Protein 6BWE (pdb70)

Sequence (373 aa):
EVDSPAVRDSSVLEEAARQYNTSVVVGFPIASKNSGPYLDYLQQLNPQRRAEERPVIASISSIPTIDAHHLPIYHGTDTATLEHGLGHLLYGSALPVGGTGTHPVITTGHSGLLANATLFDNLEDVKEHDPIYITVQGETLKYEVDAINVVLPEDTKLLAPDPNKDQITLIITTPYAVNSHRLLVRAHRVDLDPNDPNLSPAVRDSVLEEAARQYNTSVVGFPIASKNSGPYLDYLQQLNPQRAERPVIASISIPTIDAHLPIYHGTDTATLEEHGLGHLYGSALPVGGTTGTHPVITTGHSGLANNATLFDNLEDVKKEHDPIYITVQGETLKYEVDAINVVLPEDTKLLAPDPNKDQIITLITTPYAVNSHRLLVRAHRVDLDPNDPNL

Secondary structure (DSSP, 8-state):
-TTSHHHHHHHHHHHHHHHHT--S-----TTSHHHHHHHHTT-TT--SS-EEEEEEEGGGTEEEEEEEB--HHHHHHSEEE-BTB--SS--TT---EEE--S--TT--TTTTGGG--TT-EEEEEETTEEEEEEEEEEEEE-TT--GGG---TT--EEEEE--TTSSS--EEEEEEEEEPPPTT-TT-/-HHHHHHHHHHHHHHHHT--S-----TTSHHHHHHHHTT-TT--SS-EEEEEEEGGGTEEEEEEES--HHHHTTSEEE-BTB--SS--TT---EEE--S--SS--SSTTGGG--TT-EEEEEETTEEEEEEEEEEEEE-TT--GGG---TT--EEEEE---TTT--SEEEEEEEEE---TT-TT-

Nearest PDB structures (foldseek):
  6bwe-assembly1_B  TM=9.898E-01  e=1.405E-38  Corynebacterium diphtheriae NCTC 13129
  5k9a-assembly1_A-2  TM=9.764E-01  e=8.359E-36  Corynebacterium diphtheriae NCTC 13129
  2xwg-assembly3_C  TM=9.290E-01  e=4.893E-22  Actinomyces oris
  2xwg-assembly1_A  TM=9.254E-01  e=7.025E-22  Actinomyces oris
  3o0p-assembly1_A  TM=8.353E-01  e=5.648E-19  Streptococcus agalactiae 515

Solvent-accessible surface area: 17972 Å² total

Foldseek 3Di:
DCLDPVNLVVLLVLLVVLQVVQDWAPLDDCPDPNNVSVQCHCCPVSDDWDQQKWKAQVVVRDIFTETEADDPVVQVHTKYWHPSFRDQSWDQQGEIEIEHEADDPVDHHCVPVVVDDFQGWMWMGGSRDIWIWGWHDKDKAASSPCVVRTTDNGFTKYWYWYDVVDPDDIIIITMITTDDDDPVPVVD/DVVVLVVLLVLLVVLQVPQDKAPLDDCPDPNNVSQQCRCCPVVDDWDQFKWKAQPVQGATFTETEDDDPVDQLHGKYWHPSFRDPSWDAQGEIEIEHEQADPPDHHCVPVVVDDFQGWMWMAGSNDIWIWGWHDKDKAAPSPCPVRTTDNGFTKYWYWYDDHPPRRIIIITMITTDDDDPVPVVD

Radius of gyration: 22.57 Å; Cα contacts (8 Å, |Δi|>4): 876; chains: 2; bounding box: 68×53×50 Å

InterPro domains:
  IPR005754 Sortase family [PF04203] (114-239)
  IPR005754 Sortase family [TIGR01076] (113-240)
  IPR023365 Sortase domain superfamily [G3DSA:2.40.260.10] (56-248)
  IPR023365 Sortase domain superfamily [SSF63817] (104-242)
  IPR042002 Sortase C [cd05827] (110-238)

CATH classification: 2.40.260.10

Organism: Corynebacterium diphtheriae (strain ATCC 700971 / NCTC 13129 / Biotype gravis) (NCBI:txid257309)

Structure (mmCIF, N/CA/C/O backbone):
data_6BWE
#
_entry.id   6BWE
#
_cell.length_a   65.193
_cell.length_b   45.497
_cell.length_c   74.880
_cell.angle_alpha   90.000
_cell.angle_beta   96.370
_cell.angle_gamma   90.000
#
_symmetry.space_group_name_H-M   'P 1 21 1'
#
loop_
_entity.id
_entity.type
_entity.pdbx_description
1 polymer 'Putative fimbrial associated sortase-like protein'
2 water water
#
loop_
_atom_site.group_PDB
_atom_site.id
_atom_site.type_symbol
_atom_site.label_atom_id
_atom_site.label_alt_id
_atom_site.label_comp_id
_atom_site.label_asym_id
_atom_site.label_entity_id
_atom_site.label_seq_id
_atom_site.pdbx_PDB_ins_code
_atom_site.Cartn_x
_atom_site.Cartn_y
_atom_site.Cartn_z
_atom_site.occupancy
_atom_site.B_iso_or_equiv
_atom_site.auth_seq_id
_atom_site.auth_comp_id
_atom_site.auth_asym_id
_atom_site.auth_atom_id
_atom_site.pdbx_PDB_model_num
ATOM 1 N N . GLU A 1 20 ? -18.259 18.750 14.147 1.00 32.59 53 GLU A N 1
ATOM 2 C CA . GLU A 1 20 ? -18.645 17.734 15.140 1.00 32.34 53 GLU A CA 1
ATOM 3 C C . GLU A 1 20 ? -17.528 16.723 15.262 1.00 30.74 53 GLU A C 1
ATOM 4 O O . GLU A 1 20 ? -17.017 16.210 14.248 1.00 28.66 53 GLU A O 1
ATOM 10 N N . VAL A 1 21 ? -17.133 16.431 16.499 1.00 31.15 54 VAL A N 1
ATOM 11 C CA . VAL A 1 21 ? -16.012 15.539 16.750 1.00 30.84 54 VAL A CA 1
ATOM 12 C C . VAL A 1 21 ? -16.227 14.130 16.176 1.00 29.35 54 VAL A C 1
ATOM 13 O O . VAL A 1 21 ? -15.296 13.534 15.697 1.00 27.77 54 VAL A O 1
ATOM 17 N N . ASP A 1 22 ? -17.469 13.643 16.200 1.00 28.82 55 ASP A N 1
ATOM 18 C CA . ASP A 1 22 ? -17.811 12.335 15.697 1.00 28.56 55 ASP A CA 1
ATOM 19 C C . ASP A 1 22 ? -18.150 12.281 14.200 1.00 27.22 55 ASP A C 1
ATOM 20 O O . ASP A 1 22 ? -18.553 11.223 13.699 1.00 26.97 55 ASP A O 1
ATOM 25 N N . SER A 1 23 ? -17.969 13.374 13.478 1.00 26.14 56 SER A N 1
ATOM 26 C CA . SER A 1 23 ? -18.277 13.412 12.044 1.00 26.44 56 SER A CA 1
ATOM 27 C C . SER A 1 23 ? -17.248 12.592 11.264 1.00 26.36 56 SER A C 1
ATOM 28 O O . SER A 1 23 ? -16.093 12.491 11.704 1.00 25.32 56 SER A O 1
ATOM 31 N N . PRO A 1 24 ? -17.656 12.015 10.104 1.00 26.98 57 PRO A N 1
ATOM 32 C CA . PRO A 1 24 ? -16.663 11.356 9.227 1.00 27.01 57 PRO A CA 1
ATOM 33 C C . PRO A 1 24 ? -15.484 12.268 8.813 1.00 25.92 57 PRO A C 1
ATOM 34 O O . PRO A 1 24 ? -14.352 11.780 8.788 1.00 25.10 57 PRO A O 1
ATOM 38 N N . ALA A 1 25 ? -15.739 13.555 8.544 1.00 25.48 58 ALA A N 1
ATOM 39 C CA . ALA A 1 25 ? -14.689 14.519 8.163 1.00 26.82 58 ALA A CA 1
ATOM 40 C C . ALA A 1 25 ? -13.627 14.596 9.244 1.00 26.17 58 ALA A C 1
ATOM 41 O O . ALA A 1 25 ? -12.439 14.488 8.947 1.00 26.55 58 ALA A O 1
ATOM 43 N N . VAL A 1 26 ? -14.069 14.785 10.490 1.00 25.83 59 VAL A N 1
ATOM 44 C CA . VAL A 1 26 ? -13.131 14.891 11.603 1.00 25.16 59 VAL A CA 1
ATOM 45 C C . VAL A 1 26 ? -12.424 13.550 11.839 1.00 23.79 59 VAL A C 1
ATOM 46 O O . VAL A 1 26 ? -11.182 13.503 11.906 1.00 23.07 59 VAL A O 1
ATOM 50 N N . ARG A 1 27 ? -13.183 12.468 11.926 1.00 23.24 60 ARG A N 1
ATOM 51 C CA . ARG A 1 27 ? -12.593 11.126 12.157 1.00 23.47 60 ARG A CA 1
ATOM 52 C C . ARG A 1 27 ? -11.539 10.788 11.082 1.00 24.26 60 ARG A C 1
ATOM 53 O O . ARG A 1 27 ? -10.432 10.389 11.430 1.00 23.74 60 ARG A O 1
ATOM 61 N N . ASP A 1 28 ? -11.882 10.995 9.809 1.00 25.67 61 ASP A N 1
ATOM 62 C CA . ASP A 1 28 ? -10.928 10.810 8.678 1.00 28.01 61 ASP A CA 1
ATOM 63 C C . ASP A 1 28 ? -9.656 11.632 8.832 1.00 26.46 61 ASP A C 1
ATOM 64 O O . ASP A 1 28 ? -8.565 11.098 8.654 1.00 25.42 61 ASP A O 1
ATOM 69 N N . SER A 1 29 ? -9.794 12.901 9.213 1.00 25.70 62 SER A N 1
ATOM 70 C CA A SER A 1 29 ? -8.632 13.779 9.383 0.60 25.78 62 SER A CA 1
ATOM 71 C CA B SER A 1 29 ? -8.633 13.779 9.390 0.40 25.61 62 SER A CA 1
ATOM 72 C C . SER A 1 29 ? -7.740 13.336 10.559 1.00 24.88 62 SER A C 1
ATOM 73 O O . SER A 1 29 ? -6.512 13.366 10.457 1.00 23.52 62 SER A O 1
ATOM 78 N N . VAL A 1 30 ? -8.366 12.915 11.653 1.00 23.51 63 VAL A N 1
ATOM 79 C CA . VAL A 1 30 ? -7.657 12.445 12.839 1.00 22.37 63 VAL A CA 1
ATOM 80 C C . VAL A 1 30 ? -6.888 11.139 12.535 1.00 21.67 63 VAL A C 1
ATOM 81 O O . VAL A 1 30 ? -5.716 10.975 12.919 1.00 21.24 63 VAL A O 1
ATOM 85 N N . LEU A 1 31 ? -7.540 10.213 11.840 1.00 21.37 64 LEU A N 1
ATOM 86 C CA . LEU A 1 31 ? -6.861 8.992 11.398 1.00 21.96 64 LEU A CA 1
ATOM 87 C C . LEU A 1 31 ? -5.667 9.277 10.484 1.00 22.49 64 LEU A C 1
ATOM 88 O O . LEU A 1 31 ? -4.570 8.687 10.684 1.00 22.59 64 LEU A O 1
ATOM 93 N N . GLU A 1 32 ? -5.842 10.153 9.493 1.00 23.71 65 GLU A N 1
ATOM 94 C CA A GLU A 1 32 ? -4.764 10.537 8.623 0.60 25.25 65 GLU A CA 1
ATOM 95 C CA B GLU A 1 32 ? -4.708 10.476 8.621 0.40 24.38 65 GLU A CA 1
ATOM 96 C C . GLU A 1 32 ? -3.625 11.174 9.416 1.00 24.29 65 GLU A C 1
ATOM 97 O O . GLU A 1 32 ? -2.456 10.866 9.198 1.00 24.23 65 GLU A O 1
ATOM 108 N N . ALA A 1 33 ? -3.979 12.083 10.318 1.00 22.88 66 ALA A N 1
ATOM 109 C CA . ALA A 1 33 ? -2.950 12.709 11.162 1.00 22.73 66 ALA A CA 1
ATOM 110 C C . ALA A 1 33 ? -2.179 11.673 11.970 1.00 21.40 66 ALA A C 1
ATOM 111 O O . ALA A 1 33 ? -0.958 11.807 12.162 1.00 21.31 66 ALA A O 1
ATOM 113 N N . ALA A 1 34 ? -2.872 10.658 12.473 1.00 19.84 67 ALA A N 1
ATOM 114 C CA . ALA A 1 34 ? -2.183 9.614 13.257 1.00 19.78 67 ALA A CA 1
ATOM 115 C C . ALA A 1 34 ? -1.297 8.709 12.409 1.00 20.89 67 ALA A C 1
ATOM 116 O O . ALA A 1 34 ? -0.235 8.251 12.867 1.00 21.72 67 ALA A O 1
ATOM 118 N N . ARG A 1 35 ? -1.730 8.418 11.204 1.00 21.02 68 ARG A N 1
ATOM 119 C CA . ARG A 1 35 ? -0.860 7.715 10.241 1.00 23.26 68 ARG A CA 1
ATOM 120 C C . ARG A 1 35 ? 0.405 8.523 9.905 1.00 22.89 68 ARG A C 1
ATOM 121 O O . ARG A 1 35 ? 1.492 7.961 9.835 1.00 23.08 68 ARG A O 1
ATOM 129 N N . GLN A 1 36 ? 0.262 9.827 9.716 1.00 23.36 69 GLN A N 1
ATOM 130 C CA . GLN A 1 36 ? 1.420 10.711 9.526 1.00 24.06 69 GLN A CA 1
ATOM 131 C C . GLN A 1 36 ? 2.374 10.683 10.761 1.00 23.21 69 GLN A C 1
ATOM 132 O O . GLN A 1 36 ? 3.618 10.557 10.617 1.00 22.82 69 GLN A O 1
ATOM 138 N N . TYR A 1 37 ? 1.795 10.786 11.957 1.00 21.39 70 TYR A N 1
ATOM 139 C CA . TYR A 1 37 ? 2.557 10.670 13.199 1.00 20.88 70 TYR A CA 1
ATOM 140 C C . TYR A 1 37 ? 3.359 9.354 13.188 1.00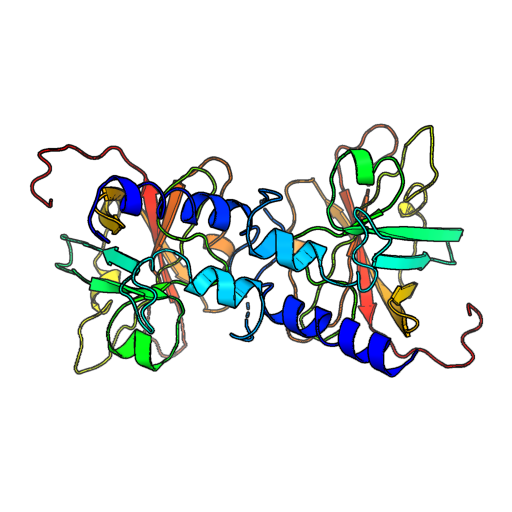 21.06 70 TYR A C 1
ATOM 141 O O . TYR A 1 37 ? 4.577 9.350 13.434 1.00 20.22 70 TYR A O 1
ATOM 150 N N . ASN A 1 38 ? 2.679 8.265 12.851 1.00 20.71 71 ASN A N 1
ATOM 151 C CA . ASN A 1 38 ? 3.338 6.962 12.811 1.00 20.94 71 ASN A CA 1
ATOM 152 C C . ASN A 1 38 ? 4.566 6.855 11.901 1.00 21.37 71 ASN A C 1
ATOM 153 O O . ASN A 1 38 ? 5.489 6.079 12.213 1.00 22.07 71 ASN A O 1
ATOM 158 N N . THR A 1 39 ? 4.617 7.640 10.831 1.00 21.76 72 THR A N 1
ATOM 159 C CA . THR A 1 39 ? 5.811 7.638 9.961 1.00 23.18 72 THR A CA 1
ATOM 160 C C . THR A 1 39 ? 7.047 8.098 10.696 1.00 23.25 72 THR A C 1
ATOM 161 O O . THR A 1 39 ? 8.170 7.770 10.280 1.00 23.46 72 THR A O 1
ATOM 165 N N . SER A 1 40 ? 6.849 8.873 11.757 1.00 22.25 73 SER A N 1
ATOM 166 C CA . SER A 1 40 ? 7.948 9.408 12.583 1.00 22.76 73 SER A CA 1
ATOM 167 C C . SER A 1 40 ? 8.464 8.420 13.639 1.00 23.08 73 SER A C 1
ATOM 168 O O . SER A 1 40 ? 9.486 8.678 14.268 1.00 23.46 73 SER A O 1
ATOM 171 N N . VAL A 1 41 ? 7.764 7.304 13.846 1.00 22.65 74 VAL A N 1
ATOM 172 C CA . VAL A 1 41 ? 8.134 6.311 14.825 1.00 23.67 74 VAL A CA 1
ATOM 173 C C . VAL A 1 41 ? 9.077 5.334 14.140 1.00 25.52 74 VAL A C 1
ATOM 174 O O . VAL A 1 41 ? 8.675 4.545 13.296 1.00 27.40 74 VAL A O 1
ATOM 178 N N . VAL A 1 42 ? 10.327 5.361 14.523 1.00 26.05 75 VAL A N 1
ATOM 179 C CA A VAL A 1 42 ? 11.263 4.508 13.796 0.60 27.44 75 VAL A CA 1
ATOM 180 C CA B VAL A 1 42 ? 11.395 4.639 13.843 0.40 27.68 75 VAL A CA 1
ATOM 181 C C . VAL A 1 42 ? 11.887 3.415 14.649 1.00 27.91 75 VAL A C 1
ATOM 182 O O . VAL A 1 42 ? 12.385 2.429 14.103 1.00 31.53 75 VAL A O 1
ATOM 189 N N . GLY A 1 43 ? 11.859 3.499 15.953 1.00 27.83 76 GLY A N 1
ATOM 190 C CA . GLY A 1 43 ? 12.257 2.293 16.675 1.00 28.41 76 GLY A CA 1
ATOM 191 C C . GLY A 1 43 ? 11.108 1.469 17.252 1.00 26.86 76 GLY A C 1
ATOM 192 O O . GLY A 1 43 ? 9.992 1.343 16.700 1.00 22.65 76 GLY A O 1
ATOM 193 N N . PHE A 1 44 ? 11.445 0.862 18.366 1.00 26.78 77 PHE A N 1
ATOM 194 C CA . PHE A 1 44 ? 10.458 0.323 19.264 1.00 26.88 77 PHE A CA 1
ATOM 195 C C . PHE A 1 44 ? 10.914 0.679 20.661 1.00 27.70 77 PHE A C 1
ATOM 196 O O . PHE A 1 44 ? 12.084 0.994 20.863 1.00 27.56 77 PHE A O 1
ATOM 204 N N . PRO A 1 45 ? 10.004 0.625 21.630 1.00 29.76 78 PRO A N 1
ATOM 205 C CA . PRO A 1 45 ? 10.377 0.918 23.007 1.00 32.73 78 PRO A CA 1
ATOM 206 C C . PRO A 1 45 ? 11.247 -0.153 23.662 1.00 35.74 78 PRO A C 1
ATOM 207 O O . PRO A 1 45 ? 10.844 -1.293 23.729 1.00 36.14 78 PRO A O 1
ATOM 211 N N . ILE A 1 46 ? 12.431 0.239 24.131 1.00 43.20 79 ILE A N 1
ATOM 212 C CA . ILE A 1 46 ? 13.380 -0.679 24.836 1.00 47.29 79 ILE A CA 1
ATOM 213 C C . ILE A 1 46 ? 13.586 -0.283 26.306 1.00 48.75 79 ILE A C 1
ATOM 214 O O . ILE A 1 46 ? 12.745 -0.581 27.167 1.00 54.36 79 ILE A O 1
ATOM 219 N N . ALA A 1 54 ? 10.627 9.844 29.123 1.00 51.60 87 ALA A N 1
ATOM 220 C CA . ALA A 1 54 ? 10.413 10.916 28.142 1.00 50.06 87 ALA A CA 1
ATOM 221 C C . ALA A 1 54 ? 9.842 12.125 28.824 1.00 48.52 87 ALA A C 1
ATOM 222 O O . ALA A 1 54 ? 8.852 12.006 29.547 1.00 52.80 87 ALA A O 1
ATOM 224 N N . SER A 1 55 ? 10.448 13.285 28.608 1.00 44.92 88 SER A N 1
ATOM 225 C CA . SER A 1 55 ? 9.883 14.499 29.135 1.00 43.42 88 SER A CA 1
ATOM 226 C C . SER A 1 55 ? 8.578 14.647 28.361 1.00 41.24 88 SER A C 1
ATOM 227 O O . SER A 1 55 ? 8.554 14.467 27.134 1.00 38.77 88 SER A O 1
ATOM 230 N N . LYS A 1 56 ? 7.503 14.954 29.087 1.00 40.22 89 LYS A N 1
ATOM 231 C CA . LYS A 1 56 ? 6.206 15.150 28.473 1.00 38.64 89 LYS A CA 1
ATOM 232 C C . LYS A 1 56 ? 6.113 16.513 27.883 1.00 36.75 89 LYS A C 1
ATOM 233 O O . LYS A 1 56 ? 5.131 16.802 27.230 1.00 36.10 89 LYS A O 1
ATOM 239 N N . ASN A 1 57 ? 7.125 17.367 28.106 1.00 36.73 90 ASN A N 1
ATOM 240 C CA . ASN A 1 57 ? 7.169 18.693 27.489 1.00 37.72 90 ASN A CA 1
ATOM 241 C C . ASN A 1 57 ? 7.959 18.759 26.178 1.00 34.02 90 ASN A C 1
ATOM 242 O O . ASN A 1 57 ? 7.977 19.813 25.521 1.00 35.46 90 ASN A O 1
ATOM 247 N N . SER A 1 58 ? 8.585 17.659 25.768 1.00 30.34 91 SER A N 1
ATOM 248 C CA . SER A 1 58 ? 9.264 17.627 24.467 1.00 28.42 91 SER A CA 1
ATOM 249 C C . SER A 1 58 ? 8.274 17.824 23.316 1.00 27.43 91 SER A C 1
ATOM 250 O O . SER A 1 58 ? 7.091 17.430 23.420 1.00 27.43 91 SER A O 1
ATOM 253 N N . GLY A 1 59 ? 8.730 18.407 22.216 1.00 24.91 92 GLY A N 1
ATOM 254 C CA . GLY A 1 59 ? 7.908 18.547 21.031 1.00 24.99 92 GLY A CA 1
ATOM 255 C C . GLY A 1 59 ? 7.244 17.247 20.587 1.00 23.99 92 GLY A C 1
ATOM 256 O O . GLY A 1 59 ? 6.060 17.224 20.320 1.00 22.84 92 GLY A O 1
ATOM 257 N N . PRO A 1 60 ? 8.020 16.161 20.464 1.00 23.74 93 PRO A N 1
ATOM 258 C CA . PRO A 1 60 ? 7.387 14.913 19.991 1.00 23.22 93 PRO A CA 1
ATOM 259 C C . PRO A 1 60 ? 6.349 14.359 20.942 1.00 22.33 93 PRO A C 1
ATOM 260 O O . PRO A 1 60 ? 5.347 13.821 20.460 1.00 21.08 93 PRO A O 1
ATOM 264 N N . TYR A 1 61 ? 6.593 14.449 22.255 1.00 22.19 94 TYR A N 1
ATOM 265 C CA . TYR A 1 61 ? 5.615 13.921 23.207 1.00 22.61 94 TYR A CA 1
ATOM 266 C C . TYR A 1 61 ? 4.322 14.762 23.181 1.00 22.62 94 TYR A C 1
ATOM 267 O O . TYR A 1 61 ? 3.216 14.224 23.185 1.00 21.71 94 TYR A O 1
ATOM 276 N N . LEU A 1 62 ? 4.485 16.069 23.055 1.00 23.69 95 LEU A N 1
ATOM 277 C CA . LEU A 1 62 ? 3.337 16.983 22.926 1.00 24.58 95 LEU A CA 1
ATOM 278 C C . LEU A 1 62 ? 2.524 16.684 21.675 1.00 24.11 95 LEU A C 1
ATOM 279 O O . LEU A 1 62 ? 1.285 16.716 21.712 1.00 23.61 95 LEU A O 1
ATOM 284 N N . ASP A 1 63 ? 3.211 16.400 20.570 1.00 23.22 96 ASP A N 1
ATOM 285 C CA . ASP A 1 63 ? 2.517 16.022 19.352 1.00 23.27 96 ASP A CA 1
ATOM 286 C C . ASP A 1 63 ? 1.780 14.693 19.472 1.00 21.36 96 ASP A C 1
ATOM 287 O O . ASP A 1 63 ? 0.625 14.581 19.046 1.00 20.59 96 ASP A O 1
ATOM 292 N N . TYR A 1 64 ? 2.438 13.717 20.086 1.00 20.21 97 TYR A N 1
ATOM 293 C CA . TYR A 1 64 ? 1.805 12.446 20.450 1.00 19.62 97 TYR A CA 1
ATOM 294 C C . TYR A 1 64 ? 0.464 12.628 21.172 1.00 19.94 97 TYR A C 1
ATOM 295 O O . TYR A 1 64 ? -0.534 12.024 20.811 1.00 19.03 97 TYR A O 1
ATOM 304 N N . LEU A 1 65 ? 0.472 13.495 22.174 1.00 19.97 98 LEU A N 1
ATOM 305 C CA . LEU A 1 65 ? -0.708 13.727 22.985 1.00 20.85 98 LEU A CA 1
ATOM 306 C C . LEU A 1 65 ? -1.839 14.404 22.230 1.00 22.11 98 LEU A C 1
ATOM 307 O O . LEU A 1 65 ? -2.995 14.185 22.578 1.00 22.15 98 LEU A O 1
ATOM 312 N N . GLN A 1 66 ? -1.521 15.189 21.204 1.00 22.19 99 GLN A N 1
ATOM 313 C CA . GLN A 1 66 ? -2.543 15.752 20.320 1.00 24.71 99 GLN A CA 1
ATOM 314 C C . GLN A 1 66 ? -3.183 14.709 19.389 1.00 22.91 99 GLN A C 1
ATOM 315 O O . GLN A 1 66 ? -4.262 14.949 18.834 1.00 23.07 99 GLN A O 1
ATOM 321 N N . GLN A 1 67 ? -2.534 13.551 19.194 1.00 20.61 100 GLN A N 1
ATOM 322 C CA . GLN A 1 67 ? -3.062 12.580 18.226 1.00 20.64 100 GLN A CA 1
ATOM 323 C C . GLN A 1 67 ? -4.224 11.828 18.868 1.00 20.32 100 GLN A C 1
ATOM 324 O O . GLN A 1 67 ? -4.232 11.597 20.081 1.00 21.56 100 GLN A O 1
ATOM 330 N N . LEU A 1 68 ? -5.165 11.431 18.031 1.00 19.96 101 LEU A N 1
ATOM 331 C CA . LEU A 1 68 ? -6.366 10.741 18.433 1.00 20.13 101 LEU A CA 1
ATOM 332 C C . LEU A 1 68 ? -7.135 11.504 19.516 1.00 20.22 101 LEU A C 1
ATOM 333 O O . LEU A 1 68 ? -7.735 10.895 20.400 1.00 20.91 101 LEU A O 1
ATOM 338 N N . ASN A 1 69 ? -7.142 12.826 19.416 1.00 20.53 102 ASN A N 1
ATOM 339 C CA . ASN A 1 69 ? -7.713 13.684 20.467 1.00 21.04 102 ASN A CA 1
ATOM 340 C C . ASN A 1 69 ? -8.194 15.004 19.881 1.00 21.38 102 ASN A C 1
ATOM 341 O O . ASN A 1 69 ? -7.747 16.093 20.292 1.00 20.36 102 ASN A O 1
ATOM 346 N N . PRO A 1 70 ? -9.124 14.938 18.922 1.00 21.99 103 PRO A N 1
ATOM 347 C CA . PRO A 1 70 ? -9.609 16.168 18.293 1.00 23.32 103 PRO A CA 1
ATOM 348 C C . PRO A 1 70 ? -10.428 17.013 19.275 1.00 24.39 103 PRO A C 1
ATOM 349 O O . PRO A 1 70 ? -10.503 18.200 19.129 1.00 25.46 103 PRO A O 1
ATOM 353 N N . GLN A 1 71 ? -11.006 16.378 20.275 1.00 26.13 104 GLN A N 1
ATOM 354 C CA . GLN A 1 71 ? -11.702 17.070 21.335 1.00 29.13 104 GLN A CA 1
ATOM 355 C C . GLN A 1 71 ? -10.710 17.824 22.264 1.00 30.70 104 GLN A C 1
ATOM 356 O O . GLN A 1 71 ? -11.156 18.585 23.090 1.00 30.74 104 GLN A O 1
ATOM 362 N N . ARG A 1 72 ? -9.388 17.595 22.094 1.00 31.76 105 ARG A N 1
ATOM 363 C CA A ARG A 1 72 ? -8.333 18.264 22.862 0.60 32.95 105 ARG A CA 1
ATOM 364 C CA B ARG A 1 72 ? -8.320 18.258 22.855 0.40 32.49 105 ARG A CA 1
ATOM 365 C C . ARG A 1 72 ? -8.543 18.124 24.366 1.00 33.15 105 ARG A C 1
ATOM 366 O O . ARG A 1 72 ? -8.436 19.111 25.127 1.00 32.33 105 ARG A O 1
ATOM 381 N N . ALA A 1 73 ? -8.860 16.900 24.785 1.00 30.95 106 ALA A N 1
ATOM 382 C CA . ALA A 1 73 ? -9.090 16.575 26.193 1.00 30.74 106 ALA A CA 1
ATOM 383 C C . ALA A 1 73 ? -7.757 16.223 26.871 1.00 30.76 106 ALA A C 1
ATOM 384 O O . ALA A 1 73 ? -6.744 15.931 26.195 1.00 30.07 106 ALA A O 1
ATOM 386 N N . GLU A 1 74 ? -7.779 16.186 28.197 1.00 30.82 107 GLU A N 1
ATOM 387 C CA A GLU A 1 74 ? -6.572 15.897 28.973 0.70 32.36 107 GLU A CA 1
ATOM 388 C CA B GLU A 1 74 ? -6.580 15.893 29.001 0.30 30.46 107 GLU A CA 1
ATOM 389 C C . GLU A 1 74 ? -6.225 14.397 29.043 1.00 30.03 107 GLU A C 1
ATOM 390 O O . GLU A 1 74 ? -5.048 14.037 28.992 1.00 30.14 107 GLU A O 1
ATOM 401 N N . ARG A 1 75 ? -7.229 13.540 29.195 1.00 28.38 108 ARG A N 1
ATOM 402 C CA . ARG A 1 75 ? -7.028 12.055 29.221 1.00 27.50 108 ARG A CA 1
ATOM 403 C C . ARG A 1 75 ? -8.030 11.369 28.311 1.00 24.93 108 ARG A C 1
ATOM 404 O O . ARG A 1 75 ? -8.865 10.559 28.762 1.00 24.93 108 ARG A O 1
ATOM 412 N N . PRO A 1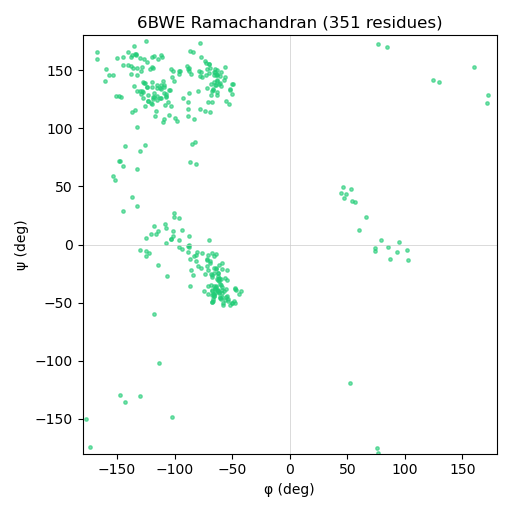 76 ? -7.918 11.629 27.013 1.00 23.26 109 PRO A N 1
ATOM 413 C CA . PRO A 1 76 ? -8.867 10.990 26.113 1.00 22.95 109 PRO A CA 1
ATOM 414 C C . PRO A 1 76 ? -8.665 9.499 25.977 1.00 21.76 109 PRO A C 1
ATOM 415 O O . PRO A 1 76 ? -7.537 9.001 26.023 1.00 19.42 109 PRO A O 1
ATOM 419 N N . VAL A 1 77 ? -9.770 8.800 25.780 1.00 21.80 110 VAL A N 1
ATOM 420 C CA . VAL A 1 77 ? -9.702 7.407 25.325 1.00 22.10 110 VAL A CA 1
ATOM 421 C C . VAL A 1 77 ? -9.300 7.465 23.851 1.00 21.89 110 VAL A C 1
ATOM 422 O O . VAL A 1 77 ? -10.068 7.978 23.010 1.00 22.57 110 VAL A O 1
ATOM 426 N N . ILE A 1 78 ? -8.115 6.952 23.525 1.00 20.68 111 ILE A N 1
ATOM 427 C CA . ILE A 1 78 ? -7.621 7.048 22.148 1.00 20.74 111 ILE A CA 1
ATOM 428 C C . ILE A 1 78 ? -8.163 5.915 21.262 1.00 20.29 111 ILE A C 1
ATOM 429 O O . ILE A 1 78 ? -8.242 6.071 20.066 1.00 20.75 111 ILE A O 1
ATOM 434 N N . ALA A 1 79 ? -8.496 4.787 21.870 1.00 19.89 112 ALA A N 1
ATOM 435 C CA . ALA A 1 79 ? -9.056 3.632 21.197 1.00 20.51 112 ALA A CA 1
ATOM 436 C C . ALA A 1 79 ? -9.592 2.680 22.241 1.00 21.38 112 ALA A C 1
ATOM 437 O O . ALA A 1 79 ? -9.346 2.839 23.428 1.00 20.45 112 ALA A O 1
ATOM 439 N N . SER A 1 80 ? -10.391 1.709 21.820 1.00 22.80 113 SER A N 1
ATOM 440 C CA . SER A 1 80 ? -10.770 0.650 22.735 1.00 24.46 113 SER A CA 1
ATOM 441 C C . SER A 1 80 ? -10.433 -0.687 22.089 1.00 24.17 113 SER A C 1
ATOM 442 O O . SER A 1 80 ? -10.251 -0.775 20.872 1.00 25.70 113 SER A O 1
ATOM 445 N N . ILE A 1 81 ? -10.320 -1.697 22.930 1.00 24.11 114 ILE A N 1
ATOM 446 C CA . ILE A 1 81 ? -9.948 -3.016 22.504 1.00 23.60 114 ILE A CA 1
ATOM 447 C C . ILE A 1 81 ? -10.979 -3.993 23.015 1.00 24.46 114 ILE A C 1
ATOM 448 O O . ILE A 1 81 ? -11.462 -3.844 24.117 1.00 25.09 114 ILE A O 1
ATOM 453 N N . SER A 1 82 ? -11.320 -4.962 22.171 1.00 24.42 115 SER A N 1
ATOM 454 C CA A SER A 1 82 ? -12.158 -6.102 22.538 0.60 24.60 115 SER A CA 1
ATOM 455 C CA B SER A 1 82 ? -12.169 -6.095 22.542 0.40 24.76 115 SER A CA 1
ATOM 456 C C . SER A 1 82 ? -11.411 -7.402 22.267 1.00 24.90 115 SER A C 1
ATOM 457 O O . SER A 1 82 ? -10.874 -7.579 21.186 1.00 24.45 115 SER A O 1
ATOM 462 N N . ILE A 1 83 ? -11.395 -8.298 23.261 1.00 25.11 116 ILE A N 1
ATOM 463 C CA . ILE A 1 83 ? -10.758 -9.601 23.199 1.00 25.13 116 ILE A CA 1
ATOM 464 C C . ILE A 1 83 ? -11.825 -10.597 23.695 1.00 25.70 116 ILE A C 1
ATOM 465 O O . ILE A 1 83 ? -11.840 -10.966 24.861 1.00 26.60 116 ILE A O 1
ATOM 470 N N . PRO A 1 84 ? -12.756 -10.983 22.815 1.00 27.09 117 PRO A N 1
ATOM 471 C CA . PRO A 1 84 ? -13.914 -11.745 23.298 1.00 28.35 117 PRO A CA 1
ATOM 472 C C . PRO A 1 84 ? -13.595 -13.076 23.943 1.00 29.29 117 PRO A C 1
ATOM 473 O O . PRO A 1 84 ? -14.332 -13.489 24.878 1.00 29.00 117 PRO A O 1
ATOM 477 N N . THR A 1 85 ? -12.513 -13.736 23.543 1.00 28.64 118 THR A N 1
ATOM 478 C CA . THR A 1 85 ? -12.219 -15.026 24.174 1.00 28.84 118 THR A CA 1
ATOM 479 C C . THR A 1 85 ? -11.912 -14.949 25.667 1.00 28.74 118 THR A C 1
ATOM 480 O O . THR A 1 85 ? -11.966 -15.970 26.362 1.00 28.32 118 THR A O 1
ATOM 484 N N . ILE A 1 86 ? -11.532 -13.767 26.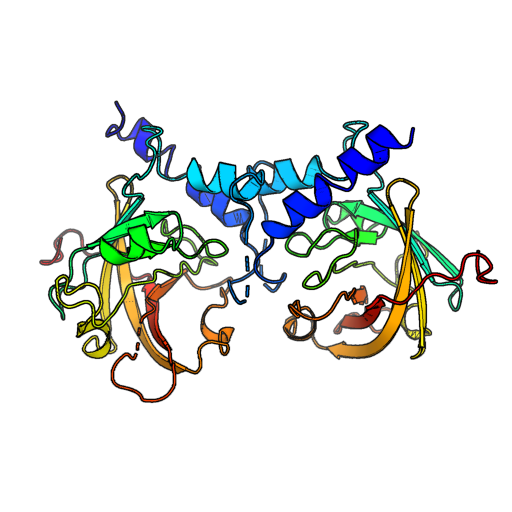165 1.00 27.13 119 ILE A N 1
ATOM 485 C CA . ILE A 1 86 ? -11.364 -13.558 27.599 1.00 26.81 119 ILE A CA 1
ATOM 486 C C . ILE A 1 86 ? -12.345 -12.498 28.111 1.00 27.03 119 ILE A C 1
ATOM 487 O O . ILE A 1 86 ? -12.180 -11.997 29.217 1.00 26.91 119 ILE A O 1
ATOM 492 N N . ASP A 1 87 ? -13.364 -12.187 27.313 1.00 28.22 120 ASP A N 1
ATOM 493 C CA . ASP A 1 87 ? -14.370 -11.199 27.639 1.00 30.74 120 ASP A CA 1
ATOM 494 C C . ASP A 1 87 ? -13.785 -9.867 28.201 1.00 29.79 120 ASP A C 1
ATOM 495 O O . ASP A 1 87 ? -14.218 -9.360 29.239 1.00 28.05 120 ASP A O 1
ATOM 500 N N . ALA A 1 88 ? -12.795 -9.329 27.491 1.00 27.92 121 ALA A N 1
ATOM 501 C CA . ALA A 1 88 ? -12.140 -8.093 27.875 1.00 26.69 121 ALA A CA 1
ATOM 502 C C . ALA A 1 88 ? -12.595 -7.022 26.897 1.00 25.93 121 ALA A C 1
ATOM 503 O O . ALA A 1 88 ? -12.581 -7.261 25.699 1.00 26.28 121 ALA A O 1
ATOM 505 N N . HIS A 1 89 ? -13.085 -5.900 27.422 1.00 25.85 122 HIS A N 1
ATOM 506 C CA A HIS A 1 89 ? -13.423 -4.719 26.621 0.60 26.28 122 HIS A CA 1
ATOM 507 C CA B HIS A 1 89 ? -13.467 -4.726 26.631 0.40 25.48 122 HIS A CA 1
ATOM 508 C C . HIS A 1 89 ? -12.953 -3.506 27.397 1.00 25.17 122 HIS A C 1
ATOM 509 O O . HIS A 1 89 ? -13.498 -3.161 28.459 1.00 26.26 122 HIS A O 1
ATOM 522 N N . LEU A 1 90 ? -11.890 -2.886 26.895 1.00 23.52 123 LEU A N 1
ATOM 523 C CA . LEU A 1 90 ? -11.130 -1.926 27.677 1.00 23.01 123 LEU A CA 1
ATOM 524 C C . LEU A 1 90 ? -10.720 -0.677 26.874 1.00 22.00 123 LEU A C 1
ATOM 525 O O . LEU A 1 90 ? -10.468 -0.782 25.676 1.00 21.66 123 LEU A O 1
ATOM 530 N N . PRO A 1 91 ? -10.663 0.488 27.558 1.00 21.86 124 PRO A N 1
ATOM 531 C CA . PRO A 1 91 ? -10.159 1.706 26.956 1.00 22.23 124 PRO A CA 1
ATOM 532 C C . PRO A 1 91 ? -8.619 1.710 26.890 1.00 21.30 124 PRO A C 1
ATOM 533 O O . PRO A 1 91 ? -7.934 1.154 27.784 1.00 21.09 124 PRO A O 1
ATOM 537 N N . ILE A 1 92 ? -8.098 2.381 25.851 1.00 20.34 125 ILE A N 1
ATOM 538 C CA . ILE A 1 92 ? -6.677 2.628 25.715 1.00 20.35 125 ILE A CA 1
ATOM 539 C C . ILE A 1 92 ? -6.465 4.159 25.805 1.00 19.97 125 ILE A C 1
ATOM 540 O O . ILE A 1 92 ? -7.181 4.906 25.163 1.00 19.45 125 ILE A O 1
ATOM 545 N N . TYR A 1 93 ? -5.439 4.573 26.547 1.00 19.61 126 TYR A N 1
ATOM 546 C CA . TYR A 1 93 ? -5.052 5.957 26.723 1.00 19.39 126 TYR A CA 1
ATOM 547 C C . TYR A 1 93 ? -3.650 6.186 26.223 1.00 19.53 126 TYR A C 1
ATOM 548 O O . TYR A 1 93 ? -2.886 5.237 26.054 1.00 18.37 126 TYR A O 1
ATOM 557 N N . HIS A 1 94 ? -3.302 7.452 25.972 1.00 19.13 127 HIS A N 1
ATOM 558 C CA . HIS A 1 94 ? -1.907 7.788 25.730 1.00 20.09 127 HIS A CA 1
ATOM 559 C C . HIS A 1 94 ? -1.035 7.431 26.940 1.00 20.18 127 HIS A C 1
ATOM 560 O O . HIS A 1 94 ? -1.400 7.695 28.071 1.00 20.63 127 HIS A O 1
ATOM 567 N N . GLY A 1 95 ? 0.143 6.886 26.684 1.00 20.08 128 GLY A N 1
ATOM 568 C CA . GLY A 1 95 ? 1.153 6.722 27.707 1.00 19.49 128 GLY A CA 1
ATOM 569 C C . GLY A 1 95 ? 0.911 5.594 28.670 1.00 19.63 128 GLY A C 1
ATOM 570 O O . GLY A 1 95 ? -0.090 4.833 28.577 1.00 19.29 128 GLY A O 1
ATOM 571 N N . THR A 1 96 ? 1.802 5.530 29.655 1.00 20.27 129 THR A N 1
ATOM 572 C CA . THR A 1 96 ? 1.820 4.432 30.631 1.00 21.37 129 THR A CA 1
ATOM 573 C C . THR A 1 96 ? 2.057 5.001 32.027 1.00 23.02 129 THR A C 1
ATOM 574 O O . THR A 1 96 ? 2.742 4.382 32.826 1.00 22.42 129 THR A O 1
ATOM 578 N N . ASP A 1 97 ? 1.430 6.134 32.340 1.00 22.82 130 ASP A N 1
ATOM 579 C CA . ASP A 1 97 ? 1.433 6.644 33.715 1.00 24.75 130 ASP A CA 1
ATOM 580 C C . ASP A 1 97 ? 0.799 5.622 34.682 1.00 23.58 130 ASP A C 1
ATOM 581 O O . ASP A 1 97 ? -0.112 4.857 34.344 1.00 21.29 130 ASP A O 1
ATOM 586 N N . THR A 1 98 ? 1.297 5.639 35.901 1.00 23.87 131 THR A N 1
ATOM 587 C CA . THR A 1 98 ? 0.777 4.778 36.979 1.00 24.68 131 THR A CA 1
ATOM 588 C C . THR A 1 98 ? -0.742 4.879 37.081 1.00 23.96 131 THR A C 1
ATOM 589 O O . THR A 1 98 ? -1.457 3.870 37.084 1.00 22.60 131 THR A O 1
ATOM 593 N N . ALA A 1 99 ? -1.247 6.113 37.133 1.00 23.83 132 ALA A N 1
ATOM 594 C CA . ALA A 1 99 ? -2.696 6.303 37.325 1.00 24.80 132 ALA A CA 1
ATOM 595 C C . ALA A 1 99 ? -3.495 5.716 36.160 1.00 24.90 132 ALA A C 1
ATOM 596 O O . ALA A 1 99 ? -4.517 5.022 36.364 1.00 24.97 132 ALA A O 1
ATOM 598 N N . THR A 1 100 ? -2.979 5.881 34.940 1.00 24.12 133 THR A N 1
ATOM 599 C CA . THR A 1 100 ? -3.641 5.357 33.734 1.00 24.16 133 THR A CA 1
ATOM 600 C C . THR A 1 100 ? -3.828 3.844 33.818 1.00 23.62 133 THR A C 1
ATOM 601 O O . THR A 1 100 ? -4.909 3.328 33.543 1.00 22.48 133 THR A O 1
ATOM 605 N N . LEU A 1 101 ? -2.777 3.144 34.236 1.00 23.31 134 LEU A N 1
ATOM 606 C CA . LEU A 1 101 ? -2.800 1.692 34.263 1.00 23.98 134 LEU A CA 1
ATOM 607 C C . LEU A 1 101 ? -3.614 1.104 35.450 1.00 24.05 134 LEU A C 1
ATOM 608 O O . LEU A 1 101 ? -3.875 -0.100 35.498 1.00 24.16 134 LEU A O 1
ATOM 613 N N . GLU A 1 102 ? -4.074 1.947 36.375 1.00 23.88 135 GLU A N 1
ATOM 614 C CA . GLU A 1 102 ? -5.071 1.523 37.362 1.00 25.34 135 GLU A CA 1
ATOM 615 C C . GLU A 1 102 ? -6.479 1.525 36.776 1.00 25.11 135 GLU A C 1
ATOM 616 O O . GLU A 1 102 ? -7.358 0.882 37.328 1.00 26.03 135 GLU A O 1
ATOM 622 N N . HIS A 1 103 ? -6.697 2.231 35.673 1.00 24.65 136 HIS A N 1
ATOM 623 C CA . HIS A 1 103 ? -8.036 2.385 35.121 1.00 25.81 136 HIS A CA 1
ATOM 624 C C . HIS A 1 103 ? -8.254 1.914 33.693 1.00 26.28 136 HIS A C 1
ATOM 625 O O . HIS A 1 103 ? -9.388 1.918 33.212 1.00 28.30 136 HIS A O 1
ATOM 632 N N . GLY A 1 104 ? -7.195 1.534 32.981 1.00 24.08 137 GLY A N 1
ATOM 633 C CA . GLY A 1 104 ? -7.372 0.967 31.668 1.00 22.93 137 GLY A CA 1
ATOM 634 C C . GLY A 1 104 ? -6.020 0.558 31.102 1.00 21.73 137 GLY A C 1
ATOM 635 O O . GLY A 1 104 ? -5.076 0.278 31.850 1.00 21.29 137 GLY A O 1
ATOM 636 N N . LEU A 1 105 ? -5.906 0.607 29.790 1.00 21.33 138 LEU A N 1
ATOM 637 C CA . LEU A 1 105 ? -4.684 0.219 29.115 1.00 20.26 138 LEU A CA 1
ATOM 638 C C . LEU A 1 105 ? -3.907 1.443 28.708 1.00 20.30 138 LEU A C 1
ATOM 639 O O . LEU A 1 105 ? -4.472 2.498 28.445 1.00 20.54 138 LEU A O 1
ATOM 644 N N . GLY A 1 106 ? -2.591 1.288 28.687 1.00 19.96 139 GLY A N 1
ATOM 645 C CA . GLY A 1 106 ? -1.696 2.322 28.258 1.00 21.17 139 GLY A CA 1
ATOM 646 C C . GLY A 1 106 ? -1.034 2.017 26.924 1.00 21.25 139 GLY A C 1
ATOM 647 O O . GLY A 1 106 ? -0.561 0.892 26.678 1.00 23.86 139 GLY A O 1
ATOM 648 N N . HIS A 1 107 ? -0.948 3.017 26.064 1.00 20.76 140 HIS A N 1
ATOM 649 C CA . HIS A 1 107 ? -0.202 2.876 24.824 1.00 19.88 140 HIS A CA 1
ATOM 650 C C . HIS A 1 107 ? 1.257 3.233 25.108 1.00 20.29 140 HIS A C 1
ATOM 651 O O . HIS A 1 107 ? 1.522 4.269 25.720 1.00 19.62 140 HIS A O 1
ATOM 658 N N . LEU A 1 108 ? 2.189 2.373 24.681 1.00 19.60 141 LEU A N 1
ATOM 659 C CA A LEU A 1 108 ? 3.600 2.611 24.922 0.60 20.32 141 LEU A CA 1
ATOM 660 C CA B LEU A 1 108 ? 3.623 2.606 24.915 0.40 20.30 141 LEU A CA 1
ATOM 661 C C . LEU A 1 108 ? 4.179 3.616 23.928 1.00 19.85 141 LEU A C 1
ATOM 662 O O . LEU A 1 108 ? 4.350 3.317 22.743 1.00 19.70 141 LEU A O 1
ATOM 671 N N . TYR A 1 109 ? 4.449 4.817 24.422 1.00 19.41 142 TYR A N 1
ATOM 672 C CA . TYR A 1 109 ? 5.094 5.850 23.669 1.00 19.52 142 TYR A CA 1
ATOM 673 C C . TYR A 1 109 ? 6.396 5.304 23.039 1.00 19.39 142 TYR A C 1
ATOM 674 O O . TYR A 1 109 ? 7.186 4.616 23.711 1.00 19.42 142 TYR A O 1
ATOM 683 N N . GLY A 1 110 ? 6.592 5.587 21.766 1.00 19.42 143 GLY A N 1
ATOM 684 C CA . GLY A 1 110 ? 7.714 5.030 21.010 1.00 19.52 143 GLY A CA 1
ATOM 685 C C . GLY A 1 110 ? 7.332 3.882 20.103 1.00 19.38 143 GLY A C 1
ATOM 686 O O . GLY A 1 110 ? 8.201 3.341 19.393 1.00 20.10 143 GLY A O 1
ATOM 687 N N . SER A 1 111 ? 6.064 3.466 20.181 1.00 18.76 144 SER A N 1
ATOM 688 C CA . SER A 1 111 ? 5.475 2.525 19.252 1.00 18.08 144 SER A CA 1
ATOM 689 C C . SER A 1 111 ? 4.384 3.278 18.493 1.00 18.33 144 SER A C 1
ATOM 690 O O . SER A 1 111 ? 3.916 4.323 18.943 1.00 17.45 144 SER A O 1
ATOM 693 N N . ALA A 1 112 ? 4.001 2.753 17.328 1.00 18.33 145 ALA A N 1
ATOM 694 C CA . ALA A 1 112 ? 2.981 3.388 16.493 1.00 18.46 145 ALA A CA 1
ATOM 695 C C . ALA A 1 112 ? 1.638 3.420 17.232 1.00 19.18 145 ALA A C 1
ATOM 696 O O . ALA A 1 112 ? 1.316 2.541 18.041 1.00 17.44 145 ALA A O 1
ATOM 698 N N . LEU A 1 113 ? 0.886 4.466 16.968 1.00 19.41 146 LEU A N 1
ATOM 699 C CA . LEU A 1 113 ? -0.495 4.546 17.412 1.00 19.87 146 LEU A CA 1
ATOM 700 C C . LEU A 1 113 ? -1.344 3.487 16.701 1.00 20.02 146 LEU A C 1
ATOM 701 O O . LEU A 1 113 ? -1.041 3.133 15.552 1.00 20.02 146 LEU A O 1
ATOM 706 N N . PRO A 1 114 ? -2.404 2.965 17.369 1.00 20.34 147 PRO A N 1
ATOM 707 C CA . PRO A 1 114 ? -3.051 1.763 16.826 1.00 21.29 147 PRO A CA 1
ATOM 708 C C . PRO A 1 114 ? -4.124 2.113 15.797 1.00 22.47 147 PRO A C 1
ATOM 709 O O . PRO A 1 114 ? -5.311 1.974 16.064 1.00 23.04 147 PRO A O 1
ATOM 713 N N . VAL A 1 115 ? -3.662 2.586 14.639 1.00 22.62 148 VAL A N 1
ATOM 714 C CA . VAL A 1 115 ? -4.499 2.932 13.485 1.00 22.47 148 VAL A CA 1
ATOM 715 C C . VAL A 1 115 ? -4.190 2.044 12.269 1.00 23.17 148 VAL A C 1
ATOM 716 O O . VAL A 1 115 ? -4.694 2.314 11.200 1.00 23.83 148 VAL A O 1
ATOM 720 N N . GLY A 1 116 ? -3.386 0.991 12.455 1.00 23.26 149 GLY A N 1
ATOM 721 C CA . GLY A 1 116 ? -3.049 0.052 11.375 1.00 24.90 149 GLY A CA 1
ATOM 722 C C . GLY A 1 116 ? -2.014 0.630 10.420 1.00 25.83 149 GLY A C 1
ATOM 723 O O . GLY A 1 116 ? -1.628 1.812 10.533 1.00 26.05 149 GLY A O 1
ATOM 724 N N . GLY A 1 117 ? -1.544 -0.213 9.504 1.00 26.05 150 GLY A N 1
ATOM 725 C CA . GLY A 1 117 ? -0.570 0.171 8.499 1.00 26.93 150 GLY A CA 1
ATOM 726 C C . GLY A 1 117 ? 0.556 -0.824 8.489 1.00 27.71 150 GLY A C 1
ATOM 727 O O . GLY A 1 117 ? 1.020 -1.292 9.549 1.00 27.01 150 GLY A O 1
ATOM 728 N N . THR A 1 118 ? 1.029 -1.163 7.311 1.00 29.39 151 THR A N 1
ATOM 729 C CA . THR A 1 118 ? 2.182 -2.070 7.248 1.00 31.45 151 THR A CA 1
ATOM 730 C C . THR A 1 118 ? 3.385 -1.320 7.780 1.00 29.60 151 THR A C 1
ATOM 731 O O . THR A 1 118 ? 3.521 -0.134 7.571 1.00 30.82 151 THR A O 1
ATOM 735 N N . GLY A 1 119 ? 4.192 -1.994 8.566 1.00 28.47 152 GLY A N 1
ATOM 736 C CA . GLY A 1 119 ? 5.313 -1.365 9.228 1.00 28.92 152 GLY A CA 1
ATOM 737 C C . GLY A 1 119 ? 5.065 -0.841 10.617 1.00 27.27 152 GLY A C 1
ATOM 738 O O . GLY A 1 119 ? 5.995 -0.389 11.258 1.00 27.17 152 GLY A O 1
ATOM 739 N N . THR A 1 120 ? 3.820 -0.870 11.085 1.00 26.13 153 THR A N 1
ATOM 740 C CA . THR A 1 120 ? 3.490 -0.389 12.431 1.00 24.68 153 THR A CA 1
ATOM 741 C C . THR A 1 120 ? 3.455 -1.562 13.395 1.00 23.87 153 THR A C 1
ATOM 742 O O . THR A 1 120 ? 3.171 -2.704 12.996 1.00 23.49 153 THR A O 1
ATOM 746 N N . HIS A 1 121 ? 3.794 -1.277 14.642 1.00 22.05 154 HIS A N 1
ATOM 747 C CA . HIS A 1 121 ? 3.735 -2.262 15.740 1.00 21.34 154 HIS A CA 1
ATOM 748 C C . HIS A 1 121 ? 3.399 -1.577 17.081 1.00 20.66 154 HIS A C 1
ATOM 749 O O . HIS A 1 121 ? 4.252 -1.474 17.995 1.00 20.89 154 HIS A O 1
ATOM 756 N N . PRO A 1 122 ? 2.132 -1.124 17.231 1.00 20.61 155 PRO A N 1
ATOM 757 C CA . PRO A 1 122 ? 1.695 -0.587 18.512 1.00 20.38 155 PRO A CA 1
ATOM 758 C C . PRO A 1 122 ? 1.877 -1.590 19.631 1.00 20.48 155 PRO A C 1
ATOM 759 O O . PRO A 1 122 ? 1.691 -2.796 19.423 1.00 20.03 155 PRO A O 1
ATOM 763 N N . VAL A 1 123 ? 2.277 -1.085 20.792 1.00 20.70 156 VAL A N 1
ATOM 764 C CA . VAL A 1 123 ? 2.366 -1.879 21.985 1.00 21.30 156 VAL A CA 1
ATOM 765 C C . VAL A 1 123 ? 1.409 -1.281 23.033 1.00 21.60 156 VAL A C 1
ATOM 766 O O . VAL A 1 123 ? 1.460 -0.084 23.326 1.00 21.52 156 VAL A O 1
ATOM 770 N N . ILE A 1 124 ? 0.528 -2.126 23.540 1.00 21.40 157 ILE A N 1
ATOM 771 C CA . ILE A 1 124 ? -0.573 -1.741 24.436 1.00 22.59 157 ILE A CA 1
ATOM 772 C C . ILE A 1 124 ? -0.345 -2.532 25.717 1.00 22.49 157 ILE A C 1
ATOM 773 O O . ILE A 1 124 ? -0.309 -3.777 25.664 1.00 22.25 157 ILE A O 1
ATOM 778 N N . THR A 1 125 ? -0.199 -1.830 26.834 1.00 22.59 158 THR A N 1
ATOM 779 C CA A THR A 1 125 ? 0.122 -2.426 28.135 0.50 23.16 158 THR A CA 1
ATOM 780 C CA B THR A 1 125 ? 0.099 -2.479 28.115 0.50 23.29 158 THR A CA 1
ATOM 781 C C . THR A 1 125 ? -1.053 -2.365 29.123 1.00 23.57 158 THR A C 1
ATOM 782 O O . THR A 1 125 ? -1.832 -1.397 29.134 1.00 23.67 158 THR A O 1
ATOM 789 N N . GLY A 1 126 ? -1.165 -3.378 29.971 1.00 23.37 159 GLY A N 1
ATOM 790 C CA . GLY A 1 126 ? -2.150 -3.372 31.052 1.00 24.05 159 GLY A CA 1
ATOM 791 C C . GLY A 1 126 ? -1.630 -4.173 32.225 1.00 25.55 159 GLY A C 1
ATOM 792 O O . GLY A 1 126 ? -0.765 -5.074 32.067 1.00 25.12 159 GLY A O 1
ATOM 793 N N . HIS A 1 127 ? -2.228 -3.914 33.374 1.00 27.88 160 HIS A N 1
ATOM 794 C CA . HIS A 1 127 ? -1.817 -4.542 34.617 1.00 30.68 160 HIS A CA 1
ATOM 795 C C . HIS A 1 127 ? -2.558 -5.846 34.776 1.00 30.33 160 HIS A C 1
ATOM 796 O O . HIS A 1 127 ? -3.693 -5.996 34.309 1.00 27.40 160 HIS A O 1
ATOM 803 N N . SER A 1 128 ? -1.883 -6.756 35.471 1.00 31.94 161 SER A N 1
ATOM 804 C CA . SER A 1 128 ? -2.456 -7.968 36.022 1.00 34.81 161 SER A CA 1
ATOM 805 C C . SER A 1 128 ? -2.264 -7.937 37.544 1.00 36.66 161 SER A C 1
ATOM 806 O O . SER A 1 128 ? -1.204 -7.508 38.039 1.00 34.51 161 SER A O 1
ATOM 809 N N . GLY A 1 129 ? -3.295 -8.380 38.271 1.00 41.28 162 GLY A N 1
ATOM 810 C CA . GLY A 1 129 ? -3.220 -8.537 39.734 1.00 44.12 162 GLY A CA 1
ATOM 811 C C . GLY A 1 129 ? -3.881 -7.491 40.609 1.00 47.15 162 GLY A C 1
ATOM 812 O O . GLY A 1 129 ? -4.054 -7.732 41.809 1.00 50.94 162 GLY A O 1
ATOM 813 N N . LEU A 1 130 ? -4.267 -6.352 40.036 1.00 47.03 163 LEU A N 1
ATOM 814 C CA A LEU A 1 130 ? -4.876 -5.271 40.809 0.60 48.43 163 LEU A CA 1
ATOM 815 C CA B LEU A 1 130 ? -4.879 -5.266 40.811 0.40 48.77 163 LEU A CA 1
ATOM 816 C C . LEU A 1 130 ? -6.242 -5.735 41.303 1.00 51.18 163 LEU A C 1
ATOM 817 O O . LEU A 1 130 ? -7.111 -6.060 40.501 1.00 52.52 163 LEU A O 1
ATOM 826 N N . ALA A 1 131 ? -6.414 -5.762 42.623 1.00 51.76 164 ALA A N 1
ATOM 827 C CA . ALA A 1 131 ? -7.568 -6.393 43.257 1.00 53.81 164 ALA A CA 1
ATOM 828 C C . ALA A 1 131 ? -8.912 -5.809 42.870 1.00 54.20 164 ALA A C 1
ATOM 829 O O . ALA A 1 131 ? -9.889 -6.550 42.766 1.00 56.41 164 ALA A O 1
ATOM 831 N N . ASN A 1 132 ? -8.976 -4.498 42.633 1.00 52.63 165 ASN A N 1
ATOM 832 C CA . ASN A 1 132 ? -10.256 -3.875 42.273 1.00 51.20 165 ASN A CA 1
ATOM 833 C C . ASN A 1 132 ? -10.583 -3.850 40.749 1.00 47.46 165 ASN A C 1
ATOM 834 O O . ASN A 1 132 ? -11.659 -3.395 40.362 1.00 46.80 165 ASN A O 1
ATOM 839 N N . ALA A 1 133 ? -9.691 -4.359 39.894 1.00 43.16 166 ALA A N 1
ATOM 840 C CA . ALA A 1 133 ? -9.895 -4.234 38.441 1.00 39.63 166 ALA A CA 1
ATOM 841 C C . ALA A 1 133 ? -9.267 -5.377 37.648 1.00 36.03 166 ALA A C 1
ATOM 842 O O . ALA A 1 133 ? -8.076 -5.654 37.792 1.00 35.93 166 ALA A O 1
ATOM 844 N N . THR A 1 134 ? -10.052 -6.009 36.784 1.00 32.92 167 THR A N 1
ATOM 845 C CA . THR A 1 134 ? -9.587 -7.216 36.083 1.00 32.74 167 THR A CA 1
ATOM 846 C C . THR A 1 134 ? -8.458 -6.860 35.097 1.00 30.83 167 THR A C 1
ATOM 847 O O . THR A 1 134 ? -7.374 -7.483 35.113 1.00 30.35 167 THR A O 1
ATOM 851 N N . LEU A 1 135 ? -8.712 -5.840 34.288 1.00 26.93 168 LEU A N 1
ATOM 852 C CA . LEU A 1 135 ? -7.718 -5.341 33.335 1.00 26.70 168 LEU A CA 1
ATOM 853 C C . LEU A 1 135 ? -7.151 -6.478 32.446 1.00 25.39 168 LEU A C 1
ATOM 854 O O . LEU A 1 135 ? -7.933 -7.118 31.732 1.00 25.28 168 LEU A O 1
ATOM 859 N N . PHE A 1 136 ? -5.851 -6.743 32.483 1.00 23.97 169 PHE A N 1
ATOM 860 C CA . PHE A 1 136 ? -5.264 -7.816 31.685 1.00 24.21 169 PHE A CA 1
ATOM 861 C C . PHE A 1 136 ? -5.003 -9.086 32.526 1.00 24.77 169 PHE A C 1
ATOM 862 O O . PHE A 1 136 ? -4.169 -9.925 32.142 1.00 23.96 169 PHE A O 1
ATOM 870 N N . ASP A 1 137 ? -5.727 -9.262 33.642 1.00 25.61 170 ASP A N 1
ATOM 871 C CA . ASP A 1 137 ? -5.567 -10.451 34.509 1.00 27.19 170 ASP A CA 1
ATOM 872 C C . ASP A 1 137 ? -5.560 -11.757 33.693 1.00 25.41 170 ASP A C 1
ATOM 873 O O . ASP A 1 137 ? -4.849 -12.684 34.032 1.00 25.30 170 ASP A O 1
ATOM 878 N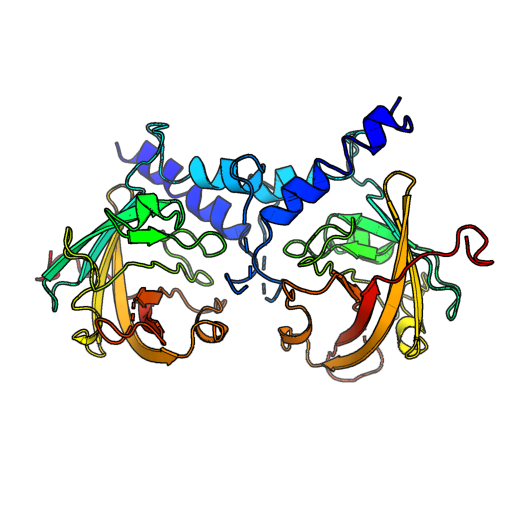 N . ASN A 1 138 ? -6.400 -11.815 32.662 1.00 24.61 171 ASN A N 1
ATOM 879 C CA . ASN A 1 138 ? -6.607 -13.046 31.904 1.00 24.76 171 ASN A CA 1
ATOM 880 C C . ASN A 1 138 ? -6.000 -13.032 30.508 1.00 24.80 171 ASN A C 1
ATOM 881 O O . ASN A 1 138 ? -6.335 -13.898 29.694 1.00 22.90 171 ASN A O 1
ATOM 886 N N . LEU A 1 139 ? -5.052 -12.109 30.240 1.00 24.66 172 LEU A N 1
ATOM 887 C CA . LEU A 1 139 ? -4.356 -12.101 28.942 1.00 24.94 172 LEU A CA 1
ATOM 888 C C . LEU A 1 139 ? -3.622 -13.427 28.704 1.00 25.40 172 LEU A C 1
ATOM 889 O O . LEU A 1 139 ? -3.505 -13.890 27.575 1.00 24.45 172 LEU A O 1
ATOM 894 N N . GLU A 1 140 ? -3.185 -14.068 29.792 1.00 25.73 173 GLU A N 1
ATOM 895 C CA . GLU A 1 140 ? -2.622 -15.406 29.716 1.00 26.66 173 GLU A CA 1
ATOM 896 C C . GLU A 1 140 ? -3.520 -16.515 29.146 1.00 27.46 173 GLU A C 1
ATOM 897 O O . GLU A 1 140 ? -2.994 -17.570 28.798 1.00 26.37 173 GLU A O 1
ATOM 903 N N . ASP A 1 141 ? -4.837 -16.290 29.062 1.00 26.66 174 ASP A N 1
ATOM 904 C CA . ASP A 1 141 ? -5.788 -17.278 28.542 1.00 27.43 174 ASP A CA 1
ATOM 905 C C . ASP A 1 141 ? -6.126 -17.075 27.064 1.00 27.60 174 ASP A C 1
ATOM 906 O O . ASP A 1 141 ? -6.868 -17.852 26.485 1.00 25.05 174 ASP A O 1
ATOM 911 N N . VAL A 1 142 ? -5.566 -16.033 26.455 1.00 26.12 175 VAL A N 1
ATOM 912 C CA . VAL A 1 142 ? -5.694 -15.800 25.048 1.00 27.13 175 VAL A CA 1
ATOM 913 C C . VAL A 1 142 ? -4.826 -16.870 24.339 1.00 28.37 175 VAL A C 1
ATOM 914 O O . VAL A 1 142 ? -3.701 -17.140 24.743 1.00 27.86 175 VAL A O 1
ATOM 918 N N . LYS A 1 143 ? -5.396 -17.474 23.311 1.00 29.14 176 LYS A N 1
ATOM 919 C CA . LYS A 1 143 ? -4.705 -18.473 22.500 1.00 31.06 176 LYS A CA 1
ATOM 920 C C . LYS A 1 143 ? -4.408 -18.002 21.066 1.00 30.72 176 LYS A C 1
ATOM 921 O O . LYS A 1 143 ? -5.012 -17.044 20.559 1.00 28.55 176 LYS A O 1
ATOM 927 N N . GLU A 1 144 ? -3.491 -18.730 20.423 1.00 31.67 177 GLU A N 1
ATOM 928 C CA . GLU A 1 144 ? -3.168 -18.581 19.017 1.00 33.62 177 GLU A CA 1
ATOM 929 C C . GLU A 1 144 ? -4.463 -18.589 18.197 1.00 32.19 177 GLU A C 1
ATOM 930 O O . GLU A 1 144 ? -5.405 -19.357 18.487 1.00 29.40 177 GLU A O 1
ATOM 936 N N . HIS A 1 145 ? -4.505 -17.691 17.217 1.00 30.29 178 HIS A N 1
ATOM 937 C CA . HIS A 1 145 ? -5.673 -17.453 16.350 1.00 32.20 178 HIS A CA 1
ATOM 938 C C . HIS A 1 145 ? -6.846 -16.698 16.974 1.00 30.96 178 HIS A C 1
ATOM 939 O O . HIS A 1 145 ? -7.783 -16.380 16.248 1.00 31.12 178 HIS A O 1
ATOM 946 N N . ASP A 1 146 ? -6.821 -16.387 18.272 1.00 29.66 179 ASP A N 1
ATOM 947 C CA . ASP A 1 146 ? -7.925 -15.608 18.856 1.00 29.38 179 ASP A CA 1
ATOM 948 C C . ASP A 1 146 ? -7.982 -14.221 18.199 1.00 27.85 179 ASP A C 1
ATOM 949 O O . ASP A 1 146 ? -6.948 -13.681 17.833 1.00 26.90 179 ASP A O 1
ATOM 954 N N . PRO A 1 147 ? -9.181 -13.653 18.034 1.00 26.54 180 PRO A N 1
ATOM 955 C CA . PRO A 1 147 ? -9.265 -12.310 17.472 1.00 26.41 180 PRO A CA 1
ATOM 956 C C . PRO A 1 147 ? -9.161 -11.189 18.520 1.00 25.48 180 PRO A C 1
ATOM 957 O O . PRO A 1 147 ? -9.573 -11.353 19.682 1.00 24.72 180 PRO A O 1
ATOM 961 N N . ILE A 1 148 ? -8.616 -10.072 18.076 1.00 24.14 181 ILE A N 1
ATOM 962 C CA . ILE A 1 148 ? -8.517 -8.832 18.855 1.00 24.32 181 ILE A CA 1
ATOM 963 C C . ILE A 1 148 ? -9.072 -7.726 17.976 1.00 23.82 181 ILE A C 1
ATOM 964 O O . ILE A 1 148 ? -8.672 -7.631 16.810 1.00 24.76 181 ILE A O 1
ATOM 969 N N . TYR A 1 149 ? -9.999 -6.919 18.500 1.00 22.95 182 TYR A N 1
ATOM 970 C CA . TYR A 1 149 ? -10.610 -5.828 17.729 1.00 22.62 182 TYR A CA 1
ATOM 971 C C . TYR A 1 149 ? -10.239 -4.473 18.336 1.00 22.69 182 TYR A C 1
ATOM 972 O O . TYR A 1 149 ? -10.474 -4.257 19.527 1.00 22.28 182 TYR A O 1
ATOM 981 N N . ILE A 1 150 ? -9.721 -3.553 17.522 1.00 21.98 183 ILE A N 1
ATOM 982 C CA . ILE A 1 150 ? -9.389 -2.224 17.991 1.00 22.56 183 ILE A CA 1
ATOM 983 C C . ILE A 1 150 ? -10.370 -1.280 17.327 1.00 22.69 183 ILE A C 1
ATOM 984 O O . ILE A 1 150 ? -10.505 -1.297 16.110 1.00 22.75 183 ILE A O 1
ATOM 989 N N . THR A 1 151 ? -11.054 -0.479 18.129 1.00 22.40 184 THR A N 1
ATOM 990 C CA . THR A 1 151 ? -11.921 0.547 17.595 1.00 22.92 184 THR A CA 1
ATOM 991 C C . THR A 1 151 ? -11.273 1.897 17.826 1.00 22.25 184 THR A C 1
ATOM 992 O O . THR A 1 151 ? -10.913 2.225 18.942 1.00 21.03 184 THR A O 1
ATOM 996 N N . VAL A 1 152 ? -11.141 2.671 16.752 1.00 21.49 185 VAL A N 1
ATOM 997 C CA . VAL A 1 152 ? -10.447 3.958 16.823 1.00 21.54 185 VAL A CA 1
ATOM 998 C C . VAL A 1 152 ? -11.098 4.893 15.812 1.00 21.50 185 VAL A C 1
ATOM 999 O O . VAL A 1 152 ? -11.297 4.524 14.643 1.00 22.40 185 VAL A O 1
ATOM 1003 N N . GLN A 1 153 ? -11.490 6.074 16.272 1.00 21.20 186 GLN A N 1
ATOM 1004 C CA . GLN A 1 153 ? -12.198 7.061 15.441 1.00 21.99 186 GLN A CA 1
ATOM 1005 C C . GLN A 1 153 ? -13.303 6.457 14.581 1.00 22.66 186 GLN A C 1
ATOM 1006 O O . GLN A 1 153 ? -13.423 6.763 13.401 1.00 22.42 186 GLN A O 1
ATOM 1012 N N . GLY A 1 154 ? -14.083 5.579 15.186 1.00 25.44 187 GLY A N 1
ATOM 1013 C CA . GLY A 1 154 ? -15.233 4.980 14.522 1.00 27.54 187 GLY A CA 1
ATOM 1014 C C . GLY A 1 154 ? -14.938 3.729 13.704 1.00 30.05 187 GLY A C 1
ATOM 1015 O O . GLY A 1 154 ? -15.861 3.048 13.269 1.00 32.89 187 GLY A O 1
ATOM 1016 N N . GLU A 1 155 ? -13.680 3.426 13.456 1.00 29.11 188 GLU A N 1
ATOM 1017 C CA . GLU A 1 155 ? -13.336 2.323 12.559 1.00 31.26 188 GLU A CA 1
ATOM 1018 C C . GLU A 1 155 ? -12.914 1.138 13.433 1.00 30.90 188 GLU A C 1
ATOM 1019 O O . GLU A 1 155 ? -12.386 1.350 14.520 1.00 29.32 188 GLU A O 1
ATOM 1025 N N . THR A 1 156 ? -13.122 -0.090 12.962 1.00 28.88 189 THR A N 1
ATOM 1026 C CA . THR A 1 156 ? -12.707 -1.242 13.709 1.00 28.52 189 THR A CA 1
ATOM 1027 C C . THR A 1 156 ? -11.660 -2.023 12.904 1.00 28.08 189 THR A C 1
ATOM 1028 O O . THR A 1 156 ? -11.846 -2.295 11.720 1.00 28.31 189 THR A O 1
ATOM 1032 N N . LEU A 1 157 ? -10.555 -2.352 13.572 1.00 26.84 190 LEU A N 1
ATOM 1033 C CA . LEU A 1 157 ? -9.455 -3.117 12.993 1.00 27.31 190 LEU A CA 1
ATOM 1034 C C . LEU A 1 157 ? -9.421 -4.477 13.684 1.00 26.22 190 LEU A C 1
ATOM 1035 O O . LEU A 1 157 ? -9.532 -4.539 14.907 1.00 25.96 190 LEU A O 1
ATOM 1040 N N . LYS A 1 158 ? -9.215 -5.546 12.913 1.00 25.63 191 LYS A N 1
ATOM 1041 C CA . LYS A 1 158 ? -9.193 -6.881 13.444 1.00 25.23 191 LYS A CA 1
ATOM 1042 C C . LYS A 1 158 ? -7.774 -7.422 13.340 1.00 24.48 191 LYS A C 1
ATOM 1043 O O . LYS A 1 158 ? -7.108 -7.268 12.325 1.00 24.87 191 LYS A O 1
ATOM 1049 N N . TYR A 1 159 ? -7.326 -8.017 14.428 1.00 23.47 192 TYR A N 1
ATOM 1050 C CA . TYR A 1 159 ? -6.033 -8.677 14.489 1.00 24.70 192 TYR A CA 1
ATOM 1051 C C . TYR A 1 159 ? -6.255 -10.104 14.935 1.00 25.44 192 TYR A C 1
ATOM 1052 O O . TYR A 1 159 ? -7.261 -10.399 15.595 1.00 25.66 192 TYR A O 1
ATOM 1061 N N . GLU A 1 160 ? -5.309 -10.979 14.601 1.00 26.32 193 GLU A N 1
ATOM 1062 C CA . GLU A 1 160 ? -5.372 -12.371 15.011 1.00 27.42 193 GLU A CA 1
ATOM 1063 C C . GLU A 1 160 ? -4.057 -12.786 15.680 1.00 25.79 193 GLU A C 1
ATOM 1064 O O . GLU A 1 160 ? -2.992 -12.555 15.129 1.00 25.61 193 GLU A O 1
ATOM 1070 N N . VAL A 1 161 ? -4.144 -13.440 16.837 1.00 24.73 194 VAL A N 1
ATOM 1071 C CA . VAL A 1 161 ? -2.968 -13.769 17.638 1.00 26.10 194 VAL A CA 1
ATOM 1072 C C . VAL A 1 161 ? -2.100 -14.794 16.935 1.00 28.17 194 VAL A C 1
ATOM 1073 O O . VAL A 1 161 ? -2.619 -15.794 16.444 1.00 27.46 194 VAL A O 1
ATOM 1077 N N . ASP A 1 162 ? -0.798 -14.521 16.878 1.00 28.41 195 ASP A N 1
ATOM 1078 C CA . ASP A 1 162 ? 0.159 -15.426 16.213 1.00 30.96 195 ASP A CA 1
ATOM 1079 C C . ASP A 1 162 ? 1.393 -15.781 17.051 1.00 31.35 195 ASP A C 1
ATOM 1080 O O . ASP A 1 162 ? 2.190 -16.605 16.622 1.00 32.44 195 ASP A O 1
ATOM 1085 N N . ALA A 1 163 ? 1.551 -15.191 18.233 1.00 30.81 196 ALA A N 1
ATOM 1086 C CA . ALA A 1 163 ? 2.692 -15.489 19.097 1.00 30.03 196 ALA A CA 1
ATOM 1087 C C . ALA A 1 163 ? 2.406 -15.067 20.538 1.00 29.75 196 ALA A C 1
ATOM 1088 O O . ALA A 1 163 ? 1.759 -14.043 20.816 1.00 26.93 196 ALA A O 1
ATOM 1090 N N . ILE A 1 164 ? 2.871 -15.914 21.443 1.00 29.70 197 ILE A N 1
ATOM 1091 C CA . ILE A 1 164 ? 2.661 -15.786 22.871 1.00 30.02 197 ILE A CA 1
ATOM 1092 C C . ILE A 1 164 ? 4.006 -16.097 23.516 1.00 30.24 197 ILE A C 1
ATOM 1093 O O . ILE A 1 164 ? 4.478 -17.214 23.402 1.00 30.08 197 ILE A O 1
ATOM 1098 N N . ASN A 1 165 ? 4.629 -15.103 24.152 1.00 29.61 198 ASN A N 1
ATOM 1099 C CA . ASN A 1 165 ? 5.974 -15.254 24.710 1.00 31.56 198 ASN A CA 1
ATOM 1100 C C . ASN A 1 165 ? 6.027 -14.660 26.116 1.00 32.64 198 ASN A C 1
ATOM 1101 O O . ASN A 1 165 ? 5.455 -13.604 26.356 1.00 31.40 198 ASN A O 1
ATOM 1106 N N . VAL A 1 166 ? 6.670 -15.362 27.043 1.00 34.24 199 VAL A N 1
ATOM 1107 C CA . VAL A 1 166 ? 6.962 -14.835 28.368 1.00 35.29 199 VAL A CA 1
ATOM 1108 C C . VAL A 1 166 ? 8.457 -14.519 28.388 1.00 36.81 199 VAL A C 1
ATOM 1109 O O . VAL A 1 166 ? 9.277 -15.409 28.118 1.00 36.68 199 VAL A O 1
ATOM 1113 N N . VAL A 1 167 ? 8.802 -13.264 28.677 1.00 35.26 200 VAL A N 1
ATOM 1114 C CA . VAL A 1 167 ? 10.181 -12.794 28.603 1.00 36.72 200 VAL A CA 1
ATOM 1115 C C . VAL A 1 167 ? 10.562 -11.993 29.842 1.00 37.47 200 VAL A C 1
ATOM 1116 O O . VAL A 1 167 ? 9.685 -11.518 30.585 1.00 36.84 200 VAL A O 1
ATOM 1120 N N . LEU A 1 168 ? 11.869 -11.814 30.049 1.00 39.12 201 LEU A N 1
ATOM 1121 C CA . LEU A 1 168 ? 12.341 -10.883 31.070 1.00 40.70 201 LEU A CA 1
ATOM 1122 C C . LEU A 1 168 ? 12.027 -9.470 30.643 1.00 40.46 201 LEU A C 1
ATOM 1123 O O . LEU A 1 168 ? 11.967 -9.204 29.452 1.00 40.92 201 LEU A O 1
ATOM 1128 N N . PRO A 1 169 ? 11.835 -8.544 31.603 1.00 43.21 202 PRO A N 1
ATOM 1129 C CA . PRO A 1 169 ? 11.354 -7.209 31.256 1.00 43.52 202 PRO A CA 1
ATOM 1130 C C . PRO A 1 169 ? 12.286 -6.414 30.348 1.00 45.71 202 PRO A C 1
ATOM 1131 O O . PRO A 1 169 ? 11.814 -5.582 29.575 1.00 46.28 202 PRO A O 1
ATOM 1135 N N . GLU A 1 170 ? 13.578 -6.690 30.405 1.00 47.06 203 GLU A N 1
ATOM 1136 C CA . GLU A 1 170 ? 14.537 -6.058 29.482 1.00 49.85 203 GLU A CA 1
ATOM 1137 C C . GLU A 1 170 ? 14.620 -6.708 28.098 1.00 49.62 203 GLU A C 1
ATOM 1138 O O . GLU A 1 170 ? 15.183 -6.112 27.188 1.00 50.37 203 GLU A O 1
ATOM 1144 N N . ASP A 1 171 ? 14.077 -7.915 27.939 1.00 48.73 204 ASP A N 1
ATOM 1145 C CA . ASP A 1 171 ? 14.098 -8.616 26.657 1.00 47.31 204 ASP A CA 1
ATOM 1146 C C . ASP A 1 171 ? 12.947 -8.121 25.757 1.00 44.85 204 ASP A C 1
ATOM 1147 O O . ASP A 1 171 ? 11.866 -8.710 25.759 1.00 42.66 204 ASP A O 1
ATOM 1152 N N . THR A 1 172 ? 13.203 -7.059 24.984 1.00 43.23 205 THR A N 1
ATOM 1153 C CA . THR A 1 172 ? 12.171 -6.345 24.197 1.00 42.47 205 THR A CA 1
ATOM 1154 C C . THR A 1 172 ? 12.216 -6.562 22.671 1.00 41.28 205 THR A C 1
ATOM 1155 O O . THR A 1 172 ? 11.393 -5.970 21.954 1.00 41.21 205 THR A O 1
ATOM 1159 N N . LYS A 1 173 ? 13.146 -7.390 22.183 1.00 39.36 206 LYS A N 1
ATOM 1160 C CA . LYS A 1 173 ? 13.305 -7.665 20.753 1.00 39.24 206 LYS A CA 1
ATOM 1161 C C . LYS A 1 173 ? 11.999 -7.968 20.011 1.00 35.71 206 LYS A C 1
ATOM 1162 O O . LYS A 1 173 ? 11.861 -7.597 18.870 1.00 33.58 206 LYS A O 1
ATOM 1168 N N . LEU A 1 174 ? 11.089 -8.714 20.637 1.00 33.14 207 LEU A N 1
ATOM 1169 C CA . LEU A 1 174 ? 9.828 -9.110 19.987 1.00 32.25 207 LEU A CA 1
ATOM 1170 C C . LEU A 1 174 ? 8.864 -7.949 19.659 1.00 30.58 207 LEU A C 1
ATOM 1171 O O . LEU A 1 174 ? 7.866 -8.157 18.937 1.00 30.45 207 LEU A O 1
ATOM 1176 N N . LEU A 1 175 ? 9.165 -6.763 20.176 1.00 29.30 208 LEU A N 1
ATOM 1177 C CA . LEU A 1 175 ? 8.359 -5.555 19.936 1.00 28.56 208 LEU A CA 1
ATOM 1178 C C . LEU A 1 175 ? 8.774 -4.801 18.689 1.00 28.99 208 LEU A C 1
ATOM 1179 O O . LEU A 1 175 ? 8.181 -3.770 18.358 1.00 28.19 208 LEU A O 1
ATOM 1184 N N . ALA A 1 176 ? 9.791 -5.294 17.983 1.00 29.86 209 ALA A N 1
ATOM 1185 C CA . ALA A 1 176 ? 10.267 -4.598 16.809 1.00 29.82 209 ALA A CA 1
ATOM 1186 C C . ALA A 1 176 ? 9.188 -4.530 15.701 1.00 29.82 209 ALA A C 1
ATOM 1187 O O . ALA A 1 176 ? 8.427 -5.503 15.492 1.00 30.61 209 ALA A O 1
ATOM 1189 N N . PRO A 1 177 ? 9.103 -3.385 14.993 1.00 30.56 210 PRO A N 1
ATOM 1190 C CA . PRO A 1 177 ? 8.276 -3.324 13.802 1.00 31.52 210 PRO A CA 1
ATOM 1191 C C . PRO A 1 177 ? 8.925 -4.158 12.674 1.00 34.85 210 PRO A C 1
ATOM 1192 O O . PRO A 1 177 ? 10.145 -4.429 12.686 1.00 34.38 210 PRO A O 1
ATOM 1196 N N . ASP A 1 178 ? 8.094 -4.609 11.750 1.00 35.07 211 ASP A N 1
ATOM 1197 C CA . ASP A 1 178 ? 8.554 -5.312 10.555 1.00 35.61 211 ASP A CA 1
ATOM 1198 C C . ASP A 1 178 ? 7.941 -4.529 9.397 1.00 36.37 211 ASP A C 1
ATOM 1199 O O . ASP A 1 178 ? 6.709 -4.469 9.300 1.00 32.98 211 ASP A O 1
ATOM 1204 N N . PRO A 1 179 ? 8.785 -3.950 8.500 1.00 36.89 212 PRO A N 1
ATOM 1205 C CA . PRO A 1 179 ? 8.253 -3.108 7.412 1.00 37.68 212 PRO A CA 1
ATOM 1206 C C . PRO A 1 179 ? 7.185 -3.760 6.512 1.00 37.16 212 PRO A C 1
ATOM 1207 O O . PRO A 1 179 ? 6.424 -3.035 5.913 1.00 39.18 212 PRO A O 1
ATOM 1211 N N . ASN A 1 180 ? 7.114 -5.087 6.448 1.00 37.20 213 ASN A N 1
ATOM 1212 C CA . ASN A 1 180 ? 6.073 -5.802 5.686 1.00 37.97 213 ASN A CA 1
ATOM 1213 C C . ASN A 1 180 ? 4.897 -6.398 6.489 1.00 36.71 213 ASN A C 1
ATOM 1214 O O . ASN A 1 180 ? 4.136 -7.197 5.945 1.00 36.77 213 ASN A O 1
ATOM 1219 N N . LYS A 1 181 ? 4.740 -6.054 7.772 1.00 35.33 214 LYS A N 1
ATOM 1220 C CA . LYS A 1 181 ? 3.595 -6.563 8.557 1.00 33.15 214 LYS A CA 1
ATOM 1221 C C . LYS A 1 181 ? 2.916 -5.440 9.329 1.00 30.08 214 LYS A C 1
ATOM 1222 O O . LYS A 1 181 ? 3.540 -4.455 9.727 1.00 29.20 214 LYS A O 1
ATOM 1228 N N . ASP A 1 182 ? 1.629 -5.645 9.554 1.00 28.23 215 ASP A N 1
ATOM 1229 C CA . ASP A 1 182 ? 0.790 -4.780 10.359 1.00 27.09 215 ASP A CA 1
ATOM 1230 C C . ASP A 1 182 ? 0.488 -5.633 11.616 1.00 26.53 215 ASP A C 1
ATOM 1231 O O . ASP A 1 182 ? -0.238 -6.632 11.551 1.00 24.28 215 ASP A O 1
ATOM 1236 N N . GLN A 1 183 ? 1.142 -5.279 12.729 1.00 24.94 216 GLN A N 1
ATOM 1237 C CA . GLN A 1 183 ? 1.109 -6.087 13.950 1.00 25.59 216 GLN A CA 1
ATOM 1238 C C . GLN A 1 183 ? 0.766 -5.234 15.148 1.00 25.22 216 GLN A C 1
ATOM 1239 O O . GLN A 1 183 ? 0.934 -3.999 15.103 1.00 23.79 216 GLN A O 1
ATOM 1245 N N . ILE A 1 184 ? 0.318 -5.907 16.208 1.00 24.38 217 ILE A N 1
ATOM 1246 C CA . ILE A 1 184 ? 0.196 -5.320 17.558 1.00 24.38 217 ILE A CA 1
ATOM 1247 C C . ILE A 1 184 ? 0.690 -6.334 18.588 1.00 24.22 217 ILE A C 1
ATOM 1248 O O . ILE A 1 184 ? 0.622 -7.542 18.346 1.00 24.86 217 ILE A O 1
ATOM 1253 N N . THR A 1 185 ? 1.156 -5.837 19.726 1.00 22.81 218 THR A N 1
ATOM 1254 C CA . THR A 1 185 ? 1.517 -6.653 20.870 1.00 22.50 218 THR A CA 1
ATOM 1255 C C . THR A 1 185 ? 0.839 -6.078 22.098 1.00 22.19 218 THR A C 1
ATOM 1256 O O . THR A 1 185 ? 0.867 -4.866 22.336 1.00 21.19 218 THR A O 1
ATOM 1260 N N . LEU A 1 186 ? 0.209 -6.971 22.861 1.00 21.71 219 LEU A N 1
ATOM 1261 C CA . LEU A 1 186 ? -0.392 -6.656 24.137 1.00 21.66 219 LEU A CA 1
ATOM 1262 C C . LEU A 1 186 ? 0.544 -7.204 25.176 1.00 23.17 219 LEU A C 1
ATOM 1263 O O . LEU A 1 186 ? 1.024 -8.367 25.058 1.00 23.55 219 LEU A O 1
ATOM 1268 N N . ILE A 1 187 ? 0.836 -6.385 26.177 1.00 22.87 220 ILE A N 1
ATOM 1269 C CA A ILE A 1 187 ? 1.824 -6.719 27.218 0.60 23.74 220 ILE A CA 1
ATOM 1270 C CA B ILE A 1 187 ? 1.778 -6.798 27.207 0.40 23.54 220 ILE A CA 1
ATOM 1271 C C . ILE A 1 187 ? 1.229 -6.640 28.617 1.00 23.97 220 ILE A C 1
ATOM 1272 O O . ILE A 1 187 ? 0.522 -5.676 28.930 1.00 23.07 220 ILE A O 1
ATOM 1281 N N . THR A 1 188 ? 1.541 -7.626 29.468 1.00 23.50 221 THR A N 1
ATOM 1282 C CA . THR A 1 188 ? 1.252 -7.505 30.894 1.00 24.10 221 THR A CA 1
ATOM 1283 C C . THR A 1 188 ? 2.362 -8.136 31.724 1.00 24.75 221 THR A C 1
ATOM 1284 O O . THR A 1 188 ? 3.273 -8.767 31.180 1.00 25.39 221 THR A O 1
ATOM 1299 N N . THR A 1 190 ? 3.626 -10.657 35.061 1.00 28.75 223 THR A N 1
ATOM 1300 C CA . THR A 1 190 ? 3.271 -12.009 35.528 1.00 31.36 223 THR A CA 1
ATOM 1301 C C . THR A 1 190 ? 3.304 -11.902 37.035 1.00 30.64 223 THR A C 1
ATOM 1302 O O . THR A 1 190 ? 4.312 -12.203 37.662 1.00 30.75 223 THR A O 1
ATOM 1306 N N . PRO A 1 191 ? 2.205 -11.447 37.627 1.00 31.53 224 PRO A N 1
ATOM 1307 C CA . PRO A 1 191 ? 2.310 -11.077 39.029 1.00 31.68 224 PRO A CA 1
ATOM 1308 C C . PRO A 1 191 ? 2.448 -12.242 40.008 1.00 31.28 224 PRO A C 1
ATOM 1309 O O . PRO A 1 191 ? 2.774 -11.988 41.142 1.00 30.97 224 PRO A O 1
ATOM 1313 N N . TYR A 1 192 ? 2.214 -13.483 39.584 1.00 31.69 225 TYR A N 1
ATOM 1314 C CA . TYR A 1 192 ? 2.396 -14.631 40.490 1.00 33.88 225 TYR A CA 1
ATOM 1315 C C . TYR A 1 192 ? 3.831 -15.160 40.497 1.00 36.01 225 TYR A C 1
ATOM 1316 O O . TYR A 1 192 ? 4.159 -15.980 41.347 1.00 37.59 225 TYR A O 1
ATOM 1325 N N . ALA A 1 193 ? 4.661 -14.729 39.548 1.00 36.58 226 ALA A N 1
ATOM 1326 C CA . ALA A 1 193 ? 6.056 -15.173 39.475 1.00 39.79 226 ALA A CA 1
ATOM 1327 C C . ALA A 1 193 ? 6.886 -14.426 40.508 1.00 41.66 226 ALA A C 1
ATOM 1328 O O . ALA A 1 193 ? 6.646 -13.236 40.785 1.00 41.61 226 ALA A O 1
ATOM 1330 N N . VAL A 1 194 ? 7.875 -15.111 41.072 1.00 45.63 227 VAL A N 1
ATOM 1331 C CA . VAL A 1 194 ? 8.759 -14.490 42.089 1.00 48.49 227 VAL A CA 1
ATOM 1332 C C . VAL A 1 194 ? 9.611 -13.376 41.482 1.00 47.88 227 VAL A C 1
ATOM 1333 O O . VAL A 1 194 ? 9.659 -12.279 42.035 1.00 49.21 227 VAL A O 1
ATOM 1337 N N . ASN A 1 195 ? 10.236 -13.634 40.333 1.00 47.88 228 ASN A N 1
ATOM 1338 C CA . ASN A 1 195 ? 10.880 -12.549 39.568 1.00 47.35 228 ASN A CA 1
ATOM 1339 C C . ASN A 1 195 ? 9.960 -11.981 38.455 1.00 44.63 228 ASN A C 1
ATOM 1340 O O . ASN A 1 195 ? 9.141 -12.696 37.862 1.00 43.12 228 ASN A O 1
ATOM 1345 N N . SER A 1 196 ? 10.153 -10.694 38.177 1.00 42.18 229 SER A N 1
ATOM 1346 C CA . SER A 1 196 ? 9.398 -9.954 37.186 1.00 40.82 229 SER A CA 1
ATOM 1347 C C . SER A 1 196 ? 9.610 -10.507 35.767 1.00 38.75 229 SER A C 1
ATOM 1348 O O . SER A 1 196 ? 10.732 -10.752 35.330 1.00 38.26 229 SER A O 1
ATOM 1351 N N . HIS A 1 197 ? 8.509 -10.773 35.071 1.00 37.36 230 HIS A N 1
ATOM 1352 C CA . HIS A 1 197 ? 8.523 -11.135 33.651 1.00 34.82 230 HIS A CA 1
ATOM 1353 C C . HIS A 1 197 ? 7.417 -10.357 32.937 1.00 31.37 230 HIS A C 1
ATOM 1354 O O . HIS A 1 197 ? 6.556 -9.721 33.579 1.00 29.31 230 HIS A O 1
ATOM 1361 N N . ARG A 1 198 ? 7.433 -10.430 31.617 1.00 29.95 231 ARG A N 1
ATOM 1362 C CA . ARG A 1 198 ? 6.379 -9.870 30.785 1.00 29.73 231 ARG A CA 1
ATOM 1363 C C . ARG A 1 198 ? 5.796 -10.943 29.892 1.00 28.00 231 ARG A C 1
ATOM 1364 O O . ARG A 1 198 ? 6.531 -11.752 29.312 1.00 27.99 231 ARG A O 1
ATOM 1372 N N . LEU A 1 199 ? 4.469 -10.955 29.806 1.00 26.18 232 LEU A N 1
ATOM 1373 C CA . LEU A 1 199 ? 3.738 -11.712 28.800 1.00 25.15 232 LEU A CA 1
ATOM 1374 C C . LEU A 1 199 ? 3.479 -10.818 27.589 1.00 25.94 232 LEU A C 1
ATOM 1375 O O . LEU A 1 199 ? 2.928 -9.713 27.760 1.00 24.09 232 LEU A O 1
ATOM 1380 N N . LEU A 1 200 ? 3.884 -11.285 26.398 1.00 25.31 233 LEU A N 1
ATOM 1381 C CA . LEU A 1 200 ? 3.740 -10.556 25.129 1.00 25.68 233 LEU A CA 1
ATOM 1382 C C . LEU A 1 200 ? 2.882 -11.413 24.227 1.00 26.17 233 LEU A C 1
ATOM 1383 O O . LEU A 1 200 ? 3.255 -12.564 23.903 1.00 27.64 233 LEU A O 1
ATOM 1388 N N . 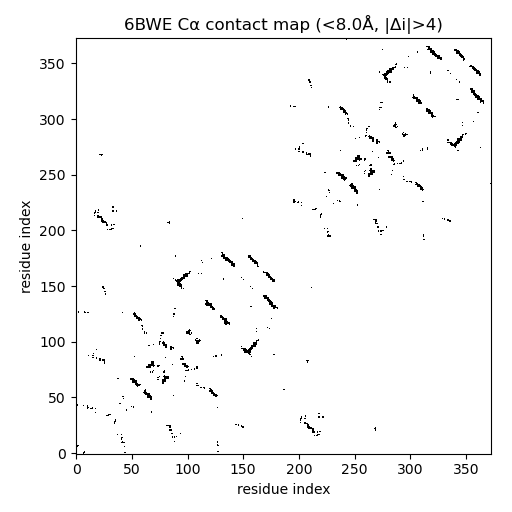VAL A 1 201 ? 1.751 -10.840 23.799 1.00 24.51 234 VAL A N 1
ATOM 1389 C CA . VAL A 1 201 ? 0.816 -11.511 22.946 1.00 24.47 234 VAL A CA 1
ATOM 1390 C C . VAL A 1 201 ? 0.805 -10.697 21.649 1.00 24.27 234 VAL A C 1
ATOM 1391 O O . VAL A 1 201 ? 0.353 -9.536 21.651 1.00 23.13 234 VAL A O 1
ATOM 1395 N N . ARG A 1 202 ? 1.336 -11.288 20.581 1.00 23.50 235 ARG A N 1
ATOM 1396 C CA . ARG A 1 202 ? 1.485 -10.619 19.306 1.00 23.69 235 ARG A CA 1
ATOM 1397 C C . ARG A 1 202 ? 0.395 -11.073 18.346 1.00 23.44 235 ARG A C 1
ATOM 1398 O O . ARG A 1 202 ? 0.000 -12.275 18.331 1.00 22.70 235 ARG A O 1
ATOM 1406 N N . ALA A 1 203 ? -0.062 -10.148 17.521 1.00 22.72 236 ALA A N 1
ATOM 1407 C CA . ALA A 1 203 ? -1.135 -10.420 16.573 1.00 23.71 236 ALA A CA 1
ATOM 1408 C C . ALA A 1 203 ? -0.930 -9.656 15.288 1.00 24.90 236 ALA A C 1
ATOM 1409 O O . ALA A 1 203 ? -0.279 -8.607 15.323 1.00 24.48 236 ALA A O 1
ATOM 1411 N N . HIS A 1 204 ? -1.480 -10.163 14.166 1.00 24.77 237 HIS A N 1
ATOM 1412 C CA . HIS A 1 204 ? -1.309 -9.533 12.872 1.00 26.05 237 HIS A CA 1
ATOM 1413 C C . HIS A 1 204 ? -2.669 -9.149 12.317 1.00 25.91 237 HIS A C 1
ATOM 1414 O O . HIS A 1 204 ? -3.668 -9.769 12.631 1.00 25.80 237 HIS A O 1
ATOM 1421 N N . ARG A 1 205 ? -2.689 -8.123 11.474 1.00 26.37 238 ARG A N 1
ATOM 1422 C CA . ARG A 1 205 ? -3.915 -7.609 10.902 1.00 26.88 238 ARG A CA 1
ATOM 1423 C C . ARG A 1 205 ? -4.557 -8.649 9.976 1.00 28.16 238 ARG A C 1
ATOM 1424 O O . ARG A 1 205 ? -3.863 -9.332 9.242 1.00 28.02 238 ARG A O 1
ATOM 1432 N N . VAL A 1 206 ? -5.874 -8.756 10.025 1.00 28.79 239 VAL A N 1
ATOM 1433 C CA . VAL A 1 206 ? -6.611 -9.647 9.138 1.00 30.27 239 VAL A CA 1
ATOM 1434 C C . VAL A 1 206 ? -7.831 -8.908 8.648 1.00 32.34 239 VAL A C 1
ATOM 1435 O O . VAL A 1 206 ? -8.232 -7.892 9.233 1.00 31.67 239 VAL A O 1
ATOM 1439 N N . ASP A 1 207 ? -8.438 -9.417 7.577 1.00 34.65 240 ASP A N 1
ATOM 1440 C CA . ASP A 1 207 ? -9.643 -8.795 7.036 1.00 38.42 240 ASP A CA 1
ATOM 1441 C C . ASP A 1 207 ? -10.771 -8.934 8.053 1.00 37.64 240 ASP A C 1
ATOM 1442 O O . ASP A 1 207 ? -10.853 -9.918 8.780 1.00 37.20 240 ASP A O 1
ATOM 1447 N N . LEU A 1 208 ? -11.628 -7.928 8.106 1.00 40.23 241 LEU A N 1
ATOM 1448 C CA . LEU A 1 208 ? -12.741 -7.913 9.033 1.00 42.93 241 LEU A CA 1
ATOM 1449 C C . LEU A 1 208 ? -14.024 -8.243 8.289 1.00 46.04 241 LEU A C 1
ATOM 1450 O O . LEU A 1 208 ? -14.387 -7.494 7.396 1.00 47.70 241 LEU A O 1
ATOM 1455 N N . ASP A 1 209 ? -14.720 -9.321 8.657 1.00 49.39 242 ASP A N 1
ATOM 1456 C CA . ASP A 1 209 ? -16.095 -9.557 8.151 1.00 55.13 242 ASP A CA 1
ATOM 1457 C C . ASP A 1 209 ? -17.044 -8.488 8.733 1.00 58.41 242 ASP A C 1
ATOM 1458 O O . ASP A 1 209 ? -17.133 -8.349 9.961 1.00 55.58 242 ASP A O 1
ATOM 1463 N N . PRO A 1 210 ? -17.739 -7.714 7.858 1.00 64.72 243 PRO A N 1
ATOM 1464 C CA . PRO A 1 210 ? -18.727 -6.726 8.340 1.00 65.24 243 PRO A CA 1
ATOM 1465 C C . PRO A 1 210 ? -19.828 -7.296 9.266 1.00 66.24 243 PRO A C 1
ATOM 1466 O O . PRO A 1 210 ? -20.313 -6.566 10.139 1.00 63.49 243 PRO A O 1
ATOM 1470 N N . ASN A 1 211 ? -20.201 -8.573 9.061 1.00 65.69 244 ASN A N 1
ATOM 1471 C CA . ASN A 1 211 ? -21.179 -9.300 9.907 1.00 66.81 244 ASN A CA 1
ATOM 1472 C C . ASN A 1 211 ? -20.584 -10.131 11.072 1.00 64.34 244 ASN A C 1
ATOM 1473 O O . ASN A 1 211 ? -21.300 -10.929 11.685 1.00 63.97 244 ASN A O 1
ATOM 1478 N N . ASP A 1 212 ? -19.298 -9.935 11.384 1.00 60.58 245 ASP A N 1
ATOM 1479 C CA . ASP A 1 212 ? -18.608 -10.674 12.458 1.00 57.56 245 ASP A CA 1
ATOM 1480 C C . ASP A 1 212 ? -19.435 -10.543 13.753 1.00 57.79 245 ASP A C 1
ATOM 1481 O O . ASP A 1 212 ? -19.661 -9.409 14.227 1.00 58.52 245 ASP A O 1
ATOM 1486 N N . PRO A 1 213 ? -19.887 -11.688 14.333 1.00 58.52 246 PRO A N 1
ATOM 1487 C CA . PRO A 1 213 ? -20.689 -11.650 15.577 1.00 58.88 246 PRO A CA 1
ATOM 1488 C C . PRO A 1 213 ? -20.188 -10.649 16.628 1.00 59.42 246 PRO A C 1
ATOM 1489 O O . PRO A 1 213 ? -20.992 -9.936 17.229 1.00 60.22 246 PRO A O 1
ATOM 1493 N N . ASN A 1 214 ? -18.866 -10.563 16.785 1.00 57.73 247 ASN A N 1
ATOM 1494 C CA . ASN A 1 214 ? -18.236 -9.772 17.845 1.00 57.68 247 ASN A CA 1
ATOM 1495 C C . ASN A 1 214 ? -18.359 -8.256 17.726 1.00 59.48 247 ASN A C 1
ATOM 1496 O O . ASN A 1 214 ? -18.084 -7.558 18.703 1.00 61.10 247 ASN A O 1
ATOM 1501 N N . LEU A 1 215 ? -18.753 -7.736 16.563 1.00 62.15 248 LEU A N 1
ATOM 1502 C CA . LEU A 1 215 ? -18.825 -6.273 16.359 1.00 63.65 248 LEU A CA 1
ATOM 1503 C C . LEU A 1 215 ? -20.025 -5.599 17.071 1.00 66.56 248 LEU A C 1
ATOM 1504 O O . LEU A 1 215 ? -20.830 -6.217 17.786 1.00 68.97 248 LEU A O 1
ATOM 1510 N N . SER B 1 23 ? 26.444 33.839 20.950 1.00 72.61 56 SER B N 1
ATOM 1511 C CA . SER B 1 23 ? 26.559 34.199 22.401 1.00 74.11 56 SER B CA 1
ATOM 1512 C C . SER B 1 23 ? 26.288 32.976 23.289 1.00 75.16 56 SER B C 1
ATOM 1513 O O . SER B 1 23 ? 25.565 32.069 22.858 1.00 74.51 56 SER B O 1
ATOM 1516 N N . PRO B 1 24 ? 26.852 32.946 24.526 1.00 75.02 57 PRO B N 1
ATOM 1517 C CA . PRO B 1 24 ? 26.783 31.721 25.360 1.00 70.59 57 PRO B CA 1
ATOM 1518 C C . PRO B 1 24 ? 25.369 31.291 25.811 1.00 68.20 57 PRO B C 1
ATOM 1519 O O . PRO B 1 24 ? 25.049 30.092 25.796 1.00 65.39 57 PRO B O 1
ATOM 1523 N N . ALA B 1 25 ? 24.534 32.249 26.206 1.00 63.36 58 ALA B N 1
ATOM 1524 C CA . ALA B 1 25 ? 23.185 31.928 26.686 1.00 60.95 58 ALA B CA 1
ATOM 1525 C C . ALA B 1 25 ? 22.295 31.308 25.602 1.00 56.73 58 ALA B C 1
ATOM 1526 O O . ALA B 1 25 ? 21.496 30.424 25.900 1.00 53.97 58 ALA B O 1
ATOM 1528 N N . VAL B 1 26 ? 22.426 31.783 24.362 1.00 55.48 59 VAL B N 1
ATOM 1529 C CA . VAL B 1 26 ? 21.683 31.209 23.229 1.00 56.60 59 VAL B CA 1
ATOM 1530 C C . VAL B 1 26 ? 22.171 29.770 22.978 1.00 53.68 59 VAL B C 1
ATOM 1531 O O . VAL B 1 26 ? 21.360 28.852 22.770 1.00 50.82 59 VAL B O 1
ATOM 1535 N N . ARG B 1 27 ? 23.491 29.591 23.003 1.00 52.05 60 ARG B N 1
ATOM 1536 C CA . ARG B 1 27 ? 24.091 28.273 22.800 1.00 50.95 60 ARG B CA 1
ATOM 1537 C C . ARG B 1 27 ? 23.631 27.272 23.855 1.00 48.31 60 ARG B C 1
ATOM 1538 O O . ARG B 1 27 ? 23.237 26.166 23.509 1.00 42.80 60 ARG B O 1
ATOM 1546 N N . ASP B 1 28 ? 23.621 27.680 25.125 1.00 48.23 61 ASP B N 1
ATOM 1547 C CA . ASP B 1 28 ? 23.081 26.819 26.196 1.00 48.59 61 ASP B CA 1
ATOM 1548 C C . ASP B 1 28 ? 21.599 26.507 26.009 1.00 44.80 61 ASP B C 1
ATOM 1549 O O . ASP B 1 28 ? 21.209 25.370 26.227 1.00 43.32 61 ASP B O 1
ATOM 1554 N N . SER B 1 29 ? 20.793 27.482 25.582 1.00 41.58 62 SER B N 1
ATOM 1555 C CA . SER B 1 29 ? 19.357 27.221 25.367 1.00 40.52 62 SER B CA 1
ATOM 1556 C C . SER B 1 29 ? 19.111 26.275 24.160 1.00 37.08 62 SER B C 1
ATOM 1557 O O . SER B 1 29 ? 18.208 25.437 24.199 1.00 34.86 62 SER B O 1
ATOM 1560 N N . VAL B 1 30 ? 19.943 26.391 23.122 1.00 35.33 63 VAL B N 1
ATOM 1561 C CA . VAL B 1 30 ? 19.859 25.482 21.971 1.00 34.46 63 VAL B CA 1
ATOM 1562 C C . VAL B 1 30 ? 20.231 24.064 22.386 1.00 32.67 63 VAL B C 1
ATOM 1563 O O . VAL B 1 30 ? 19.498 23.125 22.081 1.00 31.18 63 VAL B O 1
ATOM 1567 N N . LEU B 1 31 ? 21.354 23.934 23.087 1.00 31.75 64 LEU B N 1
ATOM 1568 C CA . LEU B 1 31 ? 21.802 22.658 23.632 1.00 32.28 64 LEU B CA 1
ATOM 1569 C C . LEU B 1 31 ? 20.798 22.039 24.589 1.00 33.05 64 LEU B C 1
ATOM 1570 O O . LEU B 1 31 ? 20.574 20.839 24.525 1.00 31.68 64 LEU B O 1
ATOM 1575 N N . GLU B 1 32 ? 20.187 22.851 25.466 1.00 33.88 65 GLU B N 1
ATOM 1576 C CA A GLU B 1 32 ? 19.163 22.347 26.383 0.60 34.95 65 GLU B CA 1
ATOM 1577 C CA B GLU B 1 32 ? 19.156 22.357 26.382 0.40 33.85 65 GLU B CA 1
ATOM 1578 C C . GLU B 1 32 ? 17.911 21.865 25.642 1.00 32.30 65 GLU B C 1
ATOM 1579 O O . GLU B 1 32 ? 17.343 20.849 25.995 1.00 33.02 65 GLU B O 1
ATOM 1590 N N . ALA B 1 33 ? 17.494 22.588 24.623 1.00 30.64 66 ALA B N 1
ATOM 1591 C CA . ALA B 1 33 ? 16.331 22.163 23.847 1.00 29.24 66 ALA B CA 1
ATOM 1592 C C . ALA B 1 33 ? 16.633 20.825 23.142 1.00 28.24 66 ALA B C 1
ATOM 1593 O O . ALA B 1 33 ? 15.763 19.968 23.046 1.00 26.54 66 ALA B O 1
ATOM 1595 N N . ALA B 1 34 ? 17.873 20.643 22.680 1.00 27.16 67 ALA B N 1
ATOM 1596 C CA . ALA B 1 34 ? 18.261 19.385 22.032 1.00 26.56 67 ALA B CA 1
ATOM 1597 C C . ALA B 1 34 ? 18.266 18.229 23.065 1.00 26.48 67 ALA B C 1
ATOM 1598 O O . ALA B 1 34 ? 17.815 17.111 22.758 1.00 25.44 67 ALA B O 1
ATOM 1600 N N . ARG B 1 35 ? 18.750 18.486 24.290 1.00 27.17 68 ARG B N 1
ATOM 1601 C CA . ARG B 1 35 ? 18.709 17.465 25.344 1.00 28.85 68 ARG B CA 1
ATOM 1602 C C . ARG B 1 35 ? 17.248 17.068 25.683 1.00 28.49 68 ARG B C 1
ATOM 1603 O O . ARG B 1 35 ? 16.946 15.893 25.861 1.00 27.84 68 ARG B O 1
ATOM 1611 N N . GLN B 1 36 ? 16.353 18.049 25.709 1.00 28.77 69 GLN B N 1
ATOM 1612 C CA . GLN B 1 36 ? 14.955 17.788 25.923 1.00 29.90 69 GLN B CA 1
ATOM 1613 C C . GLN B 1 36 ? 14.364 16.999 24.743 1.00 28.17 69 GLN B C 1
ATOM 1614 O O . GLN B 1 36 ? 13.631 16.057 24.974 1.00 27.98 69 GLN B O 1
ATOM 1620 N N . TYR B 1 37 ? 14.717 17.369 23.505 1.00 27.50 70 TYR B N 1
ATOM 1621 C CA . TYR B 1 37 ? 14.300 16.607 22.331 1.00 26.28 70 TYR B CA 1
ATOM 1622 C C . TYR B 1 37 ? 14.741 15.136 22.519 1.00 25.19 70 TYR B C 1
ATOM 1623 O O . TYR B 1 37 ? 13.963 14.218 22.302 1.00 24.59 70 TYR B O 1
ATOM 1632 N N . ASN B 1 38 ? 15.972 14.937 22.973 1.00 24.68 71 ASN B N 1
ATOM 1633 C CA . ASN B 1 38 ? 16.524 13.582 23.109 1.00 25.20 71 ASN B CA 1
ATOM 1634 C C . ASN B 1 38 ? 15.761 12.689 24.073 1.00 25.20 71 ASN B C 1
ATOM 1635 O O . ASN B 1 38 ? 15.719 11.484 23.882 1.00 24.47 71 ASN B O 1
ATOM 1640 N N . THR B 1 39 ? 15.114 13.268 25.083 1.00 25.83 72 THR B N 1
ATOM 1641 C CA . THR B 1 39 ? 14.324 12.466 26.032 1.00 26.34 72 THR B CA 1
ATOM 1642 C C . THR B 1 39 ? 13.121 11.811 25.339 1.00 26.69 72 THR B C 1
ATOM 1643 O O . THR B 1 39 ? 12.582 10.826 25.838 1.00 27.74 72 THR B O 1
ATOM 1647 N N . SER B 1 40 ? 12.713 12.356 24.186 1.00 26.09 73 SER B N 1
ATOM 1648 C CA . SER B 1 40 ? 11.626 11.803 23.394 1.00 25.78 73 SER B CA 1
ATOM 1649 C C . SER B 1 40 ? 12.037 10.625 22.502 1.00 26.11 73 SER B C 1
ATOM 1650 O O . SER B 1 40 ? 11.175 9.983 21.927 1.00 26.04 73 SER B O 1
ATOM 1653 N N . VAL B 1 41 ? 13.339 10.349 22.398 1.00 26.03 74 VAL B N 1
ATOM 1654 C CA . VAL B 1 41 ? 13.841 9.317 21.513 1.00 27.13 74 VAL B CA 1
ATOM 1655 C C . VAL B 1 41 ? 13.862 8.009 22.258 1.00 28.67 74 VAL B C 1
ATOM 1656 O O . VAL B 1 41 ? 14.590 7.859 23.222 1.00 30.72 74 VAL B O 1
ATOM 1660 N N . VAL B 1 42 ? 13.082 7.047 21.816 1.00 29.16 75 VAL B N 1
ATOM 1661 C CA . VAL B 1 42 ? 12.803 5.912 22.679 1.00 32.56 75 VAL B CA 1
ATOM 1662 C C . VAL B 1 42 ? 13.499 4.616 22.293 1.00 33.10 75 VAL B C 1
ATOM 1663 O O . VAL B 1 42 ? 13.695 3.734 23.126 1.00 36.88 75 VAL B O 1
ATOM 1667 N N . GLY B 1 43 ? 13.818 4.427 21.052 1.00 31.10 76 GLY B N 1
ATOM 1668 C CA . GLY B 1 43 ? 14.571 3.197 20.747 1.00 31.28 76 GLY B CA 1
ATOM 1669 C C . GLY B 1 43 ? 15.764 3.589 19.916 1.00 28.00 76 GLY B C 1
ATOM 1670 O O . GLY B 1 43 ? 16.464 4.521 20.250 1.00 26.41 76 GLY B O 1
ATOM 1671 N N . PHE B 1 44 ? 15.942 2.881 18.815 1.00 27.73 77 PHE B N 1
ATOM 1672 C CA . PHE B 1 44 ? 17.013 3.173 17.881 1.00 27.90 77 PHE B CA 1
ATOM 1673 C C . PHE B 1 44 ? 16.486 2.881 16.485 1.00 27.66 77 PHE B C 1
ATOM 1674 O O . PHE B 1 44 ? 15.500 2.200 16.376 1.00 27.51 77 PHE B O 1
ATOM 1682 N N . PRO B 1 45 ? 17.122 3.423 15.438 1.00 29.06 78 PRO B N 1
ATOM 1683 C CA . PRO B 1 45 ? 16.658 3.236 14.065 1.00 32.27 78 PRO B CA 1
ATOM 1684 C C . PRO B 1 45 ? 16.836 1.808 13.557 1.00 35.33 78 PRO B C 1
ATOM 1685 O O . PRO B 1 45 ? 17.969 1.345 13.468 1.00 34.85 78 PRO B O 1
ATOM 1689 N N . ILE B 1 46 ? 15.721 1.117 13.308 1.00 39.83 79 ILE B N 1
ATOM 1690 C CA . ILE B 1 46 ? 15.728 -0.333 12.962 1.00 43.99 79 ILE B CA 1
ATOM 1691 C C . ILE B 1 46 ? 15.913 -0.537 11.454 1.00 45.66 79 ILE B C 1
ATOM 1692 O O . ILE B 1 46 ? 15.084 -0.088 10.657 1.00 47.84 79 ILE B O 1
ATOM 1697 N N . ALA B 1 54 ? 10.045 8.470 7.074 1.00 42.44 87 ALA B N 1
ATOM 1698 C CA . ALA B 1 54 ? 9.495 9.520 7.940 1.00 43.45 87 ALA B CA 1
ATOM 1699 C C . ALA B 1 54 ? 8.943 10.715 7.121 1.00 44.81 87 ALA B C 1
ATOM 1700 O O . ALA B 1 54 ? 9.675 11.319 6.328 1.00 45.55 87 ALA B O 1
ATOM 1702 N N . SER B 1 55 ? 7.650 11.033 7.294 1.00 43.32 88 SER B N 1
ATOM 1703 C CA . SER B 1 55 ? 7.064 12.183 6.634 1.00 41.64 88 SER B CA 1
ATOM 1704 C C . SER B 1 55 ? 7.787 13.398 7.185 1.00 40.81 88 SER B C 1
ATOM 1705 O O . SER B 1 55 ? 7.927 13.566 8.401 1.00 37.61 88 SER B O 1
ATOM 1708 N N . LYS B 1 56 ? 8.224 14.247 6.268 1.00 40.47 89 LYS B N 1
ATOM 1709 C CA . LYS B 1 56 ? 8.939 15.443 6.612 1.00 40.42 89 LYS B CA 1
ATOM 1710 C C . LYS B 1 56 ? 8.041 16.474 7.247 1.00 38.66 89 LYS B C 1
ATOM 1711 O O . LYS B 1 56 ? 8.555 17.465 7.779 1.00 38.41 89 LYS B O 1
ATOM 1717 N N . ASN B 1 57 ? 6.719 16.277 7.155 1.00 35.98 90 ASN B N 1
ATOM 1718 C CA . ASN B 1 57 ? 5.735 17.158 7.804 1.00 34.60 90 ASN B CA 1
ATOM 1719 C C . ASN B 1 57 ? 5.083 16.624 9.084 1.00 31.49 90 ASN B C 1
ATOM 1720 O O . ASN B 1 57 ? 4.175 17.281 9.610 1.00 30.99 90 ASN B O 1
ATOM 1725 N N . SER B 1 58 ? 5.507 15.459 9.586 1.00 28.13 91 SER B N 1
ATOM 1726 C CA . SER B 1 58 ? 5.011 14.995 10.904 1.00 26.63 91 SER B CA 1
ATOM 1727 C C . SER B 1 58 ? 5.489 15.967 11.989 1.00 26.19 91 SER B C 1
ATOM 1728 O O . SER B 1 58 ? 6.557 16.638 11.850 1.00 26.46 91 SER B O 1
ATOM 1731 N N . GLY B 1 59 ? 4.715 16.085 13.057 1.00 24.05 92 GLY B N 1
ATOM 1732 C CA . GLY B 1 59 ? 5.128 16.891 14.194 1.00 23.70 92 GLY B CA 1
ATOM 1733 C C . GLY B 1 59 ? 6.518 16.561 14.732 1.00 22.94 92 GLY B C 1
ATOM 1734 O O . GLY B 1 59 ? 7.364 17.470 14.867 1.00 25.15 92 GLY B O 1
ATOM 1735 N N . PRO B 1 60 ? 6.784 15.283 15.024 1.00 22.41 93 PRO B N 1
ATOM 1736 C CA . PRO B 1 60 ? 8.120 14.988 15.582 1.00 22.24 93 PRO B CA 1
ATOM 1737 C C . PRO B 1 60 ? 9.278 15.285 14.638 1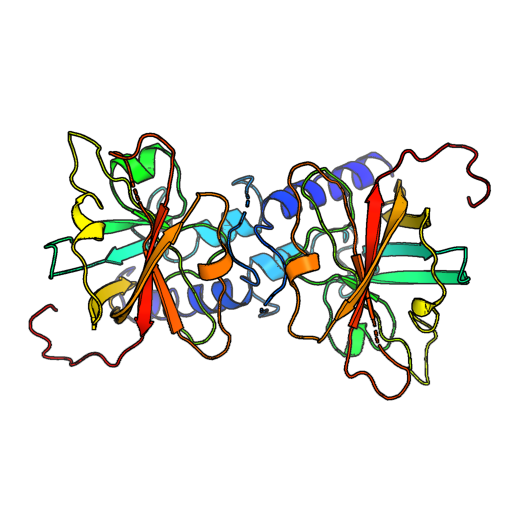.00 22.02 93 PRO B C 1
ATOM 1738 O O . PRO B 1 60 ? 10.329 15.730 15.106 1.00 21.02 93 PRO B O 1
ATOM 1742 N N . TYR B 1 61 ? 9.084 15.062 13.330 1.00 22.31 94 TYR B N 1
ATOM 1743 C CA . TYR B 1 61 ? 10.155 15.304 12.373 1.00 22.44 94 TYR B CA 1
ATOM 1744 C C . TYR B 1 61 ? 10.374 16.793 12.234 1.00 23.31 94 TYR B C 1
ATOM 1745 O O . TYR B 1 61 ? 11.512 17.247 12.210 1.00 22.84 94 TYR B O 1
ATOM 1754 N N . LEU B 1 62 ? 9.287 17.559 12.163 1.00 23.72 95 LEU B N 1
ATOM 1755 C CA . LEU B 1 62 ? 9.399 19.015 12.182 1.00 25.48 95 LEU B CA 1
ATOM 1756 C C . LEU B 1 62 ? 10.120 19.537 13.423 1.00 25.58 95 LEU B C 1
ATOM 1757 O O . LEU B 1 62 ? 10.925 20.484 13.329 1.00 26.09 95 LEU B O 1
ATOM 1762 N N . ASP B 1 63 ? 9.855 18.938 14.584 1.00 25.06 96 ASP B N 1
ATOM 1763 C CA . ASP B 1 63 ? 10.509 19.407 15.823 1.00 25.36 96 ASP B CA 1
ATOM 1764 C C . ASP B 1 63 ? 12.025 19.114 15.776 1.00 23.31 96 ASP B C 1
ATOM 1765 O O . ASP B 1 63 ? 12.873 19.948 16.172 1.00 22.75 96 ASP B O 1
ATOM 1770 N N . TYR B 1 64 ? 12.323 17.913 15.322 1.00 22.59 97 TYR B N 1
ATOM 1771 C CA . TYR B 1 64 ? 13.709 17.481 15.010 1.00 22.13 97 TYR B CA 1
ATOM 1772 C C . TYR B 1 64 ? 14.492 18.495 14.161 1.00 21.83 97 TYR B C 1
ATOM 1773 O O . TYR B 1 64 ? 15.600 18.941 14.544 1.00 21.37 97 TYR B O 1
ATOM 1782 N N . LEU B 1 65 ? 13.862 18.911 13.067 1.00 23.45 98 LEU B N 1
ATOM 1783 C CA . LEU B 1 65 ? 14.452 19.875 12.143 1.00 24.58 98 LEU B CA 1
ATOM 1784 C C . LEU B 1 65 ? 14.640 21.255 12.739 1.00 25.52 98 LEU B C 1
ATOM 1785 O O . LEU B 1 65 ? 15.513 21.966 12.278 1.00 24.22 98 LEU B O 1
ATOM 1790 N N . GLN B 1 66 ? 13.861 21.626 13.762 1.00 26.50 99 GLN B N 1
ATOM 1791 C CA . GLN B 1 66 ? 14.107 22.870 14.497 1.00 28.99 99 GLN B CA 1
ATOM 1792 C C . GLN B 1 66 ? 15.268 22.816 15.493 1.00 27.74 99 GLN B C 1
ATOM 1793 O O . GLN B 1 66 ? 15.755 23.843 15.891 1.00 27.32 99 GLN B O 1
ATOM 1799 N N . GLN B 1 67 ? 15.679 21.629 15.916 1.00 25.89 100 GLN B N 1
ATOM 1800 C CA . GLN B 1 67 ? 16.759 21.484 16.877 1.00 25.96 100 GLN B CA 1
ATOM 1801 C C . GLN B 1 67 ? 18.130 21.796 16.212 1.00 26.11 100 GLN B C 1
ATOM 1802 O O . GLN B 1 67 ? 18.314 21.542 15.010 1.00 26.43 100 GLN B O 1
ATOM 1808 N N . LEU B 1 68 ? 19.053 22.384 16.995 1.00 25.95 101 LEU B N 1
ATOM 1809 C CA . LEU B 1 68 ? 20.396 22.734 16.541 1.00 26.37 101 LEU B CA 1
ATOM 1810 C C . LEU B 1 68 ? 20.366 23.644 15.321 1.00 27.54 101 LEU B C 1
ATOM 1811 O O . LEU B 1 68 ? 21.193 23.528 14.403 1.00 27.56 101 LEU B O 1
ATOM 1816 N N . ASN B 1 69 ? 19.379 24.540 15.333 1.00 28.58 102 ASN B N 1
ATOM 1817 C CA . ASN B 1 69 ? 19.052 25.391 14.210 1.00 29.43 102 ASN B CA 1
ATOM 1818 C C . ASN B 1 69 ? 18.423 26.730 14.712 1.00 33.05 102 ASN B C 1
ATOM 1819 O O . ASN B 1 69 ? 17.320 27.098 14.296 1.00 33.07 102 ASN B O 1
ATOM 1824 N N . PRO B 1 70 ? 19.135 27.458 15.588 1.00 36.40 103 PRO B N 1
ATOM 1825 C CA . PRO B 1 70 ? 18.590 28.747 16.054 1.00 38.30 103 PRO B CA 1
ATOM 1826 C C . PRO B 1 70 ? 18.421 29.763 14.920 1.00 41.08 103 PRO B C 1
ATOM 1827 O O . PRO B 1 70 ? 17.510 30.576 14.975 1.00 44.81 103 PRO B O 1
ATOM 1831 N N . GLN B 1 71 ? 19.262 29.680 13.896 1.00 42.20 104 GLN B N 1
ATOM 1832 C CA . GLN B 1 71 ? 19.116 30.461 12.675 1.00 43.26 104 GLN B CA 1
ATOM 1833 C C . GLN B 1 71 ? 17.857 30.165 11.835 1.00 45.10 104 GLN B C 1
ATOM 1834 O O . GLN B 1 71 ? 17.583 30.886 10.873 1.00 46.87 104 GLN B O 1
ATOM 1840 N N . ARG B 1 72 ? 17.113 29.119 12.194 1.00 44.02 105 ARG B N 1
ATOM 1841 C CA . ARG B 1 72 ? 15.962 28.627 11.442 1.00 46.08 105 ARG B CA 1
ATOM 1842 C C . ARG B 1 72 ? 16.244 28.441 9.935 1.00 44.88 105 ARG B C 1
ATOM 1843 O O . ARG B 1 72 ? 15.426 28.827 9.095 1.00 44.86 105 ARG B O 1
ATOM 1851 N N . ALA B 1 73 ? 17.402 27.865 9.592 1.00 41.55 106 ALA B N 1
ATOM 1852 C CA . ALA B 1 73 ? 17.762 27.639 8.184 1.00 41.31 106 ALA B CA 1
ATOM 1853 C C . ALA B 1 73 ? 17.134 26.333 7.696 1.00 39.73 106 ALA B C 1
ATOM 1854 O O . ALA B 1 73 ? 16.677 25.525 8.512 1.00 37.69 106 ALA B O 1
ATOM 1856 N N . GLU B 1 74 ? 17.119 26.124 6.379 1.00 40.42 107 GLU B N 1
ATOM 1857 C CA . GLU B 1 74 ? 16.480 24.921 5.781 1.00 42.45 107 GLU B CA 1
ATOM 1858 C C . GLU B 1 74 ? 17.252 23.586 5.925 1.00 40.41 107 GLU B C 1
ATOM 1859 O O . GLU B 1 74 ? 16.660 22.510 6.135 1.00 43.26 107 GLU B O 1
ATOM 1865 N N . ARG B 1 75 ? 18.552 23.655 5.775 1.00 37.01 108 ARG B N 1
ATOM 1866 C CA . ARG B 1 75 ? 19.410 22.465 5.867 1.00 34.75 108 ARG B CA 1
ATOM 1867 C C . ARG B 1 75 ? 20.726 22.893 6.513 1.00 30.11 108 ARG B C 1
ATOM 1868 O O . ARG B 1 75 ? 21.763 22.868 5.888 1.00 29.71 108 ARG B O 1
ATOM 1876 N N . PRO B 1 76 ? 20.676 23.270 7.790 1.00 26.95 109 PRO B N 1
ATOM 1877 C CA . PRO B 1 76 ? 21.878 23.705 8.483 1.00 26.45 109 PRO B CA 1
ATOM 1878 C C . PRO B 1 76 ? 22.823 22.580 8.830 1.00 24.65 109 PRO B C 1
ATOM 1879 O O . PRO B 1 76 ? 22.398 21.435 8.979 1.00 22.42 109 PRO B O 1
ATOM 1883 N N . VAL B 1 77 ? 24.086 22.939 9.029 1.00 24.09 110 VAL B N 1
ATOM 1884 C CA . VAL B 1 77 ? 25.060 21.999 9.598 1.00 24.31 110 VAL B CA 1
ATOM 1885 C C . VAL B 1 77 ? 24.760 21.983 11.074 1.00 23.63 110 VAL B C 1
ATOM 1886 O O . VAL B 1 77 ? 24.790 23.035 11.712 1.00 24.57 110 VAL B O 1
ATOM 1890 N N . ILE B 1 78 ? 24.357 20.837 11.601 1.00 22.55 111 ILE B N 1
ATOM 1891 C CA . ILE B 1 78 ? 23.961 20.767 13.025 1.00 22.30 111 ILE B CA 1
ATOM 1892 C C . ILE B 1 78 ? 25.101 20.531 13.990 1.00 22.62 111 ILE B C 1
ATOM 1893 O O . ILE B 1 78 ? 24.989 20.833 15.182 1.00 23.38 111 ILE B O 1
ATOM 1898 N N . ALA B 1 79 ? 26.179 19.983 13.465 1.00 22.02 112 ALA B N 1
ATOM 1899 C CA . ALA B 1 79 ? 27.351 19.648 14.264 1.00 22.16 112 ALA B CA 1
ATOM 1900 C C . ALA B 1 79 ? 28.483 19.352 13.302 1.00 22.06 112 ALA B C 1
ATOM 1901 O O . ALA B 1 79 ? 28.241 19.112 12.119 1.00 22.27 112 ALA B O 1
ATOM 1903 N N . SER B 1 80 ? 29.716 19.436 13.798 1.00 22.99 113 SER B N 1
ATOM 1904 C CA . SER B 1 80 ? 30.891 19.064 13.027 1.00 23.46 113 SER B CA 1
ATOM 1905 C C . SER B 1 80 ? 31.598 17.924 13.734 1.00 23.34 113 SER B C 1
ATOM 1906 O O . SER B 1 80 ? 31.549 17.844 14.950 1.00 23.61 113 SER B O 1
ATOM 1909 N N . ILE B 1 81 ? 32.304 17.081 12.968 1.00 23.06 114 ILE B N 1
ATOM 1910 C CA . ILE B 1 81 ? 33.030 15.962 13.526 1.00 22.92 114 ILE B CA 1
ATOM 1911 C C . ILE B 1 81 ? 34.478 16.052 13.046 1.00 22.79 114 ILE B C 1
ATOM 1912 O O . ILE B 1 81 ? 34.727 16.446 11.914 1.00 23.09 114 ILE B O 1
ATOM 1917 N N . SER B 1 82 ? 35.408 15.768 13.949 1.00 22.16 115 SER B N 1
ATOM 1918 C CA . SER B 1 82 ? 36.824 15.648 13.612 1.00 23.05 115 SER B CA 1
ATOM 1919 C C . SER B 1 82 ? 37.293 14.273 14.032 1.00 21.96 115 SER B C 1
ATOM 1920 O O . SER B 1 82 ? 37.050 13.862 15.155 1.00 21.87 115 SER B O 1
ATOM 1923 N N . ILE B 1 83 ? 37.929 13.557 13.120 1.00 22.29 116 ILE B N 1
ATOM 1924 C CA . ILE B 1 83 ? 38.531 12.239 13.385 1.00 22.34 116 ILE B CA 1
ATOM 1925 C C . ILE B 1 83 ? 39.978 12.419 12.918 1.00 21.74 116 ILE B C 1
ATOM 1926 O O . ILE B 1 83 ? 40.310 12.185 11.774 1.00 21.58 116 ILE B O 1
ATOM 1931 N N . PRO B 1 84 ? 40.834 12.924 13.796 1.00 22.12 117 PRO B N 1
ATOM 1932 C CA . PRO B 1 84 ? 42.184 13.310 13.337 1.00 22.23 117 PRO B CA 1
ATOM 1933 C C . PRO B 1 84 ? 43.017 12.207 12.722 1.00 21.15 117 PRO B C 1
ATOM 1934 O O . PRO B 1 84 ? 43.750 12.476 11.746 1.00 20.84 117 PRO B O 1
ATOM 1938 N N . THR B 1 85 ? 42.915 10.992 13.243 1.00 20.86 118 THR B N 1
ATOM 1939 C CA . THR B 1 85 ? 43.757 9.910 12.757 1.00 21.52 118 THR B CA 1
ATOM 1940 C C . THR B 1 85 ? 43.522 9.534 11.315 1.00 21.26 118 THR B C 1
ATOM 1941 O O . THR B 1 85 ? 44.389 8.938 10.718 1.00 21.29 118 THR B O 1
ATOM 1945 N N . ILE B 1 86 ? 42.346 9.876 10.757 1.00 21.00 119 ILE B N 1
ATOM 1946 C CA . ILE B 1 86 ? 42.071 9.692 9.326 1.00 21.67 119 ILE B CA 1
ATOM 1947 C C . ILE B 1 86 ? 41.877 10.988 8.545 1.00 22.12 119 ILE B C 1
ATOM 1948 O O . ILE B 1 86 ? 41.447 10.950 7.403 1.00 22.28 119 ILE B O 1
ATOM 1953 N N . ASP B 1 87 ? 42.203 12.121 9.165 1.00 22.97 120 ASP B N 1
ATOM 1954 C CA . ASP B 1 87 ? 42.068 13.449 8.566 1.00 23.95 120 ASP B CA 1
ATOM 1955 C C . ASP B 1 87 ? 40.646 13.707 8.031 1.00 23.45 120 ASP B C 1
ATOM 1956 O O . ASP B 1 87 ? 40.478 14.082 6.881 1.00 23.81 120 ASP B O 1
ATOM 1961 N N . ALA B 1 88 ? 39.638 13.410 8.848 1.00 21.59 121 ALA B N 1
ATOM 1962 C CA . ALA B 1 88 ? 38.239 13.654 8.485 1.00 21.44 121 ALA B CA 1
ATOM 1963 C C . ALA B 1 88 ? 37.738 14.814 9.319 1.00 21.69 121 ALA B C 1
ATOM 1964 O O . ALA B 1 88 ? 37.784 14.748 10.543 1.00 21.92 121 ALA B O 1
ATOM 1966 N N . HIS B 1 89 ? 37.312 15.886 8.653 1.00 21.40 122 HIS B N 1
ATOM 1967 C CA . HIS B 1 89 ? 36.734 17.042 9.269 1.00 21.93 122 HIS B CA 1
ATOM 1968 C C . HIS B 1 89 ? 35.477 17.392 8.487 1.00 20.95 122 HIS B C 1
ATOM 1969 O O . HIS B 1 89 ? 35.576 17.960 7.397 1.00 21.26 122 HIS B O 1
ATOM 1976 N N . LEU B 1 90 ? 34.311 17.025 9.016 1.00 20.05 123 LEU B N 1
ATOM 1977 C CA . LEU B 1 90 ? 33.118 16.953 8.189 1.00 19.78 123 LEU B CA 1
ATOM 1978 C C . LEU B 1 90 ? 31.893 17.544 8.844 1.00 20.22 123 LEU B C 1
ATOM 1979 O O . LEU B 1 90 ? 31.770 17.553 10.076 1.00 19.71 123 LEU B O 1
ATOM 1984 N N . PRO B 1 91 ? 30.962 18.050 8.012 1.00 19.75 124 PRO B N 1
ATOM 1985 C CA . PRO B 1 91 ? 29.704 18.569 8.548 1.00 19.83 124 PRO B CA 1
ATOM 1986 C C . PRO B 1 91 ? 28.665 17.457 8.729 1.00 19.28 124 PRO B C 1
ATOM 1987 O O . PRO B 1 91 ? 28.622 16.476 7.935 1.00 19.93 124 PRO B O 1
ATOM 1991 N N . ILE B 1 92 ? 27.829 17.610 9.754 1.00 19.12 125 ILE B N 1
ATOM 1992 C CA . ILE B 1 92 ? 26.708 16.716 10.019 1.00 18.90 125 ILE B CA 1
ATOM 1993 C C . ILE B 1 92 ? 25.432 17.526 9.781 1.00 18.69 125 ILE B C 1
ATOM 1994 O O . ILE B 1 92 ? 25.329 18.641 10.269 1.00 19.46 125 ILE B O 1
ATOM 1999 N N . TYR B 1 93 ? 24.477 16.934 9.073 1.00 18.45 126 TYR B N 1
ATOM 2000 C CA . TYR B 1 93 ? 23.186 17.542 8.756 1.00 19.09 126 TYR B CA 1
ATOM 2001 C C . TYR B 1 93 ? 22.073 16.721 9.368 1.00 19.46 126 TYR B C 1
ATOM 2002 O O . TYR B 1 93 ? 22.271 15.537 9.702 1.00 19.58 126 TYR B O 1
ATOM 2011 N N . HIS B 1 94 ? 20.886 17.312 9.489 1.00 19.70 127 HIS B N 1
ATOM 2012 C CA . HIS B 1 94 ? 19.711 16.538 9.896 1.00 20.19 127 HIS B CA 1
ATOM 2013 C C . HIS B 1 94 ? 19.388 15.498 8.846 1.00 20.38 127 HIS B C 1
ATOM 2014 O O . HIS B 1 94 ? 19.354 15.825 7.659 1.00 21.41 127 HIS B O 1
ATOM 2021 N N . GLY B 1 95 ? 19.059 14.276 9.279 1.00 20.62 128 GLY B N 1
ATOM 2022 C CA . GLY B 1 95 ? 18.474 13.249 8.426 1.00 20.99 128 GLY B CA 1
ATOM 2023 C C . GLY B 1 95 ? 19.498 12.594 7.507 1.00 21.51 128 GLY B C 1
ATOM 2024 O O . GLY B 1 95 ? 20.686 12.936 7.522 1.00 20.54 128 GLY B O 1
ATOM 2025 N N . THR B 1 96 ? 19.010 11.664 6.692 1.00 21.85 129 THR B N 1
ATOM 2026 C CA . THR B 1 96 ? 19.859 10.858 5.835 1.00 23.78 129 THR B CA 1
ATOM 2027 C C . THR B 1 96 ? 19.293 10.804 4.402 1.00 26.34 129 THR B C 1
ATOM 2028 O O . THR B 1 96 ? 19.476 9.801 3.715 1.00 25.90 129 THR B O 1
ATOM 2032 N N . ASP B 1 97 ? 18.644 11.897 3.969 1.00 28.16 130 ASP B N 1
ATOM 2033 C CA . ASP B 1 97 ? 18.141 12.040 2.597 1.00 31.76 130 ASP B CA 1
ATOM 2034 C C . ASP B 1 97 ? 19.275 11.849 1.606 1.00 31.80 130 ASP B C 1
ATOM 2035 O O . ASP B 1 97 ? 20.452 12.122 1.899 1.00 27.27 130 ASP B O 1
ATOM 2040 N N . THR B 1 98 ? 18.919 11.393 0.418 1.00 32.57 131 THR B N 1
ATOM 2041 C CA . THR B 1 98 ? 19.917 11.191 -0.630 1.00 34.36 131 THR B CA 1
ATOM 2042 C C . THR B 1 98 ? 20.745 12.429 -0.893 1.00 32.93 131 THR B C 1
ATOM 2043 O O . THR B 1 98 ? 21.983 12.360 -0.913 1.00 31.56 131 THR B O 1
ATOM 2047 N N . ALA B 1 99 ? 20.096 13.579 -1.027 1.00 32.35 132 ALA B N 1
ATOM 2048 C CA . ALA B 1 99 ? 20.823 14.809 -1.374 1.00 32.68 132 ALA B CA 1
ATOM 2049 C C . ALA B 1 99 ? 21.790 15.230 -0.263 1.00 30.79 132 ALA B C 1
ATOM 2050 O O . ALA B 1 99 ? 22.886 15.697 -0.535 1.00 30.61 132 ALA B O 1
ATOM 2052 N N . THR B 1 100 ? 21.388 15.004 0.985 1.00 27.18 133 THR B N 1
ATOM 2053 C CA . THR B 1 100 ? 22.240 15.222 2.148 1.00 26.04 133 THR B CA 1
ATOM 2054 C C . THR B 1 100 ? 23.526 14.409 2.101 1.00 24.20 133 THR B C 1
ATOM 2055 O O . THR B 1 100 ? 24.611 14.933 2.194 1.00 23.17 133 THR B O 1
ATOM 2059 N N . LEU B 1 101 ? 23.378 13.116 1.894 1.00 24.09 134 LEU B N 1
ATOM 2060 C CA . LEU B 1 101 ? 24.528 12.211 1.873 1.00 24.76 134 LEU B CA 1
ATOM 2061 C C . LEU B 1 101 ? 25.469 12.384 0.660 1.00 25.89 134 LEU B C 1
ATOM 2062 O O . LEU B 1 101 ? 26.567 11.855 0.664 1.00 25.69 134 LEU B O 1
ATOM 2067 N N . GLU B 1 102 ? 25.030 13.067 -0.391 1.00 28.96 135 GLU B N 1
ATOM 2068 C CA A GLU B 1 102 ? 25.910 13.429 -1.517 0.60 31.04 135 GLU B CA 1
ATOM 2069 C CA B GLU B 1 102 ? 25.923 13.392 -1.509 0.40 29.89 135 GLU B CA 1
ATOM 2070 C C . GLU B 1 102 ? 26.949 14.454 -1.124 1.00 29.32 135 GLU B C 1
ATOM 2071 O O . GLU B 1 102 ? 27.972 14.563 -1.790 1.00 30.39 135 GLU B O 1
ATOM 2082 N N . HIS B 1 103 ? 26.668 15.235 -0.077 1.00 28.40 136 HIS B N 1
ATOM 2083 C CA . HIS B 1 103 ? 27.506 16.398 0.307 1.00 29.73 136 HIS B CA 1
ATOM 2084 C C . HIS B 1 103 ? 28.043 16.451 1.739 1.00 26.08 136 HIS B C 1
ATOM 2085 O O . HIS B 1 103 ? 28.765 17.383 2.089 1.00 24.18 136 HIS B O 1
ATOM 2092 N N . GLY B 1 104 ? 27.641 15.508 2.586 1.00 23.18 137 GLY B N 1
ATOM 2093 C CA . GLY B 1 104 ? 27.970 15.581 3.991 1.00 21.91 137 GLY B CA 1
ATOM 2094 C C . GLY B 1 104 ? 27.554 14.329 4.734 1.00 20.73 137 GLY B C 1
ATOM 2095 O O . GLY B 1 104 ? 27.121 13.364 4.114 1.00 21.33 137 GLY B O 1
ATOM 2096 N N . LEU B 1 105 ? 27.708 14.354 6.047 1.00 19.15 138 LEU B N 1
ATOM 2097 C CA . LEU B 1 105 ? 27.238 13.287 6.881 1.00 18.78 138 LEU B CA 1
ATOM 2098 C C . LEU B 1 105 ? 25.792 13.585 7.282 1.00 19.33 138 LEU B C 1
ATOM 2099 O O . LEU B 1 105 ? 25.379 14.739 7.400 1.00 19.53 138 LEU B O 1
ATOM 2104 N N . GLY B 1 106 ? 25.067 12.521 7.553 1.00 19.68 139 GLY B N 1
ATOM 2105 C CA . GLY B 1 106 ? 23.686 12.634 7.976 1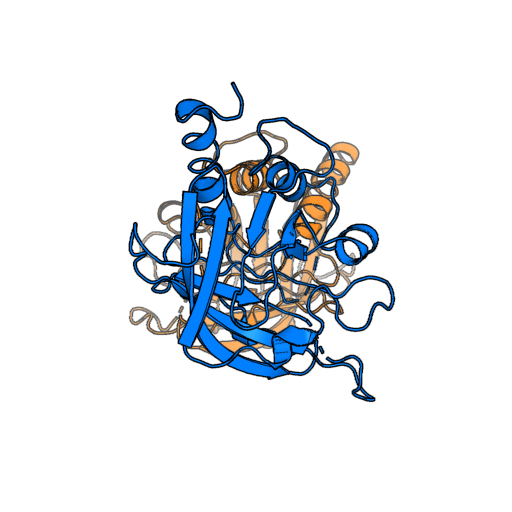.00 20.40 139 GLY B CA 1
ATOM 2106 C C . GLY B 1 106 ? 23.490 12.039 9.343 1.00 20.96 139 GLY B C 1
ATOM 2107 O O . GLY B 1 106 ? 23.993 10.940 9.648 1.00 22.74 139 GLY B O 1
ATOM 2108 N N . HIS B 1 107 ? 22.748 12.753 10.179 1.00 20.35 140 HIS B N 1
ATOM 2109 C CA . HIS B 1 107 ? 22.338 12.220 11.449 1.00 20.54 140 HIS B CA 1
ATOM 2110 C C . HIS B 1 107 ? 21.122 11.277 11.243 1.00 20.67 140 HIS B C 1
ATOM 2111 O O . HIS B 1 107 ? 20.145 11.643 10.565 1.00 20.95 140 HIS B O 1
ATOM 2118 N N . LEU B 1 108 ? 21.157 10.087 11.832 1.00 20.95 141 LEU B N 1
ATOM 2119 C CA . LEU B 1 108 ? 20.098 9.113 11.597 1.00 21.40 141 LEU B CA 1
ATOM 2120 C C . LEU B 1 108 ? 18.939 9.442 12.527 1.00 20.55 141 LEU B C 1
ATOM 2121 O O . LEU B 1 108 ? 19.027 9.265 13.772 1.00 19.16 141 LEU B O 1
ATOM 2126 N N . TYR B 1 109 ? 17.879 9.957 11.900 1.00 20.62 142 TYR B N 1
ATOM 2127 C CA . TYR B 1 109 ? 16.610 10.252 12.609 1.00 20.22 142 TYR B CA 1
ATOM 2128 C C . TYR B 1 109 ? 16.138 9.012 13.387 1.00 20.09 142 TYR B C 1
ATOM 2129 O O . TYR B 1 109 ? 16.125 7.899 12.843 1.00 19.52 142 TYR B O 1
ATOM 2138 N N . GLY B 1 110 ? 15.744 9.240 14.638 1.00 20.40 143 GLY B N 1
ATOM 2139 C CA . GLY B 1 110 ? 15.392 8.176 15.586 1.00 21.82 143 GLY B CA 1
ATOM 2140 C C . GLY B 1 110 ? 16.529 7.737 16.495 1.00 21.24 143 GLY B C 1
ATOM 2141 O O . GLY B 1 110 ? 16.333 6.847 17.320 1.00 22.77 143 GLY B O 1
ATOM 2142 N N . SER B 1 111 ? 17.693 8.375 16.367 1.00 19.84 144 SER B N 1
ATOM 2143 C CA . SER B 1 111 ? 18.723 8.349 17.393 1.00 19.33 144 SER B CA 1
ATOM 2144 C C . SER B 1 111 ? 18.834 9.713 18.019 1.00 19.60 144 SER B C 1
ATOM 2145 O O . SER B 1 111 ? 18.382 10.700 17.458 1.00 20.24 144 SER B O 1
ATOM 2148 N N . ALA B 1 112 ? 19.431 9.788 19.196 1.00 20.74 145 ALA B N 1
ATOM 2149 C CA . ALA B 1 112 ? 19.637 11.059 19.876 1.00 21.03 145 ALA B CA 1
ATOM 2150 C C . ALA B 1 112 ? 20.513 11.991 19.017 1.00 21.76 145 ALA B C 1
ATOM 2151 O O . ALA B 1 112 ? 21.381 11.526 18.273 1.00 21.62 145 ALA B O 1
ATOM 2153 N N . LEU B 1 113 ? 20.233 13.284 19.086 1.00 21.42 146 LEU B N 1
ATOM 2154 C CA . LEU B 1 113 ? 21.116 14.283 18.542 1.00 22.17 146 LEU B CA 1
ATOM 2155 C C . LEU B 1 113 ? 22.431 14.264 19.317 1.00 23.16 146 LEU B C 1
ATOM 2156 O O . LEU B 1 113 ? 22.438 13.994 20.514 1.00 22.79 146 LEU B O 1
ATOM 2161 N N . PRO B 1 114 ? 23.540 14.591 18.646 1.00 24.09 147 PRO B N 1
ATOM 2162 C CA . PRO B 1 114 ? 24.869 14.441 19.216 1.00 24.82 147 PRO B CA 1
ATOM 2163 C C . PRO B 1 114 ? 25.261 15.603 20.145 1.00 25.31 147 PRO B C 1
ATOM 2164 O O . PRO B 1 114 ? 26.139 16.413 19.816 1.00 25.08 147 PRO B O 1
ATOM 2168 N N . VAL B 1 115 ? 24.581 15.659 21.287 1.00 25.80 148 VAL B N 1
ATOM 2169 C CA . VAL B 1 115 ? 24.845 16.679 22.314 1.00 28.07 148 VAL B CA 1
ATOM 2170 C C . VAL B 1 115 ? 25.241 16.072 23.649 1.00 29.15 148 VAL B C 1
ATOM 2171 O O . VAL B 1 115 ? 25.358 16.788 24.619 1.00 31.28 148 VAL B O 1
ATOM 2175 N N . GLY B 1 116 ? 25.474 14.767 23.689 1.00 29.32 149 GLY B N 1
ATOM 2176 C CA . GLY B 1 116 ? 25.904 14.096 24.899 1.00 30.89 149 GLY B CA 1
ATOM 2177 C C . GLY B 1 116 ? 24.813 13.686 25.845 1.00 32.81 149 GLY B C 1
ATOM 2178 O O . GLY B 1 116 ? 23.652 14.079 25.710 1.00 33.62 149 GLY B O 1
ATOM 2179 N N . GLY B 1 117 ? 25.208 12.889 26.828 1.00 34.29 150 GLY B N 1
ATOM 2180 C CA . GLY B 1 117 ? 24.301 12.436 27.858 1.00 34.26 150 GLY B CA 1
ATOM 2181 C C . GLY B 1 117 ? 24.275 10.946 27.942 1.00 34.49 150 GLY B C 1
ATOM 2182 O O . GLY B 1 117 ? 24.270 10.256 26.919 1.00 32.30 150 GLY B O 1
ATOM 2183 N N . THR B 1 118 ? 24.194 10.446 29.175 1.00 35.71 151 THR B N 1
ATOM 2184 C CA A THR B 1 118 ? 24.097 9.007 29.397 0.50 35.41 151 THR B CA 1
ATOM 2185 C CA B THR B 1 118 ? 24.076 9.019 29.438 0.50 35.94 151 THR B CA 1
ATOM 2186 C C . THR B 1 118 ? 22.745 8.531 28.868 1.00 34.62 151 THR B C 1
ATOM 2187 O O . THR B 1 118 ? 21.739 9.220 28.987 1.00 34.12 151 THR B O 1
ATOM 2194 N N . GLY B 1 119 ? 22.741 7.356 28.249 1.00 32.68 152 GLY B N 1
ATOM 2195 C CA . GLY B 1 119 ? 21.545 6.838 27.592 1.00 33.11 152 GLY B CA 1
ATOM 2196 C C . GLY B 1 119 ? 21.311 7.294 26.152 1.00 31.06 152 GLY B C 1
ATOM 2197 O O . GLY B 1 119 ? 20.330 6.866 25.533 1.00 31.39 152 GLY B O 1
ATOM 2198 N N . THR B 1 120 ? 22.183 8.158 25.625 1.00 29.32 153 THR B N 1
ATOM 2199 C CA . THR B 1 120 ? 22.114 8.603 24.235 1.00 28.12 153 THR B CA 1
ATOM 2200 C C . THR B 1 120 ? 23.044 7.770 23.340 1.00 26.83 153 THR B C 1
ATOM 2201 O O . THR B 1 120 ? 24.096 7.279 23.781 1.00 27.73 153 THR B O 1
ATOM 2205 N N . HIS B 1 121 ? 22.619 7.564 22.098 1.00 24.39 154 HIS B N 1
ATOM 2206 C CA . HIS B 1 121 ? 23.441 6.863 21.114 1.00 23.07 154 HIS B CA 1
ATOM 2207 C C . HIS B 1 121 ? 23.159 7.432 19.719 1.00 21.73 154 HIS B C 1
ATOM 2208 O O . HIS B 1 121 ? 22.540 6.772 18.877 1.00 20.98 154 HIS B O 1
ATOM 2215 N N . PRO B 1 122 ? 23.625 8.658 19.466 1.00 21.74 155 PRO B N 1
ATOM 2216 C CA . PRO B 1 122 ? 23.534 9.225 18.123 1.00 21.31 155 PRO B CA 1
ATOM 2217 C C . PRO B 1 122 ? 24.209 8.315 17.120 1.00 20.41 155 PRO B C 1
ATOM 2218 O O . PRO B 1 122 ? 25.246 7.737 17.438 1.00 20.03 155 PRO B O 1
ATOM 2222 N N . VAL B 1 123 ? 23.649 8.240 15.929 1.00 20.10 156 VAL B N 1
ATOM 2223 C CA . VAL B 1 123 ? 24.211 7.486 14.830 1.00 20.48 156 VAL B CA 1
ATOM 2224 C C . VAL B 1 123 ? 24.400 8.449 13.674 1.00 20.92 156 VAL B C 1
ATOM 2225 O O . VAL B 1 123 ? 23.451 9.144 13.259 1.00 20.63 156 VAL B O 1
ATOM 2229 N N . ILE B 1 124 ? 25.655 8.530 13.190 1.00 20.56 157 ILE B N 1
ATOM 2230 C CA . ILE B 1 124 ? 26.056 9.441 12.124 1.00 20.25 157 ILE B CA 1
ATOM 2231 C C . ILE B 1 124 ? 26.472 8.607 10.926 1.00 20.21 157 ILE B C 1
ATOM 2232 O O . ILE B 1 124 ? 27.353 7.761 11.055 1.00 19.85 157 ILE B O 1
ATOM 2237 N N . THR B 1 125 ? 25.859 8.832 9.780 1.00 19.73 158 THR B N 1
ATOM 2238 C CA A THR B 1 125 ? 26.171 8.024 8.601 0.60 19.90 158 THR B CA 1
ATOM 2239 C CA B THR B 1 125 ? 26.119 8.030 8.592 0.40 19.93 158 THR B CA 1
ATOM 2240 C C . THR B 1 125 ? 26.751 8.872 7.473 1.00 19.94 158 THR B C 1
ATOM 2241 O O . THR B 1 125 ? 26.504 10.098 7.371 1.00 19.49 158 THR B O 1
ATOM 2248 N N . GLY B 1 126 ? 27.549 8.219 6.640 1.00 18.98 159 GLY B N 1
ATOM 2249 C CA . GLY B 1 126 ? 28.165 8.849 5.494 1.00 20.21 159 GLY B CA 1
ATOM 2250 C C . GLY B 1 126 ? 28.606 7.834 4.445 1.00 21.33 159 GLY B C 1
ATOM 2251 O O . GLY B 1 126 ? 28.914 6.715 4.782 1.00 22.72 159 GLY B O 1
ATOM 2252 N N . HIS B 1 127 ? 28.633 8.223 3.177 1.00 22.34 160 HIS B N 1
ATOM 2253 C CA . HIS B 1 127 ? 29.144 7.329 2.120 1.00 22.91 160 HIS B CA 1
ATOM 2254 C C . HIS B 1 127 ? 30.661 7.306 2.139 1.00 22.30 160 HIS B C 1
ATOM 2255 O O . HIS B 1 127 ? 31.331 8.188 2.689 1.00 20.18 160 HIS B O 1
ATOM 2262 N N . SER B 1 128 ? 31.198 6.291 1.519 1.00 21.39 161 SER B N 1
ATOM 2263 C CA . SER B 1 128 ? 32.659 6.083 1.501 1.00 23.25 161 SER B CA 1
ATOM 2264 C C . SER B 1 128 ? 33.247 5.965 0.106 1.00 23.86 161 SER B C 1
ATOM 2265 O O . SER B 1 128 ? 34.439 5.663 -0.036 1.00 24.05 161 SER B O 1
ATOM 2268 N N . GLY B 1 129 ? 32.451 6.174 -0.927 1.00 24.27 162 GLY B N 1
ATOM 2269 C CA . GLY B 1 129 ? 32.949 5.962 -2.292 1.00 25.61 162 GLY B CA 1
ATOM 2270 C C . GLY B 1 129 ? 32.413 6.905 -3.342 1.00 26.05 162 GLY B C 1
ATOM 2271 O O . GLY B 1 129 ? 32.359 6.559 -4.523 1.00 26.20 162 GLY B O 1
ATOM 2272 N N . LEU B 1 130 ? 32.070 8.119 -2.945 1.00 24.90 163 LEU B N 1
ATOM 2273 C CA . LEU B 1 130 ? 31.535 9.077 -3.894 1.00 26.29 163 LEU B CA 1
ATOM 2274 C C . LEU B 1 130 ? 32.615 9.644 -4.753 1.00 26.04 163 LEU B C 1
ATOM 2275 O O . LEU B 1 130 ? 33.716 9.900 -4.276 1.00 23.78 163 LEU B O 1
ATOM 2280 N N . ALA B 1 131 ? 32.273 9.899 -6.012 1.00 26.70 164 ALA B N 1
ATOM 2281 C CA . ALA B 1 131 ? 33.185 10.554 -6.935 1.00 27.87 164 ALA B CA 1
ATOM 2282 C C . ALA B 1 131 ? 33.498 12.014 -6.597 1.00 27.08 164 ALA B C 1
ATOM 2283 O O . ALA B 1 131 ? 34.588 12.496 -6.914 1.00 28.94 164 ALA B O 1
ATOM 2285 N N . ASN B 1 132 ? 32.582 12.681 -5.908 1.00 26.32 165 ASN B N 1
ATOM 2286 C CA A ASN B 1 132 ? 32.484 14.139 -5.773 0.60 26.15 165 ASN B CA 1
ATOM 2287 C CA B ASN B 1 132 ? 32.647 14.138 -5.836 0.40 25.54 165 ASN B CA 1
ATOM 2288 C C . ASN B 1 132 ? 32.853 14.652 -4.401 1.00 25.00 165 ASN B C 1
ATOM 2289 O O . ASN B 1 132 ? 32.843 15.860 -4.170 1.00 24.39 165 ASN B O 1
ATOM 2298 N N . ALA B 1 133 ? 33.081 13.742 -3.450 1.00 23.47 166 ALA B N 1
ATOM 2299 C CA . ALA B 1 133 ? 33.398 14.135 -2.094 1.00 22.44 166 ALA B CA 1
ATOM 2300 C C . ALA B 1 133 ? 34.145 13.043 -1.355 1.00 21.89 166 ALA B C 1
ATOM 2301 O O . ALA B 1 133 ? 33.887 11.860 -1.581 1.00 21.56 166 ALA B O 1
ATOM 2303 N N . THR B 1 134 ? 35.058 13.456 -0.473 1.00 20.59 167 THR B N 1
ATOM 2304 C CA . THR B 1 134 ? 35.717 12.552 0.472 1.00 20.66 167 THR B CA 1
ATOM 2305 C C . THR B 1 134 ? 35.029 12.685 1.806 1.00 19.64 167 THR B C 1
ATOM 2306 O O . THR B 1 134 ? 35.154 13.717 2.485 1.00 19.66 167 THR B O 1
ATOM 2310 N N . LEU B 1 135 ? 34.284 11.647 2.165 1.00 18.08 168 LEU B N 1
ATOM 2311 C CA . LEU B 1 135 ? 33.515 11.628 3.386 1.00 18.63 168 LEU B CA 1
ATOM 2312 C C . LEU B 1 135 ? 34.053 10.580 4.363 1.00 18.01 168 LEU B C 1
ATOM 2313 O O . LEU B 1 135 ? 35.082 10.825 5.016 1.00 17.18 168 LEU B O 1
ATOM 2318 N N . PHE B 1 136 ? 33.396 9.424 4.456 1.00 18.10 169 PHE B N 1
ATOM 2319 C CA . PHE B 1 136 ? 33.824 8.336 5.329 1.00 18.67 169 PHE B CA 1
ATOM 2320 C C . PHE B 1 136 ? 34.667 7.293 4.587 1.00 19.02 169 PHE B C 1
ATOM 2321 O O . PHE B 1 136 ? 34.810 6.171 5.070 1.00 19.38 169 PHE B O 1
ATOM 2329 N N . ASP B 1 137 ? 35.259 7.713 3.482 1.00 19.36 170 ASP B N 1
ATOM 2330 C CA . ASP B 1 137 ? 36.146 6.912 2.640 1.00 20.98 170 ASP B CA 1
ATOM 2331 C C . ASP B 1 137 ? 37.206 6.174 3.459 1.00 20.80 170 ASP B C 1
ATOM 2332 O O . ASP B 1 137 ? 37.539 5.030 3.123 1.00 20.66 170 ASP B O 1
ATOM 2337 N N . ASN B 1 138 ? 37.716 6.820 4.507 1.00 19.93 171 ASN B N 1
ATOM 2338 C CA . ASN B 1 138 ? 38.810 6.253 5.297 1.00 21.75 171 ASN B CA 1
ATOM 2339 C C . ASN B 1 138 ? 38.415 5.741 6.679 1.00 21.09 171 ASN B C 1
ATOM 2340 O O . ASN B 1 138 ? 39.300 5.438 7.502 1.00 20.83 171 ASN B O 1
ATOM 2345 N N . LEU B 1 139 ? 37.112 5.581 6.917 1.00 20.72 172 LEU B N 1
ATOM 2346 C CA . LEU B 1 139 ? 36.610 5.178 8.232 1.00 21.14 172 LEU B CA 1
ATOM 2347 C C . LEU B 1 139 ? 37.160 3.802 8.613 1.00 20.66 172 LEU B C 1
ATOM 2348 O O . LEU B 1 139 ? 37.469 3.550 9.786 1.00 19.94 172 LEU B O 1
ATOM 2353 N N . GLU B 1 140 ? 37.384 2.962 7.610 1.00 22.06 173 GLU B N 1
ATOM 2354 C CA . GLU B 1 140 ? 37.974 1.624 7.851 1.00 25.08 173 GLU B CA 1
ATOM 2355 C C . GLU B 1 140 ? 39.383 1.677 8.464 1.00 25.20 173 GLU B C 1
ATOM 2356 O O . GLU B 1 140 ? 39.831 0.660 9.004 1.00 24.75 173 GLU B O 1
ATOM 2362 N N . ASP B 1 141 ? 40.072 2.830 8.378 1.00 24.09 174 ASP B N 1
ATOM 2363 C CA . ASP B 1 141 ? 41.448 2.990 8.973 1.00 25.92 174 ASP B CA 1
ATOM 2364 C C . ASP B 1 141 ? 41.463 3.438 10.426 1.00 25.65 174 ASP B C 1
ATOM 2365 O O . ASP B 1 141 ? 42.536 3.509 11.051 1.00 25.19 174 ASP B O 1
ATOM 2370 N N . VAL B 1 142 ? 40.284 3.772 10.959 1.00 24.68 175 VAL B N 1
ATOM 2371 C CA . VAL B 1 142 ? 40.129 4.135 12.360 1.00 25.02 175 VAL B CA 1
ATOM 2372 C C . VAL B 1 142 ? 40.461 2.900 13.215 1.00 26.30 175 VAL B C 1
ATOM 2373 O O . VAL B 1 142 ? 40.085 1.780 12.875 1.00 26.41 175 VAL B O 1
ATOM 2377 N N . LYS B 1 143 ? 41.212 3.142 14.293 1.00 27.98 176 LYS B N 1
ATOM 2378 C CA A LYS B 1 143 ? 41.641 2.100 15.219 0.60 29.50 176 LYS B CA 1
ATOM 2379 C CA B LYS B 1 143 ? 41.638 2.091 15.212 0.40 28.69 176 LYS B CA 1
ATOM 2380 C C . LYS B 1 143 ? 40.955 2.250 16.577 1.00 29.03 176 LYS B C 1
ATOM 2381 O O . LYS B 1 143 ? 40.502 3.339 16.955 1.00 26.69 176 LYS B O 1
ATOM 2392 N N . GLU B 1 144 ? 40.896 1.143 17.315 1.00 29.86 177 GLU B N 1
ATOM 2393 C CA . GLU B 1 144 ? 40.487 1.145 18.708 1.00 31.64 177 GLU B CA 1
ATOM 2394 C C . GLU B 1 144 ? 41.247 2.191 19.490 1.00 29.98 177 GLU B C 1
ATOM 2395 O O . GLU B 1 144 ? 42.421 2.343 19.285 1.00 29.72 177 GLU B O 1
ATOM 2401 N N . HIS B 1 145 ? 40.548 2.901 20.369 1.00 28.91 178 HIS B N 1
ATOM 2402 C CA . HIS B 1 145 ? 41.093 4.005 21.169 1.00 30.46 178 HIS B CA 1
ATOM 2403 C C . HIS B 1 145 ? 41.343 5.325 20.419 1.00 29.29 178 HIS B C 1
ATOM 2404 O O . HIS B 1 145 ? 41.723 6.293 21.074 1.00 30.52 178 HIS B O 1
ATOM 2411 N N . ASP B 1 146 ? 41.125 5.397 19.093 1.00 27.36 179 ASP B N 1
ATOM 2412 C CA . ASP B 1 146 ? 41.247 6.668 18.361 1.00 26.15 179 ASP B CA 1
ATOM 2413 C C . ASP B 1 146 ? 40.196 7.659 18.853 1.00 25.86 179 ASP B C 1
ATOM 2414 O O . ASP B 1 146 ? 39.093 7.265 19.274 1.00 24.83 179 ASP B O 1
ATOM 2419 N N . PRO B 1 147 ? 40.548 8.945 18.865 1.00 25.70 180 PRO B N 1
ATOM 2420 C CA . PRO B 1 147 ? 39.623 9.944 19.344 1.00 25.59 180 PRO B CA 1
ATOM 2421 C C . PRO B 1 147 ? 38.705 10.438 18.245 1.00 24.81 180 PRO B C 1
ATOM 2422 O O . PRO B 1 147 ? 39.072 10.440 17.048 1.00 24.36 180 PRO B O 1
ATOM 2426 N N . ILE B 1 148 ? 37.527 10.861 18.674 1.00 24.78 181 ILE B N 1
ATOM 2427 C CA . ILE B 1 148 ? 36.530 11.506 17.795 1.00 24.87 181 ILE B CA 1
ATOM 2428 C C . ILE B 1 148 ? 36.021 12.750 18.498 1.00 23.66 181 ILE B C 1
ATOM 2429 O O . ILE B 1 148 ? 35.664 12.674 19.638 1.00 26.45 181 ILE B O 1
ATOM 2434 N N . TYR B 1 149 ? 35.972 13.884 17.827 1.00 23.01 182 TYR B N 1
ATOM 2435 C CA . TYR B 1 149 ? 35.532 15.129 18.453 1.00 23.81 182 TYR B CA 1
ATOM 2436 C C . TYR B 1 149 ? 34.296 15.625 17.737 1.00 23.64 182 TYR B C 1
ATOM 2437 O O . TYR B 1 149 ? 34.328 15.805 16.512 1.00 24.39 182 TYR B O 1
ATOM 2446 N N . ILE B 1 150 ? 33.237 15.880 18.489 1.00 23.95 183 ILE B N 1
ATOM 2447 C CA . ILE B 1 150 ? 32.011 16.515 17.965 1.00 24.90 183 ILE B CA 1
ATOM 2448 C C . ILE B 1 150 ? 31.952 17.935 18.481 1.00 25.62 183 ILE B C 1
ATOM 2449 O O . ILE B 1 150 ? 32.136 18.155 19.663 1.00 25.14 183 ILE B O 1
ATOM 2454 N N . THR B 1 151 ? 31.744 18.884 17.587 1.00 26.37 184 THR B N 1
ATOM 2455 C CA . THR B 1 151 ? 31.551 20.291 17.948 1.00 27.40 184 THR B CA 1
ATOM 2456 C C . THR B 1 151 ? 30.123 20.652 17.614 1.00 27.52 184 THR B C 1
ATOM 2457 O O . THR B 1 151 ? 29.664 20.465 16.478 1.00 26.88 184 THR B O 1
ATOM 2461 N N . VAL B 1 152 ? 29.416 21.175 18.599 1.00 28.04 185 VAL B N 1
ATOM 2462 C CA . VAL B 1 152 ? 28.015 21.506 18.445 1.00 27.99 185 VAL B CA 1
ATOM 2463 C C . VAL B 1 152 ? 27.734 22.743 19.311 1.00 29.07 185 VAL B C 1
ATOM 2464 O O . VAL B 1 152 ? 28.078 22.768 20.490 1.00 28.48 185 VAL B O 1
ATOM 2468 N N . GLN B 1 153 ? 27.160 23.760 18.690 1.00 29.75 186 GLN B N 1
ATOM 2469 C CA . GLN B 1 153 ? 26.891 25.029 19.329 1.00 31.99 186 GLN B CA 1
ATOM 2470 C C . GLN B 1 153 ? 28.082 25.578 20.115 1.00 34.30 186 GLN B C 1
ATOM 2471 O O . GLN B 1 153 ? 27.916 26.119 21.202 1.00 35.48 186 GLN B O 1
ATOM 2477 N N . GLY B 1 154 ? 29.285 25.429 19.560 1.00 36.39 187 GLY B N 1
ATOM 2478 C CA . GLY B 1 154 ? 30.493 25.940 20.216 1.00 38.99 187 GLY B CA 1
ATOM 2479 C C . GLY B 1 154 ? 31.068 25.093 21.343 1.00 40.24 187 GLY B C 1
ATOM 2480 O O . GLY B 1 154 ? 32.058 25.481 21.955 1.00 39.51 187 GLY B O 1
ATOM 2481 N N . GLU B 1 155 ? 30.486 23.930 21.604 1.00 36.96 188 GLU B N 1
ATOM 2482 C CA . GLU B 1 155 ? 30.943 23.058 22.668 1.00 37.75 188 GLU B CA 1
ATOM 2483 C C . GLU B 1 155 ? 31.582 21.841 21.979 1.00 35.34 188 GLU B C 1
ATOM 2484 O O . GLU B 1 155 ? 31.068 21.374 20.973 1.00 31.90 188 GLU B O 1
ATOM 2490 N N . THR B 1 156 ? 32.688 21.345 22.516 1.00 33.36 189 THR B N 1
ATOM 2491 C CA . THR B 1 156 ? 33.344 20.167 21.968 1.00 33.02 189 THR B CA 1
ATOM 2492 C C . THR B 1 156 ? 33.185 18.971 22.895 1.00 32.44 189 THR B C 1
ATOM 2493 O O . THR B 1 156 ? 33.428 19.086 24.104 1.00 32.32 189 THR B O 1
ATOM 2497 N N . LEU B 1 157 ? 32.767 17.839 22.332 1.00 29.46 190 LEU B N 1
ATOM 2498 C CA . LEU B 1 157 ? 32.606 16.577 23.064 1.00 29.48 190 LEU B CA 1
ATOM 2499 C C . LEU B 1 157 ? 33.593 15.557 22.522 1.00 28.55 190 LEU B C 1
ATOM 2500 O O . LEU B 1 157 ? 33.711 15.441 21.314 1.00 27.95 190 LEU B O 1
ATOM 2505 N N . LYS B 1 158 ? 34.292 14.830 23.407 1.00 27.28 191 LYS B N 1
ATOM 2506 C CA . LYS B 1 158 ? 35.291 13.855 23.008 1.00 27.31 191 LYS B CA 1
ATOM 2507 C C . LYS B 1 158 ? 34.786 12.442 23.277 1.00 26.53 191 LYS B C 1
ATOM 2508 O O . LYS B 1 158 ? 34.208 12.162 24.356 1.00 27.07 191 LYS B O 1
ATOM 2514 N N . TYR B 1 159 ? 35.015 11.586 22.274 1.00 25.60 192 TYR B N 1
ATOM 2515 C CA . TYR B 1 159 ? 34.651 10.176 22.264 1.00 25.60 192 TYR B CA 1
ATOM 2516 C C . TYR B 1 159 ? 35.899 9.394 21.897 1.00 25.77 192 TYR B C 1
ATOM 2517 O O . TYR B 1 159 ? 36.814 9.918 21.243 1.00 25.38 192 TYR B O 1
ATOM 2526 N N . GLU B 1 160 ? 35.943 8.159 22.367 1.00 26.18 193 GLU B N 1
ATOM 2527 C CA . GLU B 1 160 ? 37.037 7.258 22.120 1.00 27.62 193 GLU B CA 1
ATOM 2528 C C . GLU B 1 160 ? 36.480 5.942 21.568 1.00 26.02 193 GLU B C 1
ATOM 2529 O O . GLU B 1 160 ? 35.570 5.351 22.158 1.00 26.00 193 GLU B O 1
ATOM 2535 N N . VAL B 1 161 ? 37.064 5.457 20.485 1.00 24.59 194 VAL B N 1
ATOM 2536 C CA . VAL B 1 161 ? 36.561 4.284 19.799 1.00 23.97 194 VAL B CA 1
ATOM 2537 C C . VAL B 1 161 ? 36.757 3.040 20.656 1.00 25.36 194 VAL B C 1
ATOM 2538 O O . VAL B 1 161 ? 37.845 2.827 21.178 1.00 25.79 194 VAL B O 1
ATOM 2542 N N . ASP B 1 162 ? 35.693 2.265 20.841 1.00 25.65 195 ASP B N 1
ATOM 2543 C CA . ASP B 1 162 ? 35.742 1.042 21.624 1.00 27.35 195 ASP B CA 1
ATOM 2544 C C . ASP B 1 162 ? 35.257 -0.198 20.896 1.00 27.94 195 ASP B C 1
ATOM 2545 O O . ASP B 1 162 ? 35.439 -1.291 21.418 1.00 28.09 195 ASP B O 1
ATOM 2550 N N . ALA B 1 163 ? 34.644 -0.068 19.716 1.00 26.00 196 ALA B N 1
ATOM 2551 C CA . ALA B 1 163 ? 34.275 -1.257 18.918 1.00 27.22 196 ALA B CA 1
ATOM 2552 C C . ALA B 1 163 ? 34.221 -0.919 17.458 1.00 27.04 196 ALA B C 1
ATOM 2553 O O . ALA B 1 163 ? 33.879 0.200 17.096 1.00 26.65 196 ALA B O 1
ATOM 2555 N N . ILE B 1 164 ? 34.604 -1.889 16.634 1.00 26.32 197 ILE B N 1
ATOM 2556 C CA . ILE B 1 164 ? 34.594 -1.732 15.207 1.00 26.03 197 ILE B CA 1
ATOM 2557 C C . ILE B 1 164 ? 33.966 -3.024 14.700 1.00 26.75 197 ILE B C 1
ATOM 2558 O O . ILE B 1 164 ? 34.511 -4.110 14.876 1.00 27.05 197 ILE B O 1
ATOM 2563 N N . ASN B 1 165 ? 32.810 -2.913 14.080 1.00 25.14 198 ASN B N 1
ATOM 2564 C CA . ASN B 1 165 ? 32.081 -4.077 13.631 1.00 25.51 198 ASN B CA 1
ATOM 2565 C C . ASN B 1 165 ? 31.630 -3.879 12.194 1.00 26.41 198 ASN B C 1
ATOM 2566 O O . ASN B 1 165 ? 31.325 -2.764 11.798 1.00 25.48 198 ASN B O 1
ATOM 2571 N N . VAL B 1 166 ? 31.596 -4.959 11.425 1.00 26.10 199 VAL B N 1
ATOM 2572 C CA . VAL B 1 166 ? 31.073 -4.953 10.073 1.00 25.15 199 VAL B CA 1
ATOM 2573 C C . VAL B 1 166 ? 29.882 -5.913 10.069 1.00 26.75 199 VAL B C 1
ATOM 2574 O O . VAL B 1 166 ? 29.997 -7.072 10.523 1.00 26.14 199 VAL B O 1
ATOM 2578 N N . VAL B 1 167 ? 28.742 -5.438 9.595 1.00 25.46 200 VAL B N 1
ATOM 2579 C CA . VAL B 1 167 ? 27.499 -6.220 9.657 1.00 27.06 200 VAL B CA 1
ATOM 2580 C C . VAL B 1 167 ? 26.721 -6.026 8.357 1.00 27.39 200 VAL B C 1
ATOM 2581 O O . VAL B 1 167 ? 27.007 -5.110 7.586 1.00 23.91 200 VAL B O 1
ATOM 2585 N N . LEU B 1 168 ? 25.734 -6.893 8.130 1.00 27.39 201 LEU B N 1
ATOM 2586 C CA . LEU B 1 168 ? 24.820 -6.722 7.035 1.00 29.03 201 LEU B CA 1
ATOM 2587 C C . LEU B 1 168 ? 23.886 -5.579 7.358 1.00 29.53 201 LEU B C 1
ATOM 2588 O O . LEU B 1 168 ? 23.685 -5.275 8.526 1.00 29.37 201 LEU B O 1
ATOM 2593 N N . PRO B 1 169 ? 23.303 -4.955 6.335 1.00 31.52 202 PRO B N 1
ATOM 2594 C CA . PRO B 1 169 ? 22.573 -3.704 6.547 1.00 34.68 202 PRO B CA 1
ATOM 2595 C C . PRO B 1 169 ? 21.351 -3.831 7.472 1.00 38.63 202 PRO B C 1
ATOM 2596 O O . PRO B 1 169 ? 21.019 -2.885 8.173 1.00 40.35 202 PRO B O 1
ATOM 2600 N N . GLU B 1 170 ? 20.714 -4.993 7.475 1.00 41.50 203 GLU B N 1
ATOM 2601 C CA . GLU B 1 170 ? 19.547 -5.253 8.331 1.00 45.98 203 GLU B CA 1
ATOM 2602 C C . GLU B 1 170 ? 19.874 -5.387 9.815 1.00 45.95 203 GLU B C 1
ATOM 2603 O O . GLU B 1 170 ? 18.996 -5.197 10.657 1.00 47.42 203 GLU B O 1
ATOM 2609 N N . ASP B 1 171 ? 21.128 -5.712 10.118 1.00 46.00 204 ASP B N 1
ATOM 2610 C CA . ASP B 1 171 ? 21.595 -6.030 11.472 1.00 46.80 204 ASP B CA 1
ATOM 2611 C C . ASP B 1 171 ? 21.963 -4.750 12.270 1.00 45.99 204 ASP B C 1
ATOM 2612 O O . ASP B 1 171 ? 23.122 -4.317 12.293 1.00 44.17 204 ASP B O 1
ATOM 2617 N N . THR B 1 172 ? 20.961 -4.161 12.920 1.00 45.10 205 THR B N 1
ATOM 2618 C CA . THR B 1 172 ? 21.111 -2.895 13.655 1.00 43.60 205 THR B CA 1
ATOM 2619 C C . THR B 1 172 ? 21.198 -3.006 15.195 1.00 40.80 205 THR B C 1
ATOM 2620 O O . THR B 1 172 ? 21.231 -1.973 15.862 1.00 35.95 205 THR B O 1
ATOM 2624 N N . LYS B 1 173 ? 21.227 -4.218 15.757 1.00 37.32 206 LYS B N 1
ATOM 2625 C CA . LYS B 1 173 ? 21.343 -4.403 17.233 1.00 38.11 206 LYS B CA 1
ATOM 2626 C C . LYS B 1 173 ? 22.392 -3.505 17.927 1.00 34.55 206 LYS B C 1
ATOM 2627 O O . LYS B 1 173 ? 22.176 -3.003 19.034 1.00 33.27 206 LYS B O 1
ATOM 2633 N N . LEU B 1 174 ? 23.563 -3.380 17.299 1.00 30.13 207 LEU B N 1
ATOM 2634 C CA . LEU B 1 174 ? 24.667 -2.608 17.897 1.00 29.08 207 LEU B CA 1
ATOM 2635 C C . LEU B 1 174 ? 24.402 -1.092 18.000 1.00 26.66 207 LEU B C 1
ATOM 2636 O O . LEU B 1 174 ? 25.198 -0.374 18.555 1.00 25.11 207 LEU B O 1
ATOM 2641 N N . LEU B 1 175 ? 23.310 -0.615 17.430 1.00 26.10 208 LEU B N 1
ATOM 2642 C CA . LEU B 1 175 ? 22.918 0.799 17.553 1.00 25.77 208 LEU B CA 1
ATOM 2643 C C . LEU B 1 175 ? 22.055 1.097 18.801 1.00 26.87 208 LEU B C 1
ATOM 2644 O O . LEU B 1 175 ? 21.681 2.241 19.014 1.00 25.68 208 LEU B O 1
ATOM 2649 N N . ALA B 1 176 ? 21.720 0.074 19.606 1.00 27.46 209 ALA B N 1
ATOM 2650 C CA . ALA B 1 176 ? 20.878 0.290 20.794 1.00 28.42 209 ALA B CA 1
ATOM 2651 C C . ALA B 1 176 ? 21.516 1.272 21.783 1.00 29.56 209 ALA B C 1
ATOM 2652 O O . ALA B 1 176 ? 22.719 1.182 22.055 1.00 30.14 209 ALA B O 1
ATOM 2654 N N . PRO B 1 177 ? 20.726 2.212 22.330 1.00 31.15 210 PRO B N 1
ATOM 2655 C CA . PRO B 1 177 ? 21.250 3.002 23.441 1.00 32.88 210 PRO B CA 1
ATOM 2656 C C . PRO B 1 177 ? 21.388 2.144 24.698 1.00 35.09 210 PRO B C 1
ATOM 2657 O O . PRO B 1 177 ? 20.746 1.095 24.819 1.00 35.66 210 PRO B O 1
ATOM 2661 N N . ASP B 1 178 ? 22.276 2.556 25.581 1.00 37.46 211 ASP B N 1
ATOM 2662 C CA . ASP B 1 178 ? 22.472 1.898 26.868 1.00 40.22 211 ASP B CA 1
ATOM 2663 C C . ASP B 1 178 ? 22.253 2.971 27.916 1.00 40.28 211 ASP B C 1
ATOM 2664 O O . ASP B 1 178 ? 22.942 3.989 27.879 1.00 38.52 211 ASP B O 1
ATOM 2669 N N . PRO B 1 179 ? 21.309 2.754 28.859 1.00 42.21 212 PRO B N 1
ATOM 2670 C CA . PRO B 1 179 ? 21.019 3.823 29.834 1.00 43.16 212 PRO B CA 1
ATOM 2671 C C . PRO B 1 179 ? 22.211 4.272 30.686 1.00 42.43 212 PRO B C 1
ATOM 2672 O O . PRO B 1 179 ? 22.209 5.382 31.176 1.00 44.90 212 PRO B O 1
ATOM 2676 N N . ASN B 1 180 ? 23.241 3.445 30.818 1.00 42.21 213 ASN B N 1
ATOM 2677 C CA . ASN B 1 180 ? 24.431 3.818 31.583 1.00 43.61 213 ASN B CA 1
ATOM 2678 C C . ASN B 1 180 ? 25.637 4.265 30.769 1.00 42.17 213 ASN B C 1
ATOM 2679 O O . ASN B 1 180 ? 26.697 4.491 31.340 1.00 41.04 213 ASN B O 1
ATOM 2684 N N . LYS B 1 181 ? 25.475 4.434 29.456 1.00 38.89 214 LYS B N 1
ATOM 2685 C CA . LYS B 1 181 ? 26.578 4.888 28.607 1.00 38.03 214 LYS B CA 1
ATOM 2686 C C . LYS B 1 181 ? 26.206 6.050 27.723 1.00 34.81 214 LYS B C 1
ATOM 2687 O O . LYS B 1 181 ? 25.045 6.180 27.311 1.00 33.57 214 LYS B O 1
ATOM 2693 N N . ASP B 1 182 ? 27.206 6.885 27.436 1.00 31.93 215 ASP B N 1
ATOM 2694 C CA . ASP B 1 182 ? 27.108 8.000 26.500 1.00 30.68 215 ASP B CA 1
ATOM 2695 C C . ASP B 1 182 ? 27.961 7.546 25.323 1.00 30.11 215 ASP B C 1
ATOM 2696 O O . ASP B 1 182 ? 29.185 7.429 25.436 1.00 28.96 215 ASP B O 1
ATOM 2701 N N . GLN B 1 183 ? 27.317 7.209 24.208 1.00 29.85 216 GLN B N 1
ATOM 2702 C CA . GLN B 1 183 ? 28.020 6.567 23.083 1.00 28.48 216 GLN B CA 1
ATOM 2703 C C . GLN B 1 183 ? 27.651 7.235 21.766 1.00 26.88 216 GLN B C 1
ATOM 2704 O O . GLN B 1 183 ? 26.637 7.910 21.683 1.00 27.80 216 GLN B O 1
ATOM 2710 N N . ILE B 1 184 ? 28.442 6.977 20.731 1.00 23.90 217 ILE B N 1
ATOM 2711 C CA A ILE B 1 184 ? 28.132 7.386 19.369 0.60 23.48 217 ILE B CA 1
ATOM 2712 C CA B ILE B 1 184 ? 28.108 7.359 19.360 0.40 23.10 217 ILE B CA 1
ATOM 2713 C C . ILE B 1 184 ? 28.570 6.248 18.441 1.00 22.62 217 ILE B C 1
ATOM 2714 O O . ILE B 1 184 ? 29.526 5.534 18.750 1.00 23.33 217 ILE B O 1
ATOM 2723 N N . THR B 1 185 ? 27.862 6.069 17.340 1.00 21.66 218 THR B N 1
ATOM 2724 C CA . THR B 1 185 ? 28.303 5.206 16.255 1.00 20.53 218 THR B CA 1
ATOM 2725 C C . THR B 1 185 ? 28.368 5.969 14.922 1.00 20.28 218 THR B C 1
ATOM 2726 O O . THR B 1 185 ? 27.457 6.717 14.571 1.00 19.46 218 THR B O 1
ATOM 2730 N N . LEU B 1 186 ? 29.455 5.740 14.187 1.00 19.00 219 LEU B N 1
ATOM 2731 C CA . LEU B 1 186 ? 29.652 6.207 12.862 1.00 19.04 219 LEU B CA 1
ATOM 2732 C C . LEU B 1 186 ? 29.478 5.028 11.915 1.00 19.48 219 LEU B C 1
ATOM 2733 O O . LEU B 1 186 ? 30.053 3.949 12.142 1.00 18.93 219 LEU B O 1
ATOM 2738 N N . ILE B 1 187 ? 28.713 5.232 10.851 1.00 19.05 220 ILE B N 1
ATOM 2739 C CA . ILE B 1 187 ? 28.393 4.188 9.894 1.00 19.96 220 ILE B CA 1
ATOM 2740 C C . ILE B 1 187 ? 28.731 4.579 8.465 1.00 20.99 220 ILE B C 1
ATOM 2741 O O . ILE B 1 187 ? 28.470 5.700 8.030 1.00 20.47 220 ILE B O 1
ATOM 2746 N N . THR B 1 188 ? 29.277 3.608 7.720 1.00 20.20 221 THR B N 1
ATOM 2747 C CA . THR B 1 188 ? 29.466 3.738 6.303 1.00 20.37 221 THR B CA 1
ATOM 2748 C C . THR B 1 188 ? 29.322 2.391 5.602 1.00 20.77 221 THR B C 1
ATOM 2749 O O . THR B 1 188 ? 29.405 1.329 6.240 1.00 20.66 221 THR B O 1
ATOM 2764 N N . THR B 1 190 ? 30.423 -0.616 3.125 1.00 20.77 223 THR B N 1
ATOM 2765 C CA . THR B 1 190 ? 31.717 -1.283 2.925 1.00 20.75 223 THR B CA 1
ATOM 2766 C C . THR B 1 190 ? 31.559 -2.650 2.259 1.00 20.47 223 THR B C 1
ATOM 2767 O O . THR B 1 190 ? 30.480 -3.246 2.381 1.00 19.48 223 THR B O 1
ATOM 2771 N N . PRO B 1 191 ? 32.558 -3.162 1.523 1.00 20.94 224 PRO B N 1
ATOM 2772 C CA . PRO B 1 191 ? 33.764 -2.465 1.078 1.00 21.66 224 PRO B CA 1
ATOM 2773 C C . PRO B 1 191 ? 33.531 -1.556 -0.102 1.00 21.30 224 PRO B C 1
ATOM 2774 O O . PRO B 1 191 ? 32.472 -1.572 -0.735 1.00 20.54 224 PRO B O 1
ATOM 2778 N N . TYR B 1 192 ? 34.576 -0.813 -0.437 1.00 23.07 225 TYR B N 1
ATOM 2779 C CA . TYR B 1 192 ? 34.577 0.073 -1.572 1.00 23.66 225 TYR B CA 1
ATOM 2780 C C . TYR B 1 192 ? 34.110 -0.597 -2.860 1.00 23.79 225 TYR B C 1
ATOM 2781 O O . TYR B 1 192 ? 34.588 -1.684 -3.244 1.00 23.62 225 TYR B O 1
ATOM 2790 N N . ALA B 1 193 ? 33.166 0.063 -3.522 1.00 23.14 226 ALA B N 1
ATOM 2791 C CA . ALA B 1 193 ? 32.528 -0.388 -4.755 1.00 23.33 226 ALA B CA 1
ATOM 2792 C C . ALA B 1 193 ? 31.802 -1.717 -4.633 1.00 22.97 226 ALA B C 1
ATOM 2793 O O . ALA B 1 193 ? 31.442 -2.316 -5.656 1.00 25.14 226 ALA B O 1
ATOM 2795 N N . VAL B 1 194 ? 31.599 -2.194 -3.413 1.00 21.80 227 VAL B N 1
ATOM 2796 C CA . VAL B 1 194 ? 30.816 -3.404 -3.180 1.00 21.24 227 VAL B CA 1
ATOM 2797 C C . VAL B 1 194 ? 29.599 -3.013 -2.327 1.00 21.34 227 VAL B C 1
ATOM 2798 O O . VAL B 1 194 ? 28.453 -3.204 -2.756 1.00 20.95 227 VAL B O 1
ATOM 2802 N N . ASN B 1 195 ? 29.820 -2.476 -1.129 1.00 20.28 228 ASN B N 1
ATOM 2803 C CA . ASN B 1 195 ? 28.744 -1.853 -0.341 1.00 20.96 228 ASN B CA 1
ATOM 2804 C C . ASN B 1 195 ? 27.629 -2.778 0.170 1.00 21.45 228 ASN B C 1
ATOM 2805 O O . ASN B 1 195 ? 26.511 -2.330 0.452 1.00 20.48 228 ASN B O 1
ATOM 2810 N N . SER B 1 196 ? 27.969 -4.062 0.283 1.00 20.88 229 SER B N 1
ATOM 2811 C CA . SER B 1 196 ? 27.099 -5.104 0.774 1.00 20.81 229 SER B CA 1
ATOM 2812 C C . SER B 1 196 ? 26.896 -5.031 2.292 1.00 20.82 229 SER B C 1
ATOM 2813 O O . SER B 1 196 ? 25.907 -5.541 2.832 1.00 21.38 229 SER B O 1
ATOM 2816 N N . HIS B 1 197 ? 27.871 -4.448 2.983 1.00 20.52 230 HIS B N 1
ATOM 2817 C CA . HIS B 1 197 ? 27.922 -4.441 4.413 1.00 20.61 230 HIS B CA 1
ATOM 2818 C C . HIS B 1 197 ? 28.029 -3.019 4.922 1.00 20.29 230 HIS B C 1
ATOM 2819 O O . HIS B 1 197 ? 28.110 -2.050 4.123 1.00 19.50 230 HIS B O 1
ATOM 2826 N N . ARG B 1 198 ? 27.976 -2.920 6.244 1.00 20.36 231 ARG B N 1
ATOM 2827 C CA . ARG B 1 198 ? 28.041 -1.653 6.972 1.00 21.01 231 ARG B CA 1
ATOM 2828 C C . ARG B 1 198 ? 29.122 -1.714 8.029 1.00 20.40 231 ARG B C 1
ATOM 2829 O O . ARG B 1 198 ? 29.188 -2.670 8.818 1.00 20.46 231 ARG B O 1
ATOM 2837 N N . LEU B 1 199 ? 30.023 -0.748 7.992 1.00 19.36 232 LEU B N 1
ATOM 2838 C CA . LEU B 1 199 ? 31.061 -0.580 9.033 1.00 19.22 232 LEU B CA 1
ATOM 2839 C C . LEU B 1 199 ? 30.488 0.299 10.133 1.00 20.21 232 LEU B C 1
ATOM 2840 O O . LEU B 1 199 ? 30.069 1.428 9.859 1.00 20.27 232 LEU B O 1
ATOM 2845 N N . LEU B 1 200 ? 30.457 -0.198 11.366 1.00 19.88 233 LEU B N 1
ATOM 2846 C CA . LEU B 1 200 ? 29.967 0.548 12.513 1.00 20.60 233 LEU B CA 1
ATOM 2847 C C . LEU B 1 200 ? 31.107 0.754 13.465 1.00 21.65 233 LEU B C 1
ATOM 2848 O O . LEU B 1 200 ? 31.623 -0.225 14.066 1.00 22.66 233 LEU B O 1
ATOM 2853 N N . VAL B 1 201 ? 31.476 2.010 13.635 1.00 20.71 234 VAL B N 1
ATOM 2854 C CA . VAL B 1 201 ? 32.517 2.403 14.596 1.00 20.96 234 VAL B CA 1
ATOM 2855 C C . VAL B 1 201 ? 31.851 3.028 15.798 1.00 20.94 234 VAL B C 1
ATOM 2856 O O . VAL B 1 201 ? 31.278 4.112 15.684 1.00 19.80 234 VAL B O 1
ATOM 2860 N N . ARG B 1 202 ? 31.922 2.332 16.939 1.00 20.75 235 ARG B N 1
ATOM 2861 C CA . ARG B 1 202 ? 31.323 2.797 18.189 1.00 21.99 235 ARG B CA 1
ATOM 2862 C C . ARG B 1 202 ? 32.375 3.422 19.108 1.00 22.16 235 ARG B C 1
ATOM 2863 O O . ARG B 1 202 ? 33.517 2.946 19.188 1.00 22.71 235 ARG B O 1
ATOM 2871 N N . ALA B 1 203 ? 31.992 4.504 19.771 1.00 22.26 236 ALA B N 1
ATOM 2872 C CA . ALA B 1 203 ? 32.895 5.239 20.661 1.00 23.17 236 ALA B CA 1
ATOM 2873 C C . ALA B 1 203 ? 32.109 5.688 21.888 1.00 24.23 236 ALA B C 1
ATOM 2874 O O . ALA B 1 203 ? 30.903 5.855 21.811 1.00 23.71 236 ALA B O 1
ATOM 2876 N N . HIS B 1 204 ? 32.795 5.894 23.015 1.00 25.57 237 HIS B N 1
ATOM 2877 C CA . HIS B 1 204 ? 32.137 6.318 24.280 1.00 26.53 237 HIS B CA 1
ATOM 2878 C C . HIS B 1 204 ? 32.749 7.617 24.721 1.00 27.27 237 HIS B C 1
ATOM 2879 O O . HIS B 1 204 ? 33.919 7.889 24.455 1.00 26.64 237 HIS B O 1
ATOM 2886 N N . ARG B 1 205 ? 31.934 8.403 25.416 1.00 27.28 238 ARG B N 1
ATOM 2887 C CA . ARG B 1 205 ? 32.307 9.704 25.880 1.00 28.43 238 ARG B CA 1
ATOM 2888 C C . ARG B 1 205 ? 33.491 9.609 26.847 1.00 29.15 238 ARG B C 1
ATOM 2889 O O . ARG B 1 205 ? 33.545 8.709 27.670 1.00 29.63 238 ARG B O 1
ATOM 2897 N N . VAL B 1 206 ? 34.436 10.515 26.704 1.00 30.32 239 VAL B N 1
ATOM 2898 C CA . VAL B 1 206 ? 35.567 10.638 27.647 1.00 32.47 239 VAL B CA 1
ATOM 2899 C C . VAL B 1 206 ? 35.751 12.119 27.977 1.00 33.93 239 VAL B C 1
ATOM 2900 O O . VAL B 1 206 ? 35.220 12.990 27.271 1.00 32.02 239 VAL B O 1
ATOM 2904 N N . ASP B 1 207 ? 36.503 12.391 29.050 1.00 36.55 240 ASP B N 1
ATOM 2905 C CA . ASP B 1 207 ? 36.801 13.770 29.465 1.00 39.91 240 ASP B CA 1
ATOM 2906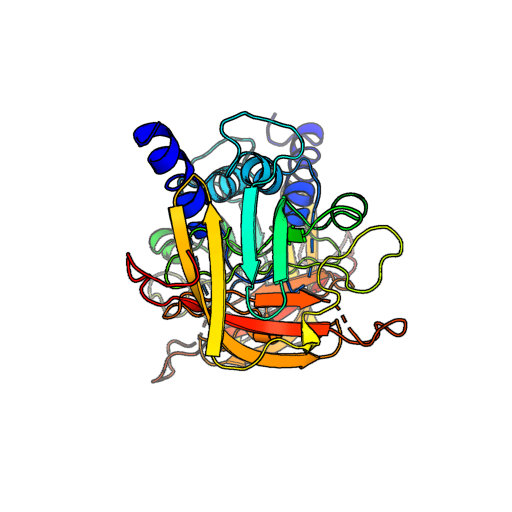 C C . ASP B 1 207 ? 37.602 14.460 28.391 1.00 39.46 240 ASP B C 1
ATOM 2907 O O . ASP B 1 207 ? 38.492 13.860 27.807 1.00 39.91 240 ASP B O 1
ATOM 2912 N N . LEU B 1 208 ? 37.310 15.727 28.149 1.00 41.21 241 LEU B N 1
ATOM 2913 C CA . LEU B 1 208 ? 38.075 16.518 27.207 1.00 43.12 241 LEU B CA 1
ATOM 2914 C C . LEU B 1 208 ? 39.094 17.341 27.974 1.00 47.53 241 LEU B C 1
ATOM 2915 O O . LEU B 1 208 ? 38.726 18.311 28.610 1.00 48.28 241 LEU B O 1
ATOM 2920 N N . ASP B 1 209 ? 40.362 16.962 27.910 1.00 51.15 242 ASP B N 1
ATOM 2921 C CA . ASP B 1 209 ? 41.420 17.760 28.532 1.00 55.92 242 ASP B CA 1
ATOM 2922 C C . ASP B 1 209 ? 41.547 19.111 27.802 1.00 56.80 242 ASP B C 1
ATOM 2923 O O . ASP B 1 209 ? 41.616 19.129 26.566 1.00 54.69 242 ASP B O 1
ATOM 2928 N N . PRO B 1 210 ? 41.614 20.240 28.552 1.00 59.46 243 PRO B N 1
ATOM 2929 C CA . PRO B 1 210 ? 41.671 21.545 27.869 1.00 59.34 243 PRO B CA 1
ATOM 2930 C C . PRO B 1 210 ? 42.903 21.764 26.970 1.00 57.86 243 PRO B C 1
ATOM 2931 O O . PRO B 1 210 ? 42.824 22.559 26.043 1.00 60.41 243 PRO B O 1
ATOM 2935 N N . ASN B 1 211 ? 44.009 21.067 27.229 1.00 56.50 244 ASN B N 1
ATOM 2936 C CA . ASN B 1 211 ? 45.210 21.138 26.379 1.00 56.23 244 ASN B CA 1
ATOM 2937 C C . ASN B 1 211 ? 45.373 19.946 25.399 1.00 52.79 244 ASN B C 1
ATOM 2938 O O . ASN B 1 211 ? 46.498 19.600 25.026 1.00 52.66 244 ASN B O 1
ATOM 2943 N N . ASP B 1 212 ? 44.272 19.306 24.996 1.00 47.99 245 ASP B N 1
ATOM 2944 C CA . ASP B 1 212 ? 44.345 18.136 24.108 1.00 44.34 245 ASP B CA 1
ATOM 2945 C C . ASP B 1 212 ? 45.128 18.549 22.859 1.00 42.32 245 ASP B C 1
ATOM 2946 O O . ASP B 1 212 ? 44.730 19.502 22.199 1.00 42.72 245 ASP B O 1
ATOM 2951 N N . PRO B 1 213 ? 46.227 17.832 22.526 1.00 41.82 246 PRO B N 1
ATOM 2952 C CA . PRO B 1 213 ? 47.030 18.179 21.343 1.00 42.30 246 PRO B CA 1
ATOM 2953 C C . PRO B 1 213 ? 46.374 17.898 19.951 1.00 42.16 246 PRO B C 1
ATOM 2954 O O . PRO B 1 213 ? 47.037 18.084 18.906 1.00 41.27 246 PRO B O 1
ATOM 2958 N N . ASN B 1 214 ? 45.121 17.441 19.920 1.00 39.46 247 ASN B N 1
ATOM 2959 C CA . ASN B 1 214 ? 44.346 17.487 18.676 1.00 39.31 247 ASN B CA 1
ATOM 2960 C C . ASN B 1 214 ? 43.443 18.717 18.575 1.00 42.40 247 ASN B C 1
ATOM 2961 O O . ASN B 1 214 ? 42.686 18.837 17.607 1.00 43.38 247 ASN B O 1
ATOM 2966 N N . LEU B 1 215 ? 43.506 19.621 19.549 1.00 47.87 248 LEU B N 1
ATOM 2967 C CA . LEU B 1 215 ? 42.758 20.879 19.470 1.00 51.78 248 LEU B CA 1
ATOM 2968 C C . LEU B 1 215 ? 43.701 22.064 19.231 1.00 53.55 248 LEU B C 1
ATOM 2969 O O . LEU B 1 215 ? 43.339 23.012 18.532 1.00 57.00 248 LEU B O 1
#

B-factor: mean 30.72, std 10.4, range [17.18, 75.16]